Protein AF-0000000084937624 (afdb_homodimer)

InterPro domains:
  IPR000847 LysR, HTH, N-terminal domain [PF00126] (5-62)
  IPR000847 LysR, HTH, N-terminal domain [PR00039] (19-30)
  IPR000847 LysR, HTH, N-terminal domain [PR00039] (30-40)
  IPR000847 LysR, HTH, N-terminal domain [PR00039] (40-51)
  IPR000847 LysR, HTH, N-terminal domain [PS50931] (1-59)
  IPR005119 LysR, substrate-binding [PF03466] (89-292)
  IPR036388 Winged helix-like DNA-binding domain superfamily [G3DSA:1.10.10.10] (3-87)
  IPR036390 Winged helix DNA-binding domain superfamily [SSF46785] (3-112)
  IPR058163 LysR-type transcriptional regulator, proteobacterial-type [PTHR30537] (1-296)

Sequence (606 aa):
MDQLGAMRVFVRVVQSGSFSAAARELLTSQASVSKKVATLEAELGVKLLRRTSRDHALTPEGADYYHHCVNWLAELDEVEGRIRAQGVQPKGNLRITAPYPFARQILAPVMTEFLERYPDIQLDFLVSDRRSDLQAEGIDIAIRAGHLEDSSLIVRHLFDNPMLLVASPDYLSRQGVPETPDALSQHQCIVYSPVRAVHSWRFQYQGNTIVVPVRGPFQSDSGDMNLEAAIAGMGITELPVWMVEQALSDGRLVQVLASYQADNVPFNALYPQSRHVPLKVRCFIDFLKEKLAQHPHISPNSGMDQLGAMRVFVRVVQSGSFSAAARELLTSQASVSKKVATLEAELGVKLLRRTSRDHALTPEGADYYHHCVNWLAELDEVEGRIRAQGVQPKGNLRITAPYPFARQILAPVMTEFLERYPDIQLDFLVSDRRSDLQAEGIDIAIRAGHLEDSSLIVRHLFDNPMLLVASPDYLSRQGVPETPDALSQHQCIVYSPVRAVHSWRFQYQGNTIVVPVRGPFQSDSGDMNLEAAIAGMGITELPVWMVEQALSDGRLVQVLASYQADNVPFNALYPQSRHVPLKVRCFIDFLKEKLAQHPHISPNSG

Organism: Ferrimonas balearica (strain DSM 9799 / CCM 4581 / KCTC 23876 / PAT) (NCBI:txid550540)

Foldseek 3Di:
DPLLVLLVLLLLCVVLFHLCSSCVVVVHDSVVSVVSQVVNCVVVVHHQFDPDPDGRDGDPVNVQSSLVSQVVNLQVCQVVQVVVDVDGQRAGEAEEEEADVCCVVQVVVCVVVVCVVRVRYDYHYDHDQDDDPCVSVSHFKYKHWADDDDPQKDKAFQFKWFKFKKAFPVLCVVQNADQDPQCQVSWAEEEADPDPDFDWWWWDAPNDIDIDTHHHDHYYNHPVVSQVCRLVNRTMYMGTCVSCVVCCVVRSMDTGNVNIGTDMTTMIMIGGDDPDRRPVSVSVSVSSSVSQCVDCRGNPPPD/DPLLVLLVLLLLCVVLFHLCSSCVVVVHDSVVSVVSPVVNCVVVVHHQFDPDDDGRDGDPVNVQSSLVSQVVNLQVCQVVQVVVDVDGQRAGEAEEEEADVCCVVQVVVCVVVVCVVRVRYDYHYDYDQDDDPCSSVSHFKYKHWADDDDPQKDKAFQFKWFKFKKAFPVLCVVQNADQDPQCQVSWAEEEADPDPDFDWWWWDAPNDIDIDTHHHDHYYNHPVVSQVCRLVNRTMYMGTQVSCVVCCVVRSMDTGNVNIGTDMTTIIMIGGDDPDRRPVSVSVSVVSSVSQCVDCRGNPPPD

pLDDT: mean 83.48, std 12.9, range [27.64, 97.94]

Secondary structure (DSSP, 8-state):
--HHHHHHHHHHHHHHTSHHHHHHHTTS-HHHHHHHHHHHHHHHTS-SB--SSS--PBPHHHHHHHHHHHHHHHHHHHHHHHHH-TT----EEEEEEE-HHHIIIIIHHHHHHHHHH-TTEEEEEEE-SS---HHHHT-SEEEEES----TTEEEEEEE--BEEEEE-HHHHHHH----SGGGGGGS-EEEE-SSS--EEEEEEETTEEEEEEE--SEEES-HHHHHHHHHTT--EEEEEHHHHHHHHHTTS-EEE-TTSEE-B--EEEEEE--SS--HHHHHHHHHHHHHHHT-TTTS----/--HHHHHHHHHHHHHHTSHHHHHHHTTS-HHHHHHHHHHHHHHHTS-SB--SSS--PBPHHHHHHHHHHHHHHHHHHHHHHHHH-TT----EEEEEEE-HHHIIIIIHHHHHHHHHH-TTEEEEEEE-SSPP-HHHHT-SEEEEES----TTEEEEEEE--BEEEEE-HHHHHHH----SGGGGGGS-EEEE-SSS--EEEEEEETTEEEEEEE--SEEES-HHHHHHHHHTTS-EEEEEHHHHHHHHHTTS-EEE-TTSEE-B--EEEEEE--SS--HHHHHHHHHHHHHHHT-TTTS----

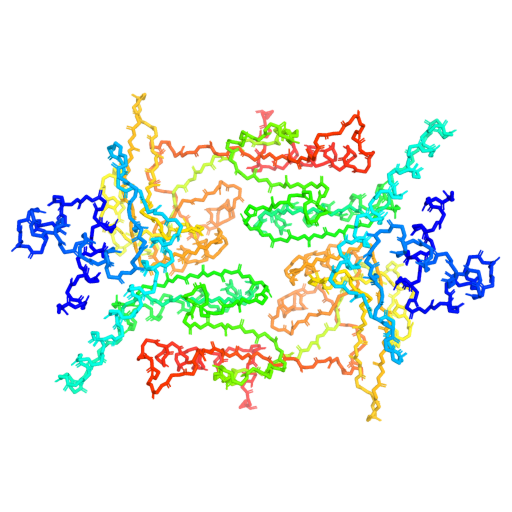Solvent-accessible surface area (backbone atoms only — not comparable to full-atom values): 32601 Å² total; per-residue (Å²): 128,65,57,66,58,26,47,55,49,43,47,38,24,59,74,56,57,28,56,58,54,26,10,61,74,65,71,50,48,44,67,55,46,52,48,34,41,49,50,48,25,60,75,69,70,43,64,38,55,46,81,58,87,91,58,71,42,65,28,76,62,17,50,53,49,45,50,48,44,56,51,50,53,45,46,49,49,45,51,52,39,42,71,66,38,97,76,61,74,48,53,40,80,46,28,37,32,23,32,54,64,50,40,47,71,57,44,31,74,48,44,53,60,50,38,69,76,32,70,54,36,27,42,36,39,44,67,40,72,65,89,69,59,40,77,85,65,60,41,54,34,37,43,43,71,46,92,80,87,52,89,68,38,42,76,40,84,67,44,71,34,49,37,38,38,32,26,9,57,67,31,33,72,74,72,50,76,56,80,48,76,74,47,43,71,80,42,42,24,39,42,81,39,90,58,101,57,93,44,66,51,51,31,42,45,97,93,36,82,45,75,36,70,50,50,50,53,38,32,21,51,38,71,56,44,45,50,43,31,17,56,66,36,59,24,36,28,75,42,42,50,63,77,43,45,65,40,43,73,71,56,46,26,42,78,45,45,77,83,42,39,45,52,66,45,31,33,27,42,33,29,70,63,50,100,66,73,53,58,48,58,53,52,47,52,54,51,50,47,56,52,44,58,66,30,69,65,66,29,62,71,84,116,128,64,58,66,58,25,48,54,50,44,47,37,22,60,73,57,57,28,56,59,54,27,9,61,74,66,72,51,48,45,68,56,47,51,47,34,41,49,50,48,23,59,74,69,71,46,65,38,55,47,81,59,82,95,59,70,41,64,29,76,62,17,50,53,50,44,51,48,44,55,50,50,53,44,45,49,49,45,53,52,38,43,70,69,37,96,77,62,72,46,54,41,80,47,28,35,32,23,32,54,63,50,39,46,72,57,45,31,74,48,44,54,60,49,38,68,75,33,70,56,36,28,43,36,39,44,66,40,73,65,90,68,59,39,78,84,64,60,41,55,34,35,43,42,71,47,90,78,86,52,90,67,39,42,77,41,83,66,46,71,34,50,35,39,38,34,25,9,58,68,31,34,71,73,71,50,79,56,81,48,74,75,46,43,72,79,41,42,25,39,42,82,39,89,59,100,59,93,46,64,52,53,31,41,46,96,93,37,82,46,77,37,71,50,50,48,54,39,33,22,51,37,71,56,44,46,50,44,30,16,55,66,36,59,24,36,30,74,42,42,49,65,77,43,44,64,40,43,74,73,55,46,27,43,77,46,46,78,83,43,38,47,52,66,45,31,32,26,42,34,28,70,64,51,100,66,73,53,58,49,57,54,52,48,52,54,50,49,48,57,54,45,59,67,29,66,65,65,30,61,74,85,118

Nearest PDB structures (foldseek):
  3hhg-assembly1_D  TM=6.523E-01  e=1.436E-30  Neisseria meningitidis serogroup B
  3t1b-assembly1_A  TM=6.343E-01  e=5.284E-31  Vibrio cholerae
  9bce-assembly1_A  TM=8.968E-01  e=1.369E-22  Shewanella oneidensis
  3hhf-assembly1_A  TM=8.750E-01  e=1.871E-22  Neisseria meningitidis serogroup B
  8sbf-assembly1_D  TM=5.969E-01  e=9.593E-21  Acinetobacter baylyi ADP1

Structure (mmCIF, N/CA/C/O backbone):
data_AF-0000000084937624-model_v1
#
loop_
_entity.id
_entity.type
_entity.pdbx_description
1 polymer 'Transcriptional regulator, LysR family'
#
loop_
_atom_site.group_PDB
_atom_site.id
_atom_site.type_symbol
_atom_site.label_atom_id
_atom_site.label_alt_id
_atom_site.label_comp_id
_atom_site.label_asym_id
_atom_site.label_entity_id
_atom_site.label_seq_id
_atom_site.pdbx_PDB_ins_code
_atom_site.Cartn_x
_atom_site.Cartn_y
_atom_site.Cartn_z
_atom_site.occupancy
_atom_site.B_iso_or_equiv
_atom_site.auth_seq_id
_atom_site.auth_comp_id
_atom_site.auth_asym_id
_atom_site.auth_atom_id
_atom_site.pdbx_PDB_model_num
ATOM 1 N N . MET A 1 1 ? 1.164 13.75 41.688 1 52.31 1 MET A N 1
ATOM 2 C CA . MET A 1 1 ? 2.094 14.133 40.625 1 52.31 1 MET A CA 1
ATOM 3 C C . MET A 1 1 ? 1.341 14.586 39.375 1 52.31 1 MET A C 1
ATOM 5 O O . MET A 1 1 ? 0.235 14.117 39.125 1 52.31 1 MET A O 1
ATOM 9 N N . ASP A 1 2 ? 1.742 15.695 38.844 1 71.81 2 ASP A N 1
ATOM 10 C CA . ASP A 1 2 ? 1.217 16.25 37.594 1 71.81 2 ASP A CA 1
ATOM 11 C C . ASP A 1 2 ? 1.585 15.367 36.406 1 71.81 2 ASP A C 1
ATOM 13 O O . ASP A 1 2 ? 2.615 15.586 35.75 1 71.81 2 ASP A O 1
ATOM 17 N N . GLN A 1 3 ? 0.772 14.32 36.375 1 73.44 3 GLN A N 1
ATOM 18 C CA . GLN A 1 3 ? 1.04 13.312 35.344 1 73.44 3 GLN A CA 1
ATOM 19 C C . GLN A 1 3 ? 0.995 13.93 33.938 1 73.44 3 GLN A C 1
ATOM 21 O O . GLN A 1 3 ? 1.818 13.602 33.094 1 73.44 3 GLN A O 1
ATOM 26 N N . LEU A 1 4 ? 0.15 14.82 33.875 1 75.75 4 LEU A N 1
ATOM 27 C CA . LEU A 1 4 ? 0.015 15.484 32.562 1 75.75 4 LEU A CA 1
ATOM 28 C C . LEU A 1 4 ? 1.273 16.281 32.219 1 75.75 4 LEU A C 1
ATOM 30 O O . LEU A 1 4 ? 1.734 16.266 31.094 1 75.75 4 LEU A O 1
ATOM 34 N N . GLY A 1 5 ? 1.757 16.922 33.219 1 81.69 5 GLY A N 1
ATOM 35 C CA . GLY A 1 5 ? 2.998 17.656 33.031 1 81.69 5 GLY A CA 1
ATOM 36 C C . GLY A 1 5 ? 4.176 16.766 32.688 1 81.69 5 GLY A C 1
ATOM 37 O O . GLY A 1 5 ? 4.977 17.109 31.812 1 81.69 5 GLY A O 1
ATOM 38 N N . ALA A 1 6 ? 4.191 15.672 33.312 1 85 6 ALA A N 1
ATOM 39 C CA . ALA A 1 6 ? 5.27 14.727 33.062 1 85 6 ALA A CA 1
ATOM 40 C C . ALA A 1 6 ? 5.168 14.148 31.656 1 85 6 ALA A C 1
ATOM 42 O O . ALA A 1 6 ? 6.18 13.961 30.969 1 85 6 ALA A O 1
ATOM 43 N N . MET A 1 7 ? 3.949 13.938 31.25 1 83.5 7 MET A N 1
ATOM 44 C CA . MET A 1 7 ? 3.707 13.43 29.891 1 83.5 7 MET A CA 1
ATOM 45 C C . MET A 1 7 ? 4.152 14.445 28.844 1 83.5 7 MET A C 1
ATOM 47 O O . MET A 1 7 ? 4.77 14.078 27.844 1 83.5 7 MET A O 1
ATOM 51 N N . ARG A 1 8 ? 3.852 15.656 29.094 1 85.62 8 ARG A N 1
ATOM 52 C CA . ARG A 1 8 ? 4.238 16.719 28.172 1 85.62 8 ARG A CA 1
ATOM 53 C C . ARG A 1 8 ? 5.754 16.844 28.078 1 85.62 8 ARG A C 1
ATOM 55 O O . ARG A 1 8 ? 6.301 17 26.984 1 85.62 8 ARG A O 1
ATOM 62 N N . VAL A 1 9 ? 6.426 16.703 29.188 1 87.94 9 VAL A N 1
ATOM 63 C CA . VAL A 1 9 ? 7.883 16.797 29.234 1 87.94 9 VAL A CA 1
ATOM 64 C C . VAL A 1 9 ? 8.492 15.617 28.469 1 87.94 9 VAL A C 1
ATOM 66 O O . VAL A 1 9 ? 9.406 15.797 27.672 1 87.94 9 VAL A O 1
ATOM 69 N N . PHE A 1 10 ? 7.961 14.461 28.656 1 91.19 10 PHE A N 1
ATOM 70 C CA . PHE A 1 10 ? 8.422 13.242 27.984 1 91.19 10 PHE A CA 1
ATOM 71 C C . PHE A 1 10 ? 8.32 13.391 26.469 1 91.19 10 PHE A C 1
ATOM 73 O O . PHE A 1 10 ? 9.289 13.133 25.766 1 91.19 10 PHE A O 1
ATOM 80 N N . VAL A 1 11 ? 7.18 13.836 26.094 1 86.44 11 VAL A N 1
ATOM 81 C CA . VAL A 1 11 ? 6.941 14.016 24.672 1 86.44 11 VAL A CA 1
ATOM 82 C C . VAL A 1 11 ? 7.941 15.016 24.094 1 86.44 11 VAL A C 1
ATOM 84 O O . VAL A 1 11 ? 8.508 14.797 23.031 1 86.44 11 VAL A O 1
ATOM 87 N N . ARG A 1 12 ? 8.188 16.047 24.75 1 87.25 12 ARG A N 1
ATOM 88 C CA . ARG A 1 12 ? 9.094 17.094 24.266 1 87.25 12 ARG A CA 1
ATOM 89 C C . ARG A 1 12 ? 10.531 16.578 24.219 1 87.25 12 ARG A C 1
ATOM 91 O O . ARG A 1 12 ? 11.297 16.938 23.312 1 87.25 12 ARG A O 1
ATOM 98 N N . VAL A 1 13 ? 10.883 15.789 25.156 1 87.19 13 VAL A N 1
ATOM 99 C CA . VAL A 1 13 ? 12.219 15.203 25.188 1 87.19 13 VAL A CA 1
ATOM 100 C C . VAL A 1 13 ? 12.43 14.336 23.953 1 87.19 13 VAL A C 1
ATOM 102 O O . VAL A 1 13 ? 13.477 14.414 23.297 1 87.19 13 VAL A O 1
ATOM 105 N N . VAL A 1 14 ? 11.43 13.602 23.703 1 84.75 14 VAL A N 1
ATOM 106 C CA . VAL A 1 14 ? 11.523 12.695 22.562 1 84.75 14 VAL A CA 1
ATOM 107 C C . VAL A 1 14 ? 11.586 13.5 21.266 1 84.75 14 VAL A C 1
ATOM 109 O O . VAL A 1 14 ? 12.414 13.227 20.391 1 84.75 14 VAL A O 1
ATOM 112 N N . GLN A 1 15 ? 10.758 14.492 21.219 1 80.19 15 GLN A N 1
ATOM 113 C CA . GLN A 1 15 ? 10.648 15.289 20 1 80.19 15 GLN A CA 1
ATOM 114 C C . GLN A 1 15 ? 11.898 16.141 19.781 1 80.19 15 GLN A C 1
ATOM 116 O O . GLN A 1 15 ? 12.32 16.359 18.656 1 80.19 15 GLN A O 1
ATOM 121 N N . SER A 1 16 ? 12.438 16.594 20.859 1 78.56 16 SER A N 1
ATOM 122 C CA . SER A 1 16 ? 13.602 17.453 20.766 1 78.56 16 SER A CA 1
ATOM 123 C C . SER A 1 16 ? 14.891 16.656 20.688 1 78.56 16 SER A C 1
ATOM 125 O O . SER A 1 16 ? 15.938 17.188 20.297 1 78.56 16 SER A O 1
ATOM 127 N N . GLY A 1 17 ? 14.75 15.398 21.031 1 79.31 17 GLY A N 1
ATOM 128 C CA . GLY A 1 17 ? 15.875 14.484 20.938 1 79.31 17 GLY A CA 1
ATOM 129 C C . GLY A 1 17 ? 16.875 14.641 22.078 1 79.31 17 GLY A C 1
ATOM 130 O O . GLY A 1 17 ? 17.922 14.008 22.078 1 79.31 17 GLY A O 1
ATOM 131 N N . SER A 1 18 ? 16.562 15.555 22.984 1 84.12 18 SER A N 1
ATOM 132 C CA . SER A 1 18 ? 17.484 15.742 24.094 1 84.12 18 SER A CA 1
ATOM 133 C C . SER A 1 18 ? 16.781 16.328 25.312 1 84.12 18 SER A C 1
ATOM 135 O O . SER A 1 18 ? 15.82 17.109 25.156 1 84.12 18 SER A O 1
ATOM 137 N N . PHE A 1 19 ? 17.344 16.047 26.469 1 87.75 19 PHE A N 1
ATOM 138 C CA . PHE A 1 19 ? 16.812 16.562 27.734 1 87.75 19 PHE A CA 1
ATOM 139 C C . PHE A 1 19 ? 17.109 18.047 27.875 1 87.75 19 PHE A C 1
ATOM 141 O O . PHE A 1 19 ? 16.25 18.812 28.328 1 87.75 19 PHE A O 1
ATOM 148 N N . SER A 1 20 ? 18.266 18.359 27.391 1 88.88 20 SER A N 1
ATOM 149 C CA . SER A 1 20 ? 18.656 19.766 27.5 1 88.88 20 SER A CA 1
ATOM 150 C C . SER A 1 20 ? 17.828 20.641 26.562 1 88.88 20 SER A C 1
ATOM 152 O O . SER A 1 20 ? 17.406 21.734 26.938 1 88.88 20 SER A O 1
ATOM 154 N N . ALA A 1 21 ? 17.625 20.125 25.453 1 86.56 21 ALA A N 1
ATOM 155 C CA . ALA A 1 21 ? 16.828 20.859 24.484 1 86.56 21 ALA A CA 1
ATOM 156 C C . ALA A 1 21 ? 15.383 21.016 24.953 1 86.56 21 ALA A C 1
ATOM 158 O O . ALA A 1 21 ? 14.805 22.094 24.844 1 86.56 21 ALA A O 1
ATOM 159 N N . ALA A 1 22 ? 14.914 19.969 25.453 1 89.5 22 ALA A N 1
ATOM 160 C CA . ALA A 1 22 ? 13.555 20 26 1 89.5 22 ALA A CA 1
ATOM 161 C C . ALA A 1 22 ? 13.453 21 27.156 1 89.5 22 ALA A C 1
ATOM 163 O O . ALA A 1 22 ? 12.477 21.734 27.266 1 89.5 22 ALA A O 1
ATOM 164 N N . ALA A 1 23 ? 14.414 21.031 27.938 1 90.44 23 ALA A N 1
ATOM 165 C CA . ALA A 1 23 ? 14.445 21.938 29.078 1 90.44 23 ALA A CA 1
ATOM 166 C C . ALA A 1 23 ? 14.43 23.391 28.609 1 90.44 23 ALA A C 1
ATOM 168 O O . ALA A 1 23 ? 13.68 24.203 29.156 1 90.44 23 ALA A O 1
ATOM 169 N N . ARG A 1 24 ? 15.188 23.656 27.672 1 86.69 24 ARG A N 1
ATOM 170 C CA . ARG A 1 24 ? 15.242 25 27.125 1 86.69 24 ARG A CA 1
ATOM 171 C C . ARG A 1 24 ? 13.891 25.422 26.547 1 86.69 24 ARG A C 1
ATOM 173 O O . ARG A 1 24 ? 13.422 26.531 26.797 1 86.69 24 ARG A O 1
ATOM 180 N N . GLU A 1 25 ? 13.281 24.531 25.938 1 83.56 25 GLU A N 1
ATOM 181 C CA . GLU A 1 25 ? 12 24.797 25.281 1 83.56 25 GLU A CA 1
ATOM 182 C C . GLU A 1 25 ? 10.891 25 26.312 1 83.56 25 GLU A C 1
ATOM 184 O O . GLU A 1 25 ? 9.992 25.828 26.109 1 83.56 25 GLU A O 1
ATOM 189 N N . LEU A 1 26 ? 11.008 24.297 27.312 1 84.62 26 LEU A N 1
ATOM 190 C CA . LEU A 1 26 ? 9.961 24.328 28.312 1 84.62 26 LEU A CA 1
ATOM 191 C C . LEU A 1 26 ? 10.281 25.328 29.422 1 84.62 26 LEU A C 1
ATOM 193 O O . LEU A 1 26 ? 9.547 25.438 30.406 1 84.62 26 LEU A O 1
ATOM 197 N N . LEU A 1 27 ? 11.367 26 29.188 1 88.44 27 LEU A N 1
ATOM 198 C CA . LEU A 1 27 ? 11.812 27.031 30.125 1 88.44 27 LEU A CA 1
ATOM 199 C C . LEU A 1 27 ? 11.93 26.484 31.531 1 88.44 27 LEU A C 1
ATOM 201 O O . LEU A 1 27 ? 11.398 27.062 32.469 1 88.44 27 LEU A O 1
ATOM 205 N N . THR A 1 28 ? 12.555 25.359 31.625 1 88.12 28 THR A N 1
ATOM 206 C CA . THR A 1 28 ? 12.82 24.688 32.875 1 88.12 28 THR A CA 1
ATOM 207 C C . THR A 1 28 ? 14.234 24.125 32.906 1 88.12 28 THR A C 1
ATOM 209 O O . THR A 1 28 ? 15.023 24.359 32 1 88.12 28 THR A O 1
ATOM 212 N N . SER A 1 29 ? 14.664 23.562 34 1 90.69 29 SER A N 1
ATOM 213 C CA . SER A 1 29 ? 16 23 34.125 1 90.69 29 SER A CA 1
ATOM 214 C C . SER A 1 29 ? 16.031 21.547 33.625 1 90.69 29 SER A C 1
ATOM 216 O O . SER A 1 29 ? 15.023 20.844 33.688 1 90.69 29 SER A O 1
ATOM 218 N N . GLN A 1 30 ? 17.172 21.25 33.156 1 91.94 30 GLN A N 1
ATOM 219 C CA . GLN A 1 30 ? 17.359 19.859 32.75 1 91.94 30 GLN A CA 1
ATOM 220 C C . GLN A 1 30 ? 17.109 18.891 33.906 1 91.94 30 GLN A C 1
ATOM 222 O O . GLN A 1 30 ? 16.578 17.797 33.688 1 91.94 30 GLN A O 1
ATOM 227 N N . ALA A 1 31 ? 17.5 19.328 35.031 1 91.81 31 ALA A N 1
ATOM 228 C CA . ALA A 1 31 ? 17.266 18.5 36.219 1 91.81 31 ALA A CA 1
ATOM 229 C C . ALA A 1 31 ? 15.781 18.266 36.438 1 91.81 31 ALA A C 1
ATOM 231 O O . ALA A 1 31 ? 15.367 17.156 36.75 1 91.81 31 ALA A O 1
ATOM 232 N N . SER A 1 32 ? 15.055 19.266 36.219 1 90.38 32 SER A N 1
ATOM 233 C CA . SER A 1 32 ? 13.602 19.172 36.375 1 90.38 32 SER A CA 1
ATOM 234 C C . SER A 1 32 ? 13 18.234 35.344 1 90.38 32 SER A C 1
ATOM 236 O O . SER A 1 32 ? 12.156 17.391 35.656 1 90.38 32 SER A O 1
ATOM 238 N N . VAL A 1 33 ? 13.469 18.359 34.094 1 91.94 33 VAL A N 1
ATOM 239 C CA . VAL A 1 33 ? 13.016 17.516 33 1 91.94 33 VAL A CA 1
ATOM 240 C C . VAL A 1 33 ? 13.359 16.062 33.281 1 91.94 33 VAL A C 1
ATOM 242 O O . VAL A 1 33 ? 12.516 15.18 33.125 1 91.94 33 VAL A O 1
ATOM 245 N N . SER A 1 34 ? 14.523 15.859 33.719 1 90.44 34 SER A N 1
ATOM 246 C CA . SER A 1 34 ? 14.984 14.508 34.031 1 90.44 34 SER A CA 1
ATOM 247 C C . SER A 1 34 ? 14.164 13.883 35.156 1 90.44 34 SER A C 1
ATOM 249 O O . SER A 1 34 ? 13.789 12.711 35.094 1 90.44 34 SER A O 1
ATOM 251 N N . LYS A 1 35 ? 13.898 14.664 36.125 1 91.06 35 LYS A N 1
ATOM 252 C CA . LYS A 1 35 ? 13.125 14.188 37.25 1 91.06 35 LYS A CA 1
ATOM 253 C C . LYS A 1 35 ? 11.703 13.82 36.844 1 91.06 35 LYS A C 1
ATOM 255 O O . LYS A 1 35 ? 11.172 12.789 37.281 1 91.06 35 LYS A O 1
ATOM 260 N N . LYS A 1 36 ? 11.148 14.617 36.094 1 90 36 LYS A N 1
ATOM 261 C CA . LYS A 1 36 ? 9.773 14.375 35.625 1 90 36 LYS A CA 1
ATOM 262 C C . LYS A 1 36 ? 9.68 13.086 34.812 1 90 36 LYS A C 1
ATOM 264 O O . LYS A 1 36 ? 8.758 12.297 35 1 90 36 LYS A O 1
ATOM 269 N N . VAL A 1 37 ? 10.633 12.898 33.969 1 90.25 37 VAL A N 1
ATOM 270 C CA . VAL A 1 37 ? 10.633 11.695 33.156 1 90.25 37 VAL A CA 1
ATOM 271 C C . VAL A 1 37 ? 10.875 10.469 34.031 1 90.25 37 VAL A C 1
ATOM 273 O O . VAL A 1 37 ? 10.219 9.438 33.875 1 90.25 37 VAL A O 1
ATOM 276 N N . ALA A 1 38 ? 11.742 10.648 34.969 1 88.81 38 ALA A N 1
ATOM 277 C CA . ALA A 1 38 ? 12.039 9.555 35.875 1 88.81 38 ALA A CA 1
ATOM 278 C C . ALA A 1 38 ? 10.812 9.195 36.719 1 88.81 38 ALA A C 1
ATOM 280 O O . ALA A 1 38 ? 10.531 8.016 36.969 1 88.81 38 ALA A O 1
ATOM 281 N N . THR A 1 39 ? 10.188 10.211 37.156 1 85.19 39 THR A N 1
ATOM 282 C CA . THR A 1 39 ? 8.977 10.008 37.938 1 85.19 39 THR A CA 1
ATOM 283 C C . THR A 1 39 ? 7.906 9.297 37.125 1 85.19 39 THR A C 1
ATOM 285 O O . THR A 1 39 ? 7.219 8.406 37.594 1 85.19 39 THR A O 1
ATOM 288 N N . LEU A 1 40 ? 7.762 9.711 35.875 1 86.5 40 LEU A N 1
ATOM 289 C CA . LEU A 1 40 ? 6.809 9.094 34.969 1 86.5 40 LEU A CA 1
ATOM 290 C C . LEU A 1 40 ? 7.129 7.613 34.75 1 86.5 40 LEU A C 1
ATOM 292 O O . LEU A 1 40 ? 6.23 6.77 34.844 1 86.5 40 LEU A O 1
ATOM 296 N N . GLU A 1 41 ? 8.375 7.316 34.594 1 89.06 41 GLU A N 1
ATOM 297 C CA . GLU A 1 41 ? 8.82 5.934 34.406 1 89.06 41 GLU A CA 1
ATOM 298 C C . GLU A 1 41 ? 8.562 5.113 35.688 1 89.06 41 GLU A C 1
ATOM 300 O O . GLU A 1 41 ? 8.148 3.957 35.594 1 89.06 41 GLU A O 1
ATOM 305 N N . ALA A 1 42 ? 8.75 5.727 36.812 1 84.44 42 ALA A N 1
ATOM 306 C CA . ALA A 1 42 ? 8.531 5.059 38.094 1 84.44 42 ALA A CA 1
ATOM 307 C C . ALA A 1 42 ? 7.051 4.734 38.281 1 84.44 42 ALA A C 1
ATOM 309 O O . ALA A 1 42 ? 6.707 3.643 38.75 1 84.44 42 ALA A O 1
ATOM 310 N N . GLU A 1 43 ? 6.285 5.645 37.906 1 79 43 GLU A N 1
ATOM 311 C CA . GLU A 1 43 ? 4.844 5.449 38.062 1 79 43 GLU A CA 1
ATOM 312 C C . GLU A 1 43 ? 4.348 4.352 37.125 1 79 43 GLU A C 1
ATOM 314 O O . GLU A 1 43 ? 3.459 3.576 37.5 1 79 43 GLU A O 1
ATOM 319 N N . LEU A 1 44 ? 4.941 4.379 35.906 1 80.19 44 LEU A N 1
ATOM 320 C CA . LEU A 1 44 ? 4.543 3.408 34.906 1 80.19 44 LEU A CA 1
ATOM 321 C C . LEU A 1 44 ? 5.191 2.053 35.156 1 80.19 44 LEU A C 1
ATOM 323 O O . LEU A 1 44 ? 4.738 1.031 34.656 1 80.19 44 LEU A O 1
ATOM 327 N N . GLY A 1 45 ? 6.246 2.023 35.906 1 83.25 45 GLY A N 1
ATOM 328 C CA . GLY A 1 45 ? 6.949 0.798 36.25 1 83.25 45 GLY A CA 1
ATOM 329 C C . GLY A 1 45 ? 7.824 0.276 35.125 1 83.25 45 GLY A C 1
ATOM 330 O O . GLY A 1 45 ? 8.227 -0.888 35.156 1 83.25 45 GLY A O 1
ATOM 331 N N . VAL A 1 46 ? 7.953 1.095 34.125 1 84.38 46 VAL A N 1
ATOM 332 C CA . VAL A 1 46 ? 8.789 0.722 32.969 1 84.38 46 VAL A CA 1
ATOM 333 C C . VAL A 1 46 ? 9.664 1.905 32.562 1 84.38 46 VAL A C 1
ATOM 335 O O . VAL A 1 46 ? 9.359 3.055 32.906 1 84.38 46 VAL A O 1
ATOM 338 N N . LYS A 1 47 ? 10.766 1.571 31.891 1 88.06 47 LYS A N 1
ATOM 339 C CA . LYS A 1 47 ? 11.594 2.609 31.281 1 88.06 47 LYS A CA 1
ATOM 340 C C . LYS A 1 47 ? 11.062 3.002 29.906 1 88.06 47 LYS A C 1
ATOM 342 O O . LYS A 1 47 ? 10.68 2.139 29.109 1 88.06 47 LYS A O 1
ATOM 347 N N . LEU A 1 48 ? 10.984 4.305 29.781 1 88.62 48 LEU A N 1
ATOM 348 C CA . LEU A 1 48 ? 10.508 4.824 28.5 1 88.62 48 LEU A CA 1
ATOM 349 C C . LEU A 1 48 ? 11.672 5.168 27.578 1 88.62 48 LEU A C 1
ATOM 351 O O . LEU A 1 48 ? 11.539 5.129 26.359 1 88.62 48 LEU A O 1
ATOM 355 N N . LEU A 1 49 ? 12.789 5.547 28.203 1 87.5 49 LEU A N 1
ATOM 356 C CA . LEU A 1 49 ? 13.992 5.93 27.469 1 87.5 49 LEU A CA 1
ATOM 357 C C . LEU A 1 49 ? 15.18 5.062 27.891 1 87.5 49 LEU A C 1
ATOM 359 O O . LEU A 1 49 ? 15.305 4.684 29.047 1 87.5 49 LEU A O 1
ATOM 363 N N . ARG A 1 50 ? 15.945 4.574 26.781 1 78.56 50 ARG A N 1
ATOM 364 C CA . ARG A 1 50 ? 17.141 3.779 27.078 1 78.56 50 ARG A CA 1
ATOM 365 C C . ARG A 1 50 ? 18.219 4.633 27.734 1 78.56 50 ARG A C 1
ATOM 367 O O . ARG A 1 50 ? 18.406 5.789 27.375 1 78.56 50 ARG A O 1
ATOM 374 N N . ARG A 1 51 ? 18.688 4.188 28.922 1 63.84 51 ARG A N 1
ATOM 375 C CA . ARG A 1 51 ? 19.641 4.91 29.766 1 63.84 51 ARG A CA 1
ATOM 376 C C . ARG A 1 51 ? 21.016 4.949 29.125 1 63.84 51 ARG A C 1
ATOM 378 O O . ARG A 1 51 ? 21.953 5.551 29.672 1 63.84 51 ARG A O 1
ATOM 385 N N . THR A 1 52 ? 21.203 4.109 28.125 1 54.41 52 THR A N 1
ATOM 386 C CA . THR A 1 52 ? 22.625 4.094 27.797 1 54.41 52 THR A CA 1
ATOM 387 C C . THR A 1 52 ? 23.078 5.457 27.266 1 54.41 52 THR A C 1
ATOM 389 O O . THR A 1 52 ? 22.25 6.297 26.922 1 54.41 52 THR A O 1
ATOM 392 N N . SER A 1 53 ? 24.359 5.602 26.812 1 48.56 53 SER A N 1
ATOM 393 C CA . SER A 1 53 ? 25.094 6.816 26.484 1 48.56 53 SER A CA 1
ATOM 394 C C . SER A 1 53 ? 24.25 7.762 25.641 1 48.56 53 SER A C 1
ATOM 396 O O . SER A 1 53 ? 23.766 8.789 26.125 1 48.56 53 SER A O 1
ATOM 398 N N . ARG A 1 54 ? 24.703 8.219 24.391 1 50.84 54 ARG A N 1
ATOM 399 C CA . ARG A 1 54 ? 24.641 9.375 23.516 1 50.84 54 ARG A CA 1
ATOM 400 C C . ARG A 1 54 ? 23.266 9.477 22.844 1 50.84 54 ARG A C 1
ATOM 402 O O . ARG A 1 54 ? 22.906 10.523 22.328 1 50.84 54 ARG A O 1
ATOM 409 N N . ASP A 1 55 ? 22.469 8.422 22.812 1 56.78 55 ASP A N 1
ATOM 410 C CA . ASP A 1 55 ? 21.312 8.57 21.938 1 56.78 55 ASP A CA 1
ATOM 411 C C . ASP A 1 55 ? 20.016 8.258 22.703 1 56.78 55 ASP A C 1
ATOM 413 O O . ASP A 1 55 ? 19.906 7.215 23.344 1 56.78 55 ASP A O 1
ATOM 417 N N . HIS A 1 56 ? 19.328 9.188 23.391 1 62.91 56 HIS A N 1
ATOM 418 C CA . HIS A 1 56 ? 18.031 9.172 24.047 1 62.91 56 HIS A CA 1
ATOM 419 C C . HIS A 1 56 ? 17 8.453 23.188 1 62.91 56 HIS A C 1
ATOM 421 O O . HIS A 1 56 ? 15.961 9.031 22.828 1 62.91 56 HIS A O 1
ATOM 427 N N . ALA A 1 57 ? 17.297 7.145 22.984 1 76.19 57 ALA A N 1
ATOM 428 C CA . ALA A 1 57 ? 16.422 6.348 22.125 1 76.19 57 ALA A CA 1
ATOM 429 C C . ALA A 1 57 ? 15.266 5.758 22.922 1 76.19 57 ALA A C 1
ATOM 431 O O . ALA A 1 57 ? 15.422 5.418 24.094 1 76.19 57 ALA A O 1
ATOM 432 N N . LEU A 1 58 ? 14.008 5.754 22.438 1 81.69 58 LEU A N 1
ATOM 433 C CA . LEU A 1 58 ? 12.797 5.191 23.031 1 81.69 58 LEU A CA 1
ATOM 434 C C . LEU A 1 58 ? 12.93 3.684 23.188 1 81.69 58 LEU A C 1
ATOM 436 O O . LEU A 1 58 ? 13.477 3.002 22.328 1 81.69 58 LEU A O 1
ATOM 440 N N . THR A 1 59 ? 12.5 3.168 24.391 1 80.31 59 THR A N 1
ATOM 441 C CA . THR A 1 59 ? 12.203 1.744 24.5 1 80.31 59 THR A CA 1
ATOM 442 C C . THR A 1 59 ? 10.938 1.389 23.734 1 80.31 59 THR A C 1
ATOM 444 O O . THR A 1 59 ? 10.188 2.275 23.312 1 80.31 59 THR A O 1
ATOM 447 N N . PRO A 1 60 ? 10.742 0.087 23.469 1 76.06 60 PRO A N 1
ATOM 448 C CA . PRO A 1 60 ? 9.477 -0.291 22.844 1 76.06 60 PRO A CA 1
ATOM 449 C C . PRO A 1 60 ? 8.258 0.218 23.609 1 76.06 60 PRO A C 1
ATOM 451 O O . PRO A 1 60 ? 7.305 0.709 23 1 76.06 60 PRO A O 1
ATOM 454 N N . GLU A 1 61 ? 8.344 0.122 24.859 1 77.38 61 GLU A N 1
ATOM 455 C CA . GLU A 1 61 ? 7.293 0.666 25.719 1 77.38 61 GLU A CA 1
ATOM 456 C C . GLU A 1 61 ? 7.211 2.184 25.594 1 77.38 61 GLU A C 1
ATOM 458 O O . GLU A 1 61 ? 6.121 2.754 25.594 1 77.38 61 GLU A O 1
ATOM 463 N N . GLY A 1 62 ? 8.359 2.77 25.5 1 81.69 62 GLY A N 1
ATOM 464 C CA . GLY A 1 62 ? 8.422 4.211 25.312 1 81.69 62 GLY A CA 1
ATOM 465 C C . GLY A 1 62 ? 7.816 4.68 24.016 1 81.69 62 GLY A C 1
ATOM 466 O O . GLY A 1 62 ? 7.113 5.691 23.969 1 81.69 62 GLY A O 1
ATOM 467 N N . ALA A 1 63 ? 8.117 3.943 23.016 1 78.62 63 ALA A N 1
ATOM 468 C CA . ALA A 1 63 ? 7.57 4.281 21.719 1 78.62 63 ALA A CA 1
ATOM 469 C C . ALA A 1 63 ? 6.047 4.195 21.719 1 78.62 63 ALA A C 1
ATOM 471 O O . ALA A 1 63 ? 5.367 5.086 21.203 1 78.62 63 ALA A O 1
ATOM 472 N N . ASP A 1 64 ? 5.57 3.186 22.375 1 72.81 64 ASP A N 1
ATOM 473 C CA . ASP A 1 64 ? 4.129 2.998 22.5 1 72.81 64 ASP A CA 1
ATOM 474 C C . ASP A 1 64 ? 3.5 4.113 23.328 1 72.81 64 ASP A C 1
ATOM 476 O O . ASP A 1 64 ? 2.496 4.703 22.922 1 72.81 64 ASP A O 1
ATOM 480 N N . TYR A 1 65 ? 4.137 4.359 24.469 1 79.19 65 TYR A N 1
ATOM 481 C CA . TYR A 1 65 ? 3.627 5.383 25.375 1 79.19 65 TYR A CA 1
ATOM 482 C C . TYR A 1 65 ? 3.674 6.762 24.719 1 79.19 65 TYR A C 1
ATOM 484 O O . TYR A 1 65 ? 2.754 7.566 24.875 1 79.19 65 TYR A O 1
ATOM 492 N N . TYR A 1 66 ? 4.773 7.008 24 1 81.62 66 TYR A N 1
ATOM 493 C CA . TYR A 1 66 ? 4.938 8.281 23.297 1 81.62 66 TYR A CA 1
ATOM 494 C C . TYR A 1 66 ? 3.791 8.516 22.312 1 81.62 66 TYR A C 1
ATOM 496 O O . TYR A 1 66 ? 3.18 9.586 22.312 1 81.62 66 TYR A O 1
ATOM 504 N N . HIS A 1 67 ? 3.469 7.539 21.656 1 69.12 67 HIS A N 1
ATOM 505 C CA . HIS A 1 67 ? 2.398 7.656 20.672 1 69.12 67 HIS A CA 1
ATOM 506 C C . HIS A 1 67 ? 1.072 8 21.344 1 69.12 67 HIS A C 1
ATOM 508 O O . HIS A 1 67 ? 0.341 8.875 20.875 1 69.12 67 HIS A O 1
ATOM 514 N N . HIS A 1 68 ? 0.851 7.402 22.344 1 68.19 68 HIS A N 1
ATOM 515 C CA . HIS A 1 68 ? -0.384 7.668 23.078 1 68.19 68 HIS A CA 1
ATOM 516 C C . HIS A 1 68 ? -0.366 9.055 23.703 1 68.19 68 HIS A C 1
ATOM 518 O O . HIS A 1 68 ? -1.366 9.773 23.656 1 68.19 68 HIS A O 1
ATOM 524 N N . CYS A 1 69 ? 0.771 9.422 24.266 1 76.62 69 CYS A N 1
ATOM 525 C CA . CYS A 1 69 ? 0.876 10.719 24.906 1 76.62 69 CYS A C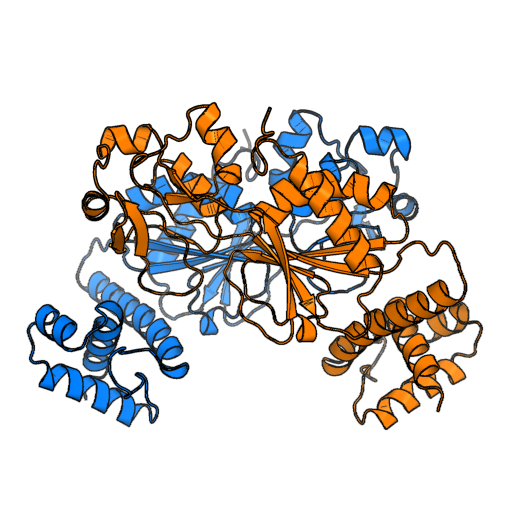A 1
ATOM 526 C C . CYS A 1 69 ? 0.61 11.844 23.922 1 76.62 69 CYS A C 1
ATOM 528 O O . CYS A 1 69 ? -0.113 12.797 24.234 1 76.62 69 CYS A O 1
ATOM 530 N N . VAL A 1 70 ? 1.183 11.656 22.828 1 73.19 70 VAL A N 1
ATOM 531 C CA . VAL A 1 70 ? 1.03 12.695 21.812 1 73.19 70 VAL A CA 1
ATOM 532 C C . VAL A 1 70 ? -0.449 12.883 21.484 1 73.19 70 VAL A C 1
ATOM 534 O O . VAL A 1 70 ? -0.949 14.008 21.453 1 73.19 70 VAL A O 1
ATOM 537 N N . ASN A 1 71 ? -1.1 11.875 21.406 1 63.41 71 ASN A N 1
ATOM 538 C CA . ASN A 1 71 ? -2.514 11.914 21.047 1 63.41 71 ASN A CA 1
ATOM 539 C C . ASN A 1 71 ? -3.363 12.469 22.188 1 63.41 71 ASN A C 1
ATOM 541 O O . ASN A 1 71 ? -4.242 13.305 21.969 1 63.41 71 ASN A O 1
ATOM 545 N N . TRP A 1 72 ? -3.062 11.945 23.281 1 64.44 72 TRP A N 1
ATOM 546 C CA . TRP A 1 72 ? -3.84 12.336 24.453 1 64.44 72 TRP A CA 1
ATOM 547 C C . TRP A 1 72 ? -3.65 13.82 24.766 1 64.44 72 TRP A C 1
ATOM 549 O O . TRP A 1 72 ? -4.617 14.531 25.047 1 64.44 72 TRP A O 1
ATOM 559 N N . LEU A 1 73 ? -2.523 14.289 24.703 1 71.56 73 LEU A N 1
ATOM 560 C CA . LEU A 1 73 ? -2.236 15.688 25.016 1 71.56 73 LEU A CA 1
ATOM 561 C C . LEU A 1 73 ? -2.857 16.609 23.969 1 71.56 73 LEU A C 1
ATOM 563 O O . LEU A 1 73 ? -3.357 17.688 24.312 1 71.56 73 LEU A O 1
ATOM 567 N N . ALA A 1 74 ? -2.838 16.141 22.797 1 65.56 74 ALA A N 1
ATOM 568 C CA . ALA A 1 74 ? -3.48 16.922 21.75 1 65.56 74 ALA A CA 1
ATOM 569 C C . ALA A 1 74 ? -4.984 17.016 21.969 1 65.56 74 ALA A C 1
ATOM 571 O O . ALA A 1 74 ? -5.578 18.078 21.781 1 65.56 74 ALA A O 1
ATOM 572 N N . GLU A 1 75 ? -5.504 15.969 22.438 1 59.72 75 GLU A N 1
ATOM 573 C CA . GLU A 1 75 ? -6.934 15.945 22.734 1 59.72 75 GLU A CA 1
ATOM 574 C C . GLU A 1 75 ? -7.266 16.875 23.891 1 59.72 75 GLU A C 1
ATOM 576 O O . GLU A 1 75 ? -8.266 17.609 23.844 1 59.72 75 GLU A O 1
ATOM 581 N N . LEU A 1 76 ? -6.48 16.734 24.859 1 62 76 LEU A N 1
ATOM 582 C CA . LEU A 1 76 ? -6.676 17.594 26.031 1 62 76 LEU A CA 1
ATOM 583 C C . LEU A 1 76 ? -6.602 19.062 25.641 1 62 76 LEU A C 1
ATOM 585 O O . LEU A 1 76 ? -7.445 19.859 26.062 1 62 76 LEU A O 1
ATOM 589 N N . ASP A 1 77 ? -5.617 19.344 24.922 1 63.41 77 ASP A N 1
ATOM 590 C CA . ASP A 1 77 ? -5.465 20.719 24.469 1 63.41 77 ASP A CA 1
ATOM 591 C C . ASP A 1 77 ? -6.676 21.172 23.656 1 63.41 77 ASP A C 1
ATOM 593 O O . ASP A 1 77 ? -7.133 22.312 23.797 1 63.41 77 ASP A O 1
ATOM 597 N N . GLU A 1 78 ? -7.133 20.297 22.938 1 59.03 78 GLU A N 1
ATOM 598 C CA . GLU A 1 78 ? -8.305 20.594 22.125 1 59.03 78 GLU A CA 1
ATOM 599 C C . GLU A 1 78 ? -9.531 20.859 22.984 1 59.03 78 GLU A C 1
ATOM 601 O O . GLU A 1 78 ? -10.281 21.797 22.75 1 59.03 78 GLU A O 1
ATOM 606 N N . VAL A 1 79 ? -9.719 20.031 23.906 1 55.06 79 VAL A N 1
ATOM 607 C CA . VAL A 1 79 ? -10.867 20.156 24.797 1 55.06 79 VAL A CA 1
ATOM 608 C C . VAL A 1 79 ? -10.766 21.469 25.578 1 55.06 79 VAL A C 1
ATOM 610 O O . VAL A 1 79 ? -11.75 22.219 25.688 1 55.06 79 VAL A O 1
ATOM 613 N N . GLU A 1 80 ? -9.609 21.625 26.047 1 56.81 80 GLU A N 1
ATOM 614 C CA . GLU A 1 80 ? -9.406 22.844 26.797 1 56.81 80 GLU A CA 1
ATOM 615 C C . GLU A 1 80 ? -9.578 24.078 25.906 1 56.81 80 GLU A C 1
ATOM 617 O O . GLU A 1 80 ? -10.148 25.094 26.328 1 56.81 80 GLU A O 1
ATOM 622 N N . GLY A 1 81 ? -8.984 23.828 24.781 1 55.16 81 GLY A N 1
ATOM 623 C CA . GLY A 1 81 ? -9.141 24.906 23.812 1 55.16 81 GLY A CA 1
ATOM 624 C C . GLY A 1 81 ? -10.594 25.188 23.469 1 55.16 81 GLY A C 1
ATOM 625 O O . GLY A 1 81 ? -11 26.359 23.375 1 55.16 81 GLY A O 1
ATOM 626 N N . ARG A 1 82 ? -11.328 24.203 23.266 1 51.19 82 ARG A N 1
ATOM 627 C CA . ARG A 1 82 ? -12.75 24.359 22.984 1 51.19 82 ARG A CA 1
ATOM 628 C C . ARG A 1 82 ? -13.461 25.094 24.109 1 51.19 82 ARG A C 1
ATOM 630 O O . ARG A 1 82 ? -14.344 25.906 23.859 1 51.19 82 ARG A O 1
ATOM 637 N N . ILE A 1 83 ? -13.148 24.641 25.188 1 48.78 83 ILE A N 1
ATOM 638 C CA . ILE A 1 83 ? -13.773 25.266 26.344 1 48.78 83 ILE A CA 1
ATOM 639 C C . ILE A 1 83 ? -13.453 26.766 26.359 1 48.78 83 ILE A C 1
ATOM 641 O O . ILE A 1 83 ? -14.32 27.594 26.656 1 48.78 83 ILE A O 1
ATOM 645 N N . ARG A 1 84 ? -12.266 26.891 26.156 1 47.66 84 ARG A N 1
ATOM 646 C CA . ARG A 1 84 ? -11.906 28.297 26.172 1 47.66 84 ARG A CA 1
ATOM 647 C C . ARG A 1 84 ? -12.484 29.031 24.969 1 47.66 84 ARG A C 1
ATOM 649 O O . ARG A 1 84 ? -12.891 30.188 25.078 1 47.66 84 ARG A O 1
ATOM 656 N N . ALA A 1 85 ? -12.18 28.641 23.641 1 46.47 85 ALA A N 1
ATOM 657 C CA . ALA A 1 85 ? -12.43 29.438 22.438 1 46.47 85 ALA A CA 1
ATOM 658 C C . ALA A 1 85 ? -13.82 29.156 21.875 1 46.47 85 ALA A C 1
ATOM 660 O O . ALA A 1 85 ? -14.203 27.984 21.719 1 46.47 85 ALA A O 1
ATOM 661 N N . GLN A 1 86 ? -14.805 29.812 21.953 1 47.5 86 GLN A N 1
ATOM 662 C CA . GLN A 1 86 ? -16 29.812 21.125 1 47.5 86 GLN A CA 1
ATOM 663 C C . GLN A 1 86 ? -15.711 29.281 19.719 1 47.5 86 GLN A C 1
ATOM 665 O O . GLN A 1 86 ? -16.609 28.812 19.016 1 47.5 86 GLN A O 1
ATOM 670 N N . GLY A 1 87 ? -14.406 29.562 18.984 1 53.66 87 GLY A N 1
ATOM 671 C CA . GLY A 1 87 ? -14.055 29.359 17.594 1 53.66 87 GLY A CA 1
ATOM 672 C C . GLY A 1 87 ? -12.922 28.359 17.406 1 53.66 87 GLY A C 1
ATOM 673 O O . GLY A 1 87 ? -11.859 28.719 16.875 1 53.66 87 GLY A O 1
ATOM 674 N N . VAL A 1 88 ? -12.805 27.344 18 1 61.22 88 VAL A N 1
ATOM 675 C CA . VAL A 1 88 ? -11.641 26.469 18.156 1 61.22 88 VAL A CA 1
ATOM 676 C C . VAL A 1 88 ? -11.328 25.812 16.812 1 61.22 88 VAL A C 1
ATOM 678 O O . VAL A 1 88 ? -12.211 25.234 16.172 1 61.22 88 VAL A O 1
ATOM 681 N N . GLN A 1 89 ? -10.219 26.25 16.219 1 79.94 89 GLN A N 1
ATOM 682 C CA . GLN A 1 89 ? -9.672 25.594 15.047 1 79.94 89 GLN A CA 1
ATOM 683 C C . GLN A 1 89 ? -9.023 24.25 15.406 1 79.94 89 GLN A C 1
ATOM 685 O O . GLN A 1 89 ? -8.359 24.141 16.438 1 79.94 89 GLN A O 1
ATOM 690 N N . PRO A 1 90 ? -9.438 23.188 14.648 1 86.75 90 PRO A N 1
ATOM 691 C CA . PRO A 1 90 ? -8.797 21.891 14.906 1 86.75 90 PRO A CA 1
ATOM 692 C C . PRO A 1 90 ? -7.277 21.953 14.727 1 86.75 90 PRO A C 1
ATOM 694 O O . PRO A 1 90 ? -6.777 22.719 13.898 1 86.75 90 PRO A O 1
ATOM 697 N N . LYS A 1 91 ? -6.621 21.25 15.57 1 87.31 91 LYS A N 1
ATOM 698 C CA . LYS A 1 91 ? -5.164 21.203 15.508 1 87.31 91 LYS A CA 1
ATOM 699 C C . LYS A 1 91 ? -4.633 19.828 15.891 1 87.31 91 LYS A C 1
ATOM 701 O O . LYS A 1 91 ? -5.375 19 16.406 1 87.31 91 LYS A O 1
ATOM 706 N N . GLY A 1 92 ? -3.293 19.562 15.586 1 87 92 GLY A N 1
ATOM 707 C CA . GLY A 1 92 ? -2.619 18.344 16 1 87 92 GLY A CA 1
ATOM 708 C C . GLY A 1 92 ? -2.422 17.344 14.875 1 87 92 GLY A C 1
ATOM 709 O O . GLY A 1 92 ? -2.674 17.672 13.711 1 87 92 GLY A O 1
ATOM 710 N N . ASN A 1 93 ? -1.922 16.234 15.281 1 88.31 93 ASN A N 1
ATOM 711 C CA . ASN A 1 93 ? -1.643 15.172 14.32 1 88.31 93 ASN A CA 1
ATOM 712 C C . ASN A 1 93 ? -2.877 14.312 14.055 1 88.31 93 ASN A C 1
ATOM 714 O O . ASN A 1 93 ? -3.543 13.867 14.992 1 88.31 93 ASN A O 1
ATOM 718 N N . LEU A 1 94 ? -3.236 14.266 12.867 1 91.69 94 LEU A N 1
ATOM 719 C CA . LEU A 1 94 ? -4.32 13.398 12.43 1 91.69 94 LEU A CA 1
ATOM 720 C C . LEU A 1 94 ? -3.773 12.203 11.656 1 91.69 94 LEU A C 1
ATOM 722 O O . LEU A 1 94 ? -3.309 12.352 10.523 1 91.69 94 LEU A O 1
ATOM 726 N N . ARG A 1 95 ? -3.816 11.078 12.289 1 92.69 95 ARG A N 1
ATOM 727 C CA . ARG A 1 95 ? -3.305 9.859 11.68 1 92.69 95 ARG A CA 1
ATOM 728 C C . ARG A 1 95 ? -4.426 9.062 11.023 1 92.69 95 ARG A C 1
ATOM 730 O O . ARG A 1 95 ? -5.375 8.648 11.688 1 92.69 95 ARG A O 1
ATOM 737 N N . ILE A 1 96 ? -4.293 8.852 9.703 1 93.56 96 ILE A N 1
ATOM 738 C CA . ILE A 1 96 ? -5.336 8.219 8.898 1 93.56 96 ILE A CA 1
ATOM 739 C C . ILE A 1 96 ? -4.785 6.973 8.219 1 93.56 96 ILE A C 1
ATOM 741 O O . ILE A 1 96 ? -3.672 6.984 7.691 1 93.56 96 ILE A O 1
ATOM 745 N N . THR A 1 97 ? -5.523 5.875 8.328 1 92.12 97 THR A N 1
ATOM 746 C CA . THR A 1 97 ? -5.199 4.699 7.523 1 92.12 97 THR A CA 1
ATOM 747 C C . THR A 1 97 ? -6.289 4.438 6.484 1 92.12 97 THR A C 1
ATOM 749 O O . THR A 1 97 ? -7.477 4.637 6.758 1 92.12 97 THR A O 1
ATOM 752 N N . ALA A 1 98 ? -5.875 4.133 5.316 1 91.75 98 ALA A N 1
ATOM 753 C CA . ALA A 1 98 ? -6.785 3.877 4.203 1 91.75 98 ALA A CA 1
ATOM 754 C C . ALA A 1 98 ? -6.152 2.928 3.188 1 91.75 98 ALA A C 1
ATOM 756 O O . ALA A 1 98 ? -4.926 2.82 3.107 1 91.75 98 ALA A O 1
ATOM 757 N N . PRO A 1 99 ? -7.047 2.238 2.438 1 89 99 PRO A N 1
ATOM 758 C CA . PRO A 1 99 ? -6.488 1.458 1.329 1 89 99 PRO A CA 1
ATOM 759 C C . PRO A 1 99 ? -5.715 2.316 0.332 1 89 99 PRO A C 1
ATOM 761 O O . PRO A 1 99 ? -6.074 3.475 0.101 1 89 99 PRO A O 1
ATOM 764 N N . TYR A 1 100 ? -4.785 1.69 -0.285 1 85.69 100 TYR A N 1
ATOM 765 C CA . TYR A 1 100 ? -3.828 2.4 -1.126 1 85.69 100 TYR A CA 1
ATOM 766 C C . TYR A 1 100 ? -4.535 3.143 -2.254 1 85.69 100 TYR A C 1
ATOM 768 O O . TYR A 1 100 ? -4.32 4.34 -2.447 1 85.69 100 TYR A O 1
ATOM 776 N N . PRO A 1 101 ? -5.363 2.471 -3.037 1 85.81 101 PRO A N 1
ATOM 777 C CA . PRO A 1 101 ? -5.965 3.205 -4.156 1 85.81 101 PRO A CA 1
ATOM 778 C C . PRO A 1 101 ? -6.824 4.379 -3.695 1 85.81 101 PRO A C 1
ATOM 780 O O . PRO A 1 101 ? -6.867 5.418 -4.363 1 85.81 101 PRO A O 1
ATOM 783 N N . PHE A 1 102 ? -7.445 4.234 -2.574 1 89.88 102 PHE A N 1
ATOM 784 C CA . PHE A 1 102 ? -8.273 5.312 -2.051 1 89.88 102 PHE A CA 1
ATOM 785 C C . PHE A 1 102 ? -7.422 6.488 -1.602 1 89.88 102 PHE A C 1
ATOM 787 O O . PHE A 1 102 ? -7.723 7.641 -1.923 1 89.88 102 PHE A O 1
ATOM 794 N N . ALA A 1 103 ? -6.414 6.172 -0.852 1 90.62 103 ALA A N 1
ATOM 795 C CA . ALA A 1 103 ? -5.516 7.215 -0.362 1 90.62 103 ALA A CA 1
ATOM 796 C C . ALA A 1 103 ? -4.914 8.008 -1.519 1 90.62 103 ALA A C 1
ATOM 798 O O . ALA A 1 103 ? -4.918 9.242 -1.5 1 90.62 103 ALA A O 1
ATOM 799 N N . ARG A 1 104 ? -4.516 7.352 -2.477 1 85.88 104 ARG A N 1
ATOM 800 C CA . ARG A 1 104 ? -3.799 7.98 -3.582 1 85.88 104 ARG A CA 1
ATOM 801 C C . ARG A 1 104 ? -4.754 8.734 -4.496 1 85.88 104 ARG A C 1
ATOM 803 O O . ARG A 1 104 ? -4.492 9.883 -4.871 1 85.88 104 ARG A O 1
ATOM 810 N N . GLN A 1 105 ? -5.848 8.156 -4.84 1 84.88 105 GLN A N 1
ATOM 811 C CA . GLN A 1 105 ? -6.703 8.688 -5.895 1 84.88 105 GLN A CA 1
ATOM 812 C C . GLN A 1 105 ? -7.742 9.648 -5.328 1 84.88 105 GLN A C 1
ATOM 814 O O . GLN A 1 105 ? -8.188 10.562 -6.023 1 84.88 105 GLN A O 1
ATOM 819 N N . ILE A 1 106 ? -8.102 9.414 -4.086 1 88.62 106 ILE A N 1
ATOM 820 C CA . ILE A 1 106 ? -9.227 10.172 -3.551 1 88.62 106 ILE A CA 1
ATOM 821 C C . ILE A 1 106 ? -8.727 11.148 -2.484 1 88.62 106 ILE A C 1
ATOM 823 O O . ILE A 1 106 ? -9.031 12.344 -2.541 1 88.62 106 ILE A O 1
ATOM 827 N N . LEU A 1 107 ? -7.887 10.727 -1.589 1 92.12 107 LEU A N 1
ATOM 828 C CA . LEU A 1 107 ? -7.5 11.555 -0.456 1 92.12 107 LEU A CA 1
ATOM 829 C C . LEU A 1 107 ? -6.418 12.555 -0.858 1 92.12 107 LEU A C 1
ATOM 831 O O . LEU A 1 107 ? -6.555 13.758 -0.619 1 92.12 107 LEU A O 1
ATOM 835 N N . ALA A 1 108 ? -5.398 12.109 -1.472 1 88.06 108 ALA A N 1
ATOM 836 C CA . ALA A 1 108 ? -4.227 12.93 -1.754 1 88.06 108 ALA A CA 1
ATOM 837 C C . ALA A 1 108 ? -4.613 14.195 -2.514 1 88.06 108 ALA A C 1
ATOM 839 O O . ALA A 1 108 ? -4.211 15.297 -2.139 1 88.06 108 ALA A O 1
ATOM 840 N N . PRO A 1 109 ? -5.484 14.109 -3.471 1 85.31 109 PRO A N 1
ATOM 841 C CA . PRO A 1 109 ? -5.793 15.297 -4.277 1 85.31 109 PRO A CA 1
ATOM 842 C C . PRO A 1 109 ? -6.508 16.375 -3.482 1 85.31 109 PRO A C 1
ATOM 844 O O . PRO A 1 109 ? -6.508 17.547 -3.885 1 85.31 109 PRO A O 1
ATOM 847 N N . VAL A 1 110 ? -7.094 16 -2.398 1 90.44 110 VAL A N 1
ATOM 848 C CA . VAL A 1 110 ? -7.914 16.984 -1.708 1 90.44 110 VAL A CA 1
ATOM 849 C C . VAL A 1 110 ? -7.223 17.422 -0.414 1 90.44 110 VAL A C 1
ATOM 851 O O . VAL A 1 110 ? -7.734 18.266 0.316 1 90.44 110 VAL A O 1
ATOM 854 N N . MET A 1 111 ? -6.043 16.906 -0.17 1 91.69 111 MET A N 1
ATOM 855 C CA . MET A 1 111 ? -5.402 17.172 1.114 1 91.69 111 MET A CA 1
ATOM 856 C C . MET A 1 111 ? -4.852 18.594 1.162 1 91.69 111 MET A C 1
ATOM 858 O O . MET A 1 111 ? -4.785 19.203 2.23 1 91.69 111 MET A O 1
ATOM 862 N N . THR A 1 112 ? -4.438 19.125 0.035 1 87.12 112 THR A N 1
ATOM 863 C CA . THR A 1 112 ? -3.971 20.5 0.004 1 87.12 112 THR A CA 1
ATOM 864 C C . THR A 1 112 ? -5.066 21.453 0.476 1 87.12 112 THR A C 1
ATOM 866 O O . THR A 1 112 ? -4.82 22.328 1.31 1 87.12 112 THR A O 1
ATOM 869 N N . GLU A 1 113 ? -6.25 21.266 -0.051 1 90.62 113 GLU A N 1
ATOM 870 C CA . GLU A 1 113 ? -7.387 22.094 0.345 1 90.62 113 GLU A CA 1
ATOM 871 C C . GLU A 1 113 ? -7.699 21.922 1.83 1 90.62 113 GLU A C 1
ATOM 873 O O . GLU A 1 113 ? -8.008 22.906 2.518 1 90.62 113 GLU A O 1
ATOM 878 N N . PHE A 1 114 ? -7.652 20.734 2.275 1 94.88 114 PHE A N 1
ATOM 879 C CA . PHE A 1 114 ? -7.922 20.469 3.684 1 94.88 114 PHE A CA 1
ATOM 880 C C . PHE A 1 114 ? -6.945 21.234 4.574 1 94.88 114 PHE A C 1
ATOM 882 O O . PHE A 1 114 ? -7.348 21.844 5.559 1 94.88 114 PHE A O 1
ATOM 889 N N . LEU A 1 115 ? -5.695 21.172 4.234 1 92 115 LEU A N 1
ATOM 890 C CA . LEU A 1 115 ? -4.66 21.797 5.055 1 92 115 LEU A CA 1
ATOM 891 C C . LEU A 1 115 ? -4.719 23.312 4.945 1 92 115 LEU A C 1
ATOM 893 O O . LEU A 1 115 ? -4.266 24.031 5.844 1 92 115 LEU A O 1
ATOM 897 N N . GLU A 1 116 ? -5.188 23.812 3.848 1 88.81 116 GLU A N 1
ATOM 898 C CA . GLU A 1 116 ? -5.441 25.25 3.734 1 88.81 116 GLU A CA 1
ATOM 899 C C . GLU A 1 116 ? -6.559 25.688 4.68 1 88.81 116 GLU A C 1
ATOM 901 O O . GLU A 1 116 ? -6.48 26.766 5.285 1 88.81 116 GLU A O 1
ATOM 906 N N . ARG A 1 117 ? -7.566 24.844 4.777 1 91.25 117 ARG A N 1
ATOM 907 C CA . ARG A 1 117 ? -8.703 25.125 5.645 1 91.25 117 ARG A CA 1
ATOM 908 C C . ARG A 1 117 ? -8.328 24.969 7.113 1 91.25 117 ARG A C 1
ATOM 910 O O . ARG A 1 117 ? -8.82 25.703 7.969 1 91.25 117 ARG A O 1
ATOM 917 N N . TYR A 1 118 ? -7.48 24.016 7.355 1 93.06 118 TYR A N 1
ATOM 918 C CA . TYR A 1 118 ? -7.066 23.719 8.727 1 93.06 118 TYR A CA 1
ATOM 919 C C . TYR A 1 118 ? -5.547 23.688 8.836 1 93.06 118 TYR A C 1
ATOM 921 O O . TYR A 1 118 ? -4.961 22.609 9.016 1 93.06 118 TYR A O 1
ATOM 929 N N . PRO A 1 119 ? -4.898 24.766 8.914 1 89.56 119 PRO A N 1
ATOM 930 C CA . PRO A 1 119 ? -3.441 24.859 8.789 1 89.56 119 PRO A CA 1
ATOM 931 C C . PRO A 1 119 ? -2.715 24.312 10.016 1 89.56 119 PRO A C 1
ATOM 933 O O . PRO A 1 119 ? -1.511 24.047 9.953 1 89.56 119 PRO A O 1
ATOM 936 N N . ASP A 1 120 ? -3.434 24.109 11.086 1 90.19 120 ASP A N 1
ATOM 937 C CA . ASP A 1 120 ? -2.775 23.672 12.312 1 90.19 120 ASP A CA 1
ATOM 938 C C . ASP A 1 120 ? -2.836 22.141 12.461 1 90.19 120 ASP A C 1
ATOM 940 O O . ASP A 1 120 ? -2.373 21.594 13.461 1 90.19 120 ASP A O 1
ATOM 944 N N . ILE A 1 121 ? -3.359 21.516 11.469 1 90.31 121 ILE A N 1
ATOM 945 C CA . ILE A 1 121 ? -3.398 20.047 11.445 1 90.31 121 ILE A CA 1
ATOM 946 C C . ILE A 1 121 ? -2.184 19.516 10.688 1 90.31 121 ILE A C 1
ATOM 948 O O . ILE A 1 121 ? -1.795 20.062 9.656 1 90.31 121 ILE A O 1
ATOM 952 N N . GLN A 1 122 ? -1.581 18.484 11.273 1 89.75 122 GLN A N 1
ATOM 953 C CA . GLN A 1 122 ? -0.588 17.672 10.57 1 89.75 122 GLN A CA 1
ATOM 954 C C . GLN A 1 122 ? -1.162 16.312 10.172 1 89.75 122 GLN A C 1
ATOM 956 O O . GLN A 1 122 ? -1.809 15.648 10.977 1 89.75 122 GLN A O 1
ATOM 961 N N . LEU A 1 123 ? -0.939 16 8.914 1 92.5 123 LEU A N 1
ATOM 962 C CA . LEU A 1 123 ? -1.493 14.742 8.414 1 92.5 123 LEU A CA 1
ATOM 963 C C . LEU A 1 123 ? -0.435 13.641 8.414 1 92.5 123 LEU A C 1
ATOM 965 O O . LEU A 1 123 ? 0.707 13.875 8.016 1 92.5 123 LEU A O 1
ATOM 969 N N . ASP A 1 124 ? -0.844 12.492 8.93 1 91.06 124 ASP A N 1
ATOM 970 C CA . ASP A 1 124 ? -0.034 11.281 8.953 1 91.06 124 ASP A CA 1
ATOM 971 C C . ASP A 1 124 ? -0.79 10.102 8.344 1 91.06 124 ASP A C 1
ATOM 973 O O . ASP A 1 124 ? -1.687 9.539 8.977 1 91.06 124 ASP A O 1
ATOM 977 N N . PHE A 1 125 ? -0.361 9.719 7.168 1 90.44 125 PHE A N 1
ATOM 978 C CA . PHE A 1 125 ? -1.08 8.672 6.457 1 90.44 125 PHE A CA 1
ATOM 979 C C . PHE A 1 125 ? -0.345 7.34 6.566 1 90.44 125 PHE A C 1
ATOM 981 O O . PHE A 1 125 ? 0.848 7.258 6.27 1 90.44 125 PHE A O 1
ATOM 988 N N . LEU A 1 126 ? -1.074 6.359 6.988 1 88.12 126 LEU A N 1
ATOM 989 C CA . LEU A 1 126 ? -0.669 4.961 6.93 1 88.12 126 LEU A CA 1
ATOM 990 C C . LEU A 1 126 ? -1.499 4.195 5.902 1 88.12 126 LEU A C 1
ATOM 992 O O . LEU A 1 126 ? -2.652 3.848 6.168 1 88.12 126 LEU A O 1
ATOM 996 N N . VAL A 1 127 ? -0.869 3.928 4.836 1 85.81 127 VAL A N 1
ATOM 997 C CA . VAL A 1 127 ? -1.624 3.348 3.73 1 85.81 127 VAL A CA 1
ATOM 998 C C . VAL A 1 127 ? -1.514 1.826 3.771 1 85.81 127 VAL A C 1
ATOM 1000 O O . VAL A 1 127 ? -0.42 1.272 3.641 1 85.81 127 VAL A O 1
ATOM 1003 N N . SER A 1 128 ? -2.615 1.205 3.969 1 80.5 128 SER A N 1
ATOM 1004 C CA . SER A 1 128 ? -2.66 -0.249 4.082 1 80.5 128 SER A CA 1
ATOM 1005 C C . SER A 1 128 ? -4.086 -0.772 3.939 1 80.5 128 SER A C 1
ATOM 1007 O O . SER A 1 128 ? -5.035 -0.123 4.379 1 80.5 128 SER A O 1
ATOM 1009 N N . ASP A 1 129 ? -4.172 -1.985 3.41 1 75.56 129 ASP A N 1
ATOM 1010 C CA . ASP A 1 129 ? -5.477 -2.645 3.363 1 75.56 129 ASP A CA 1
ATOM 1011 C C . ASP A 1 129 ? -5.703 -3.5 4.609 1 75.56 129 ASP A C 1
ATOM 1013 O O . ASP A 1 129 ? -6.805 -4.012 4.824 1 75.56 129 ASP A O 1
ATOM 1017 N N . ARG A 1 130 ? -4.703 -3.562 5.359 1 70.94 130 ARG A N 1
ATOM 1018 C CA . ARG A 1 130 ? -4.781 -4.465 6.504 1 70.94 130 ARG A CA 1
ATOM 1019 C C . ARG A 1 130 ? -5.684 -3.891 7.594 1 70.94 130 ARG A C 1
ATOM 1021 O O . ARG A 1 130 ? -5.789 -2.672 7.742 1 70.94 130 ARG A O 1
ATOM 1028 N N . ARG A 1 131 ? -6.352 -4.898 8.266 1 70.19 131 ARG A N 1
ATOM 1029 C CA . ARG A 1 131 ? -7.098 -4.484 9.445 1 70.19 131 ARG A CA 1
ATOM 1030 C C . ARG A 1 131 ? -6.152 -4.031 10.555 1 70.19 131 ARG A C 1
ATOM 1032 O O . ARG A 1 131 ? -5.164 -4.707 10.852 1 70.19 131 ARG A O 1
ATOM 1039 N N . SER A 1 132 ? -6.352 -2.826 10.914 1 70.62 132 SER A N 1
ATOM 1040 C CA . SER A 1 132 ? -5.477 -2.242 11.93 1 70.62 132 SER A CA 1
ATOM 1041 C C . SER A 1 132 ? -6.172 -2.156 13.281 1 70.62 132 SER A C 1
ATOM 1043 O O . SER A 1 132 ? -7.402 -2.082 13.352 1 70.62 132 SER A O 1
ATOM 1045 N N . ASP A 1 133 ? -5.367 -2.494 14.242 1 73.56 133 ASP A N 1
ATOM 1046 C CA . ASP A 1 133 ? -5.82 -2.102 15.57 1 73.56 133 ASP A CA 1
ATOM 1047 C C . ASP A 1 133 ? -5.66 -0.599 15.781 1 73.56 133 ASP A C 1
ATOM 1049 O O . ASP A 1 133 ? -4.57 -0.129 16.125 1 73.56 133 ASP A O 1
ATOM 1053 N N . LEU A 1 134 ? -6.773 0.032 15.664 1 76.88 134 LEU A N 1
ATOM 1054 C CA . LEU A 1 134 ? -6.73 1.49 15.664 1 76.88 134 LEU A CA 1
ATOM 1055 C C . LEU A 1 134 ? -6.152 2.02 16.969 1 76.88 134 LEU A C 1
ATOM 1057 O O . LEU A 1 134 ? -5.301 2.912 16.953 1 76.88 134 LEU A O 1
ATOM 1061 N N . GLN A 1 135 ? -6.637 1.411 18 1 71.62 135 GLN A N 1
ATOM 1062 C CA . GLN A 1 135 ? -6.207 1.899 19.297 1 71.62 135 GLN A CA 1
ATOM 1063 C C . GLN A 1 135 ? -4.73 1.603 19.531 1 71.62 135 GLN A C 1
ATOM 1065 O O . GLN A 1 135 ? -3.965 2.494 19.906 1 71.62 135 GLN A O 1
ATOM 1070 N N . ALA A 1 136 ? -4.316 0.469 19.172 1 71.5 136 ALA A N 1
ATOM 1071 C CA . ALA A 1 136 ? -2.941 0.04 19.406 1 71.5 136 ALA A CA 1
ATOM 1072 C C . ALA A 1 136 ? -1.965 0.796 18.516 1 71.5 136 ALA A C 1
ATOM 1074 O O . ALA A 1 136 ? -0.827 1.062 18.906 1 71.5 136 ALA A O 1
ATOM 1075 N N . GLU A 1 137 ? -2.49 1.293 17.469 1 77.62 137 GLU A N 1
ATOM 1076 C CA . GLU A 1 137 ? -1.596 1.901 16.5 1 77.62 137 GLU A CA 1
ATOM 1077 C C . GLU A 1 137 ? -1.744 3.42 16.484 1 77.62 137 GLU A C 1
ATOM 1079 O O . GLU A 1 137 ? -1.101 4.105 15.68 1 77.62 137 GLU A O 1
ATOM 1084 N N . GLY A 1 138 ? -2.529 3.938 17.359 1 81.94 138 GLY A N 1
ATOM 1085 C CA . GLY A 1 138 ? -2.717 5.375 17.469 1 81.94 138 GLY A CA 1
ATOM 1086 C C . GLY A 1 138 ? -3.342 5.988 16.234 1 81.94 138 GLY A C 1
ATOM 1087 O O . GLY A 1 138 ? -2.955 7.078 15.812 1 81.94 138 GLY A O 1
ATOM 1088 N N . ILE A 1 139 ? -4.207 5.246 15.648 1 88.69 139 ILE A N 1
ATOM 1089 C CA . ILE A 1 139 ? -4.895 5.703 14.445 1 88.69 139 ILE A CA 1
ATOM 1090 C C . ILE A 1 139 ? -6.164 6.457 14.828 1 88.69 139 ILE A C 1
ATOM 1092 O O . ILE A 1 139 ? -6.953 5.984 15.648 1 88.69 139 ILE A O 1
ATOM 1096 N N . ASP A 1 140 ? -6.289 7.664 14.242 1 90.44 140 ASP A N 1
ATOM 1097 C CA . ASP A 1 140 ? -7.457 8.492 14.531 1 90.44 140 ASP A CA 1
ATOM 1098 C C . ASP A 1 140 ? -8.656 8.062 13.68 1 90.44 140 ASP A C 1
ATOM 1100 O O . ASP A 1 140 ? -9.789 8.07 14.156 1 90.44 140 ASP A O 1
ATOM 1104 N N . ILE A 1 141 ? -8.344 7.773 12.414 1 93.19 141 ILE A N 1
ATOM 1105 C CA . ILE A 1 141 ? -9.398 7.418 11.477 1 93.19 141 ILE A CA 1
ATOM 1106 C C . ILE A 1 141 ? -8.938 6.27 10.586 1 93.19 141 ILE A C 1
ATOM 1108 O O . ILE A 1 141 ? -7.82 6.297 10.062 1 93.19 141 ILE A O 1
ATOM 1112 N N . ALA A 1 142 ? -9.766 5.316 10.461 1 92.75 142 ALA A N 1
ATOM 1113 C CA . ALA A 1 142 ? -9.562 4.27 9.461 1 92.75 142 ALA A CA 1
ATOM 1114 C C . ALA A 1 142 ? -10.641 4.328 8.383 1 92.75 142 ALA A C 1
ATOM 1116 O O . ALA A 1 142 ? -11.836 4.375 8.688 1 92.75 142 ALA A O 1
ATOM 1117 N N . ILE A 1 143 ? -10.188 4.438 7.188 1 93.31 143 ILE A N 1
ATOM 1118 C CA . ILE A 1 143 ? -11.094 4.301 6.059 1 93.31 143 ILE A CA 1
ATOM 1119 C C . ILE A 1 143 ? -11.047 2.871 5.523 1 93.31 143 ILE A C 1
ATOM 1121 O O . ILE A 1 143 ? -9.969 2.369 5.18 1 93.31 143 ILE A O 1
ATOM 1125 N N . ARG A 1 144 ? -12.227 2.244 5.5 1 90.06 144 ARG A N 1
ATOM 1126 C CA . ARG A 1 144 ? -12.266 0.84 5.102 1 90.06 144 ARG A CA 1
ATOM 1127 C C . ARG A 1 144 ? -13.531 0.536 4.305 1 90.06 144 ARG A C 1
ATOM 1129 O O . ARG A 1 144 ? -14.594 1.103 4.57 1 90.06 144 ARG A O 1
ATOM 1136 N N . ALA A 1 145 ? -13.258 -0.405 3.42 1 86.19 145 ALA A N 1
ATOM 1137 C CA . ALA A 1 145 ? -14.43 -0.991 2.768 1 86.19 145 ALA A CA 1
ATOM 1138 C C . ALA A 1 145 ? -14.969 -2.17 3.57 1 86.19 145 ALA A C 1
ATOM 1140 O O . ALA A 1 145 ? -14.203 -2.951 4.133 1 86.19 145 ALA A O 1
ATOM 1141 N N . GLY A 1 146 ? -16.219 -2.318 3.641 1 81.25 146 GLY A N 1
ATOM 1142 C CA . GLY A 1 146 ? -16.797 -3.488 4.277 1 81.25 146 GLY A CA 1
ATOM 1143 C C . GLY A 1 146 ? -17.953 -3.156 5.191 1 81.25 146 GLY A C 1
ATOM 1144 O O . GLY A 1 146 ? -18.266 -1.982 5.414 1 81.25 146 GLY A O 1
ATOM 1145 N N . HIS A 1 147 ? -18.656 -4.238 5.516 1 72.06 147 HIS A N 1
ATOM 1146 C CA . HIS A 1 147 ? -19.688 -4.156 6.539 1 72.06 147 HIS A CA 1
ATOM 1147 C C . HIS A 1 147 ? -19.109 -4.41 7.93 1 72.06 147 HIS A C 1
ATOM 1149 O O . HIS A 1 147 ? -18.891 -5.559 8.312 1 72.06 147 HIS A O 1
ATOM 1155 N N . LEU A 1 148 ? -18.594 -3.365 8.5 1 66.5 148 LEU A N 1
ATOM 1156 C CA . LEU A 1 148 ? -17.797 -3.488 9.711 1 66.5 148 LEU A CA 1
ATOM 1157 C C . LEU A 1 148 ? -18.672 -3.443 10.953 1 66.5 148 LEU A C 1
ATOM 1159 O O . LEU A 1 148 ? -19.656 -2.709 10.992 1 66.5 148 LEU A O 1
ATOM 1163 N N . GLU A 1 149 ? -18.578 -4.672 11.789 1 59.94 149 GLU A N 1
ATOM 1164 C CA . GLU A 1 149 ? -19.344 -4.715 13.031 1 59.94 149 GLU A CA 1
ATOM 1165 C C . GLU A 1 149 ? -18.438 -4.625 14.25 1 59.94 149 GLU A C 1
ATOM 1167 O O . GLU A 1 149 ? -17.656 -5.539 14.523 1 59.94 149 GLU A O 1
ATOM 1172 N N . ASP A 1 150 ? -17.688 -3.562 14.375 1 59.97 150 ASP A N 1
ATOM 1173 C CA . ASP A 1 150 ? -16.984 -3.51 15.664 1 59.97 150 ASP A CA 1
ATOM 1174 C C . ASP A 1 150 ? -17.641 -2.484 16.594 1 59.97 150 ASP A C 1
ATOM 1176 O O . ASP A 1 150 ? -17.781 -1.315 16.234 1 59.97 150 ASP A O 1
ATOM 1180 N N . SER A 1 151 ? -18.031 -3.053 17.688 1 63.56 151 SER A N 1
ATOM 1181 C CA . SER A 1 151 ? -18.766 -2.314 18.703 1 63.56 151 SER A CA 1
ATOM 1182 C C . SER A 1 151 ? -17.922 -1.213 19.312 1 63.56 151 SER A C 1
ATOM 1184 O O . SER A 1 151 ? -18.438 -0.232 19.844 1 63.56 151 SER A O 1
ATOM 1186 N N . SER A 1 152 ? -16.609 -1.307 19.203 1 73.94 152 SER A N 1
ATOM 1187 C CA . SER A 1 152 ? -15.781 -0.321 19.906 1 73.94 152 SER A CA 1
ATOM 1188 C C . SER A 1 152 ? -15.43 0.849 18.984 1 73.94 152 SER A C 1
ATOM 1190 O O . SER A 1 152 ? -14.852 1.84 19.438 1 73.94 152 SER A O 1
ATOM 1192 N N . LEU A 1 153 ? -16.016 0.738 17.844 1 81.94 153 LEU A N 1
ATOM 1193 C CA . LEU A 1 153 ? -15.695 1.785 16.875 1 81.94 153 LEU A CA 1
ATOM 1194 C C . LEU A 1 153 ? -16.969 2.447 16.359 1 81.94 153 LEU A C 1
ATOM 1196 O O . LEU A 1 153 ? -18.031 1.811 16.297 1 81.94 153 LEU A O 1
ATOM 1200 N N . ILE A 1 154 ? -16.906 3.719 16.234 1 85.69 154 ILE A N 1
ATOM 1201 C CA . ILE A 1 154 ? -17.953 4.426 15.5 1 85.69 154 ILE A CA 1
ATOM 1202 C C . ILE A 1 154 ? -17.734 4.242 14 1 85.69 154 ILE A C 1
ATOM 1204 O O . ILE A 1 154 ? -16.609 4.375 13.508 1 85.69 154 ILE A O 1
ATOM 1208 N N . VAL A 1 155 ? -18.75 3.877 13.352 1 87.94 155 VAL A N 1
ATOM 1209 C CA . VAL A 1 155 ? -18.703 3.672 11.906 1 87.94 155 VAL A CA 1
ATOM 1210 C C . VAL A 1 155 ? -19.547 4.734 11.203 1 87.94 155 VAL A C 1
ATOM 1212 O O . VAL A 1 155 ? -20.734 4.891 11.508 1 87.94 155 VAL A O 1
ATOM 1215 N N . ARG A 1 156 ? -18.953 5.512 10.32 1 89.31 156 ARG A N 1
ATOM 1216 C CA . ARG A 1 156 ? -19.656 6.492 9.508 1 89.31 156 ARG A CA 1
ATOM 1217 C C . ARG A 1 156 ? -19.609 6.113 8.031 1 89.31 156 ARG A C 1
ATOM 1219 O O . ARG A 1 156 ? -18.516 5.98 7.457 1 89.31 156 ARG A O 1
ATOM 1226 N N . HIS A 1 157 ? -20.812 6.023 7.512 1 90.81 157 HIS A N 1
ATOM 1227 C CA . HIS A 1 157 ? -20.891 5.723 6.086 1 90.81 157 HIS A CA 1
ATOM 1228 C C . HIS A 1 157 ? -20.375 6.887 5.246 1 90.81 157 HIS A C 1
ATOM 1230 O O . HIS A 1 157 ? -20.766 8.031 5.465 1 90.81 157 HIS A O 1
ATOM 1236 N N . LEU A 1 158 ? -19.484 6.594 4.301 1 92.56 158 LEU A N 1
ATOM 1237 C CA . LEU A 1 158 ? -18.969 7.625 3.406 1 92.56 158 LEU A CA 1
ATOM 1238 C C . LEU A 1 158 ? -19.672 7.559 2.051 1 92.56 158 LEU A C 1
ATOM 1240 O O . LEU A 1 158 ? -20.234 8.555 1.591 1 92.56 158 LEU A O 1
ATOM 1244 N N . PHE A 1 159 ? -19.609 6.387 1.413 1 90.38 159 PHE A N 1
ATOM 1245 C CA . PHE A 1 159 ? -20.281 6.203 0.133 1 90.38 159 PHE A CA 1
ATOM 1246 C C . PHE A 1 159 ? -20.422 4.723 -0.203 1 90.38 159 PHE A C 1
ATOM 1248 O O . PHE A 1 159 ? -19.734 3.885 0.383 1 90.38 159 PHE A O 1
ATOM 1255 N N . ASP A 1 160 ? -21.375 4.477 -1.138 1 89.12 160 ASP A N 1
ATOM 1256 C CA . ASP A 1 160 ? -21.469 3.129 -1.69 1 89.12 160 ASP A CA 1
ATOM 1257 C C . ASP A 1 160 ? -20.375 2.867 -2.721 1 89.12 160 ASP A C 1
ATOM 1259 O O . ASP A 1 160 ? -19.859 3.805 -3.326 1 89.12 160 ASP A O 1
ATOM 1263 N N . ASN A 1 161 ? -20.062 1.65 -2.838 1 88.44 161 ASN A N 1
ATOM 1264 C CA . ASN A 1 161 ? -18.891 1.256 -3.625 1 88.44 161 ASN A CA 1
ATOM 1265 C C . ASN A 1 161 ? -19.203 0.068 -4.531 1 88.44 161 ASN A C 1
ATOM 1267 O O . ASN A 1 161 ? -18.719 -1.039 -4.301 1 88.44 161 ASN A O 1
ATOM 1271 N N . PRO A 1 162 ? -20.016 0.389 -5.602 1 90.06 162 PRO A N 1
ATOM 1272 C CA . PRO A 1 162 ? -20.328 -0.701 -6.531 1 90.06 162 PRO A CA 1
ATOM 1273 C C . PRO A 1 162 ? -19.094 -1.245 -7.234 1 90.06 162 PRO A C 1
ATOM 1275 O O . PRO A 1 162 ? -18.203 -0.477 -7.602 1 90.06 162 PRO A O 1
ATOM 1278 N N . MET A 1 163 ? -19.141 -2.555 -7.387 1 91.25 163 MET A N 1
ATOM 1279 C CA . MET A 1 163 ? -18.031 -3.244 -8.055 1 91.25 163 MET A CA 1
ATOM 1280 C C . MET A 1 163 ? -18.406 -3.574 -9.5 1 91.25 163 MET A C 1
ATOM 1282 O O . MET A 1 163 ? -19.578 -3.734 -9.82 1 91.25 163 MET A O 1
ATOM 1286 N N . LEU A 1 164 ? -17.375 -3.621 -10.328 1 93.75 164 LEU A N 1
ATOM 1287 C CA . LEU A 1 164 ? -17.5 -4.07 -11.711 1 93.75 164 LEU A CA 1
ATOM 1288 C C . LEU A 1 164 ? -16.5 -5.168 -12.031 1 93.75 164 LEU A C 1
ATOM 1290 O O . LEU A 1 164 ? -15.383 -5.168 -11.492 1 93.75 164 LEU A O 1
ATOM 1294 N N . LEU A 1 165 ? -16.922 -6.059 -12.812 1 96.06 165 LEU A N 1
ATOM 1295 C CA . LEU A 1 165 ? -15.953 -6.969 -13.422 1 96.06 165 LEU A CA 1
ATOM 1296 C C . LEU A 1 165 ? -15.43 -6.402 -14.734 1 96.06 165 LEU A C 1
ATOM 1298 O O . LEU A 1 165 ? -16.219 -5.977 -15.586 1 96.06 165 LEU A O 1
ATOM 1302 N N . VAL A 1 166 ? -14.094 -6.402 -14.867 1 97.44 166 VAL A N 1
ATOM 1303 C CA . VAL A 1 166 ? -13.492 -5.766 -16.031 1 97.44 166 VAL A CA 1
ATOM 1304 C C . VAL A 1 166 ? -12.352 -6.637 -16.562 1 97.44 166 VAL A C 1
ATOM 1306 O O . VAL A 1 166 ? -11.773 -7.434 -15.82 1 97.44 166 VAL A O 1
ATOM 1309 N N . ALA A 1 167 ? -12.086 -6.48 -17.781 1 97.25 167 ALA A N 1
ATOM 1310 C CA . ALA A 1 167 ? -10.961 -7.098 -18.484 1 97.25 167 ALA A CA 1
ATOM 1311 C C . ALA A 1 167 ? -10.5 -6.238 -19.656 1 97.25 167 ALA A C 1
ATOM 1313 O O . ALA A 1 167 ? -11.242 -5.367 -20.109 1 97.25 167 ALA A O 1
ATOM 1314 N N . SER A 1 168 ? -9.25 -6.465 -20.062 1 97.19 168 SER A N 1
ATOM 1315 C CA . SER A 1 168 ? -8.773 -5.762 -21.25 1 97.19 168 SER A CA 1
ATOM 1316 C C . SER A 1 168 ? -9.414 -6.328 -22.516 1 97.19 168 SER A C 1
ATOM 1318 O O . SER A 1 168 ? -9.719 -7.52 -22.594 1 97.19 168 SER A O 1
ATOM 1320 N N . PRO A 1 169 ? -9.594 -5.453 -23.5 1 97.56 169 PRO A N 1
ATOM 1321 C CA . PRO A 1 169 ? -10.062 -5.965 -24.781 1 97.56 169 PRO A CA 1
ATOM 1322 C C . PRO A 1 169 ? -9.148 -7.051 -25.359 1 97.56 169 PRO A C 1
ATOM 1324 O O . PRO A 1 169 ? -9.633 -8.016 -25.953 1 97.56 169 PRO A O 1
ATOM 1327 N N . ASP A 1 170 ? -7.93 -6.871 -25.172 1 94.81 170 ASP A N 1
ATOM 1328 C CA . ASP A 1 170 ? -6.961 -7.844 -25.672 1 94.81 170 ASP A CA 1
ATOM 1329 C C . ASP A 1 170 ? -7.195 -9.219 -25.047 1 94.81 170 ASP A C 1
ATOM 1331 O O . ASP A 1 170 ? -7.211 -10.227 -25.75 1 94.81 170 ASP A O 1
ATOM 1335 N N . TYR A 1 171 ? -7.387 -9.25 -23.812 1 94.81 171 TYR A N 1
ATOM 1336 C CA . TYR A 1 171 ? -7.656 -10.516 -23.125 1 94.81 171 TYR A CA 1
ATOM 1337 C C . TYR A 1 171 ? -8.906 -11.18 -23.688 1 94.81 171 TYR A C 1
ATOM 1339 O O . TYR A 1 171 ? -8.906 -12.375 -23.984 1 94.81 171 TYR A O 1
ATOM 1347 N N . LEU A 1 172 ? -9.922 -10.414 -23.812 1 96.62 172 LEU A N 1
ATOM 1348 C CA . LEU A 1 172 ? -11.203 -10.953 -24.25 1 96.62 172 LEU A CA 1
ATOM 1349 C C . LEU A 1 172 ? -11.133 -11.43 -25.688 1 96.62 172 LEU A C 1
ATOM 1351 O O . LEU A 1 172 ? -11.805 -12.391 -26.062 1 96.62 172 LEU A O 1
ATOM 1355 N N . SER A 1 173 ? -10.312 -10.758 -26.453 1 96.5 173 SER A N 1
ATOM 1356 C CA . SER A 1 173 ? -10.133 -11.188 -27.828 1 96.5 173 SER A CA 1
ATOM 1357 C C . SER A 1 173 ? -9.469 -12.555 -27.906 1 96.5 173 SER A C 1
ATOM 1359 O O . SER A 1 173 ? -9.75 -13.336 -28.828 1 96.5 173 SER A O 1
ATOM 1361 N N . ARG A 1 174 ? -8.703 -12.883 -26.984 1 94.25 174 ARG A N 1
ATOM 1362 C CA . ARG A 1 174 ? -7.961 -14.141 -26.969 1 94.25 174 ARG A CA 1
ATOM 1363 C C . ARG A 1 174 ? -8.75 -15.242 -26.281 1 94.25 174 ARG A C 1
ATOM 1365 O O . ARG A 1 174 ? -8.703 -16.406 -26.688 1 94.25 174 ARG A O 1
ATOM 1372 N N . GLN A 1 175 ? -9.492 -14.875 -25.266 1 95.06 175 GLN A N 1
ATOM 1373 C CA . GLN A 1 175 ? -10.055 -15.898 -24.391 1 95.06 175 GLN A CA 1
ATOM 1374 C C . GLN A 1 175 ? -11.578 -15.93 -24.484 1 95.06 175 GLN A C 1
ATOM 1376 O O . GLN A 1 175 ? -12.219 -16.828 -23.922 1 95.06 175 GLN A O 1
ATOM 1381 N N . GLY A 1 176 ? -12.188 -14.961 -25.203 1 95.94 176 GLY A N 1
ATOM 1382 C CA . GLY A 1 176 ? -13.633 -14.867 -25.281 1 95.94 176 GLY A CA 1
ATOM 1383 C C . GLY A 1 176 ? -14.234 -14.023 -24.172 1 95.94 176 GLY A C 1
ATOM 1384 O O . GLY A 1 176 ? -13.555 -13.688 -23.203 1 95.94 176 GLY A O 1
ATOM 1385 N N . VAL A 1 177 ? -15.508 -13.695 -24.328 1 96.56 177 VAL A N 1
ATOM 1386 C CA . VAL A 1 177 ? -16.25 -12.898 -23.359 1 96.56 177 VAL A CA 1
ATOM 1387 C C . VAL A 1 177 ? -17.156 -13.797 -22.531 1 96.56 177 VAL A C 1
ATOM 1389 O O . VAL A 1 177 ? -18 -14.523 -23.094 1 96.56 177 VAL A O 1
ATOM 1392 N N . PRO A 1 178 ? -16.969 -13.758 -21.234 1 95.56 178 PRO A N 1
ATOM 1393 C CA . PRO A 1 178 ? -17.891 -14.57 -20.438 1 95.56 178 PRO A CA 1
ATOM 1394 C C . PRO A 1 178 ? -19.328 -14.031 -20.484 1 95.56 178 PRO A C 1
ATOM 1396 O O . PRO A 1 178 ? -19.547 -12.836 -20.266 1 95.56 178 PRO A O 1
ATOM 1399 N N . GLU A 1 179 ? -20.281 -14.914 -20.594 1 93.19 179 GLU A N 1
ATOM 1400 C CA . GLU A 1 179 ? -21.672 -14.5 -20.719 1 93.19 179 GLU A CA 1
ATOM 1401 C C . GLU A 1 179 ? -22.422 -14.719 -19.406 1 93.19 179 GLU A C 1
ATOM 1403 O O . GLU A 1 179 ? -23.484 -14.133 -19.188 1 93.19 179 GLU A O 1
ATOM 1408 N N . THR A 1 180 ? -21.969 -15.625 -18.688 1 93 180 THR A N 1
ATOM 1409 C CA . THR A 1 180 ? -22.547 -15.914 -17.375 1 93 180 THR A CA 1
ATOM 1410 C C . THR A 1 180 ? -21.438 -16.047 -16.328 1 93 180 THR A C 1
ATOM 1412 O O . THR A 1 180 ? -20.281 -16.297 -16.656 1 93 180 THR A O 1
ATOM 1415 N N . PRO A 1 181 ? -21.797 -15.914 -15.094 1 93.12 181 PRO A N 1
ATOM 1416 C CA . PRO A 1 181 ? -20.797 -16.062 -14.031 1 93.12 181 PRO A CA 1
ATOM 1417 C C . PRO A 1 181 ? -20.125 -17.438 -14.039 1 93.12 181 PRO A C 1
ATOM 1419 O O . PRO A 1 181 ? -18.938 -17.547 -13.734 1 93.12 181 PRO A O 1
ATOM 1422 N N . ASP A 1 182 ? -20.781 -18.422 -14.406 1 92.12 182 ASP A N 1
ATOM 1423 C CA . ASP A 1 182 ? -20.234 -19.766 -14.438 1 92.12 182 ASP A CA 1
ATOM 1424 C C . ASP A 1 182 ? -19.078 -19.875 -15.438 1 92.12 182 ASP A C 1
ATOM 1426 O O . ASP A 1 182 ? -18.156 -20.672 -15.258 1 92.12 182 ASP A O 1
ATOM 1430 N N . ALA A 1 183 ? -19.172 -19.062 -16.453 1 94.31 183 ALA A N 1
ATOM 1431 C CA . ALA A 1 183 ? -18.141 -19.062 -17.484 1 94.31 183 ALA A CA 1
ATOM 1432 C C . ALA A 1 183 ? -16.797 -18.625 -16.938 1 94.31 183 ALA A C 1
ATOM 1434 O O . ALA A 1 183 ? -15.758 -18.828 -17.562 1 94.31 183 ALA A O 1
ATOM 1435 N N . LEU A 1 184 ? -16.766 -18 -15.734 1 93.62 184 LEU A N 1
ATOM 1436 C CA . LEU A 1 184 ? -15.531 -17.531 -15.125 1 93.62 184 LEU A CA 1
ATOM 1437 C C . LEU A 1 184 ? -14.594 -18.688 -14.812 1 93.62 184 LEU A C 1
ATOM 1439 O O . LEU A 1 184 ? -13.383 -18.484 -14.68 1 93.62 184 LEU A O 1
ATOM 1443 N N . SER A 1 185 ? -15.117 -19.859 -14.672 1 91.12 185 SER A N 1
ATOM 1444 C CA . SER A 1 185 ? -14.305 -21.047 -14.406 1 91.12 185 SER A CA 1
ATOM 1445 C C . SER A 1 185 ? -13.359 -21.328 -15.57 1 91.12 185 SER A C 1
ATOM 1447 O O . SER A 1 185 ? -12.359 -22.031 -15.398 1 91.12 185 SER A O 1
ATOM 1449 N N . GLN A 1 186 ? -13.688 -20.797 -16.734 1 92.56 186 GLN A N 1
ATOM 1450 C CA . GLN A 1 186 ? -12.875 -21 -17.938 1 92.56 186 GLN A CA 1
ATOM 1451 C C . GLN A 1 186 ? -11.969 -19.812 -18.203 1 92.56 186 GLN A C 1
ATOM 1453 O O . GLN A 1 186 ? -11.312 -19.734 -19.234 1 92.56 186 GLN A O 1
ATOM 1458 N N . HIS A 1 187 ? -11.961 -18.844 -17.297 1 94.31 187 HIS A N 1
ATOM 1459 C CA . HIS A 1 187 ? -11.172 -17.625 -17.453 1 94.31 187 HIS A CA 1
ATOM 1460 C C . HIS A 1 187 ? -10.141 -17.5 -16.344 1 94.31 187 HIS A C 1
ATOM 1462 O O . HIS A 1 187 ? -10.266 -18.109 -15.289 1 94.31 187 HIS A O 1
ATOM 1468 N N . GLN A 1 188 ? -9.109 -16.781 -16.688 1 92.38 188 GLN A N 1
ATOM 1469 C CA . GLN A 1 188 ? -8.164 -16.359 -15.664 1 92.38 188 GLN A CA 1
ATOM 1470 C C . GLN A 1 188 ? -8.703 -15.172 -14.875 1 92.38 188 GLN A C 1
ATOM 1472 O O . GLN A 1 188 ? -9.031 -14.133 -15.453 1 92.38 188 GLN A O 1
ATOM 1477 N N . CYS A 1 189 ? -8.805 -15.383 -13.586 1 93.56 189 CYS A N 1
ATOM 1478 C CA . CYS A 1 189 ? -9.281 -14.297 -12.734 1 93.56 189 CYS A CA 1
ATOM 1479 C C . CYS A 1 189 ? -8.148 -13.734 -11.883 1 93.56 189 CYS A C 1
ATOM 1481 O O . CYS A 1 189 ? -7.285 -14.477 -11.414 1 93.56 189 CYS A O 1
ATOM 1483 N N . ILE A 1 190 ? -8.078 -12.453 -11.805 1 92 190 ILE A N 1
ATOM 1484 C CA . ILE A 1 190 ? -7.148 -11.719 -10.945 1 92 190 ILE A CA 1
ATOM 1485 C C . ILE A 1 190 ? -7.805 -11.445 -9.594 1 92 190 ILE A C 1
ATOM 1487 O O . ILE A 1 190 ? -8.719 -10.625 -9.5 1 92 190 ILE A O 1
ATOM 1491 N N . VAL A 1 191 ? -7.285 -12.039 -8.586 1 89.19 191 VAL A N 1
ATOM 1492 C CA . VAL A 1 191 ? -8.023 -12.125 -7.328 1 89.19 191 VAL A CA 1
ATOM 1493 C C . VAL A 1 191 ? -7.387 -11.203 -6.293 1 89.19 191 VAL A C 1
ATOM 1495 O O . VAL A 1 191 ? -6.16 -11.117 -6.199 1 89.19 191 VAL A O 1
ATOM 1498 N N . TYR A 1 192 ? -8.266 -10.492 -5.645 1 83.75 192 TYR A N 1
ATOM 1499 C CA . TYR A 1 192 ? -7.844 -9.75 -4.461 1 83.75 192 TYR A CA 1
ATOM 1500 C C . TYR A 1 192 ? -7.773 -10.664 -3.242 1 83.75 192 TYR A C 1
ATOM 1502 O O . TYR A 1 192 ? -8.773 -11.289 -2.867 1 83.75 192 TYR A O 1
ATOM 1510 N N . SER A 1 193 ? -6.594 -10.805 -2.684 1 71.88 193 SER A N 1
ATOM 1511 C CA . SER A 1 193 ? -6.441 -11.758 -1.59 1 71.88 193 SER A CA 1
ATOM 1512 C C . SER A 1 193 ? -5.699 -11.141 -0.412 1 71.88 193 SER A C 1
ATOM 1514 O O . SER A 1 193 ? -4.477 -10.969 -0.461 1 71.88 193 SER A O 1
ATOM 1516 N N . PRO A 1 194 ? -6.449 -10.727 0.576 1 58.41 194 PRO A N 1
ATOM 1517 C CA . PRO A 1 194 ? -5.723 -10.391 1.802 1 58.41 194 PRO A CA 1
ATOM 1518 C C . PRO A 1 194 ? -5.176 -11.617 2.521 1 58.41 194 PRO A C 1
ATOM 1520 O O . PRO A 1 194 ? -4.203 -11.516 3.275 1 58.41 194 PRO A O 1
ATOM 1523 N N . VAL A 1 195 ? -5.887 -12.852 2.465 1 48.53 195 VAL A N 1
ATOM 1524 C CA . VAL A 1 195 ? -5.465 -14.109 3.082 1 48.53 195 VAL A CA 1
ATOM 1525 C C . VAL A 1 195 ? -5.629 -15.258 2.09 1 48.53 195 VAL A C 1
ATOM 1527 O O . VAL A 1 195 ? -6.418 -15.156 1.146 1 48.53 195 VAL A O 1
ATOM 1530 N N . ARG A 1 196 ? -4.762 -16.172 2.125 1 48.59 196 ARG A N 1
ATOM 1531 C CA . ARG A 1 196 ? -4.75 -17.359 1.274 1 48.59 196 ARG A CA 1
ATOM 1532 C C . ARG A 1 196 ? -6.074 -18.109 1.358 1 48.59 196 ARG A C 1
ATOM 1534 O O . ARG A 1 196 ? -6.277 -18.906 2.266 1 48.59 196 ARG A O 1
ATOM 1541 N N . ALA A 1 197 ? -7.141 -17.641 0.898 1 53.59 197 ALA A N 1
ATOM 1542 C CA . ALA A 1 197 ? -8.414 -18.359 0.943 1 53.59 197 ALA A CA 1
ATOM 1543 C C . ALA A 1 197 ? -9.016 -18.5 -0.453 1 53.59 197 ALA A C 1
ATOM 1545 O O . ALA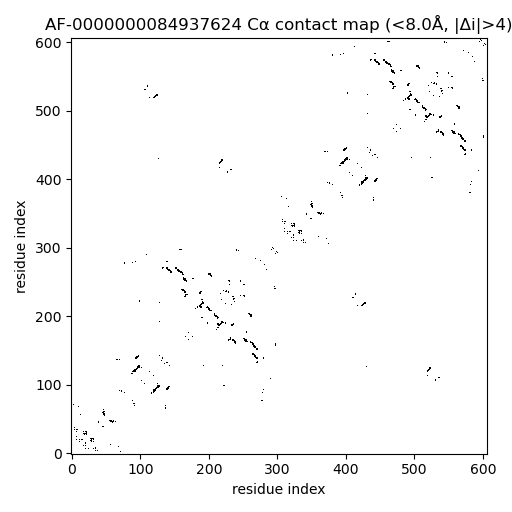 A 1 197 ? -8.539 -17.875 -1.402 1 53.59 197 ALA A O 1
ATOM 1546 N N . VAL A 1 198 ? -9.75 -19.547 -0.55 1 49.41 198 VAL A N 1
ATOM 1547 C CA . VAL A 1 198 ? -10.641 -19.641 -1.698 1 49.41 198 VAL A CA 1
ATOM 1548 C C . VAL A 1 198 ? -11.406 -18.328 -1.874 1 49.41 198 VAL A C 1
ATOM 1550 O O . VAL A 1 198 ? -11.984 -17.812 -0.919 1 49.41 198 VAL A O 1
ATOM 1553 N N . HIS A 1 199 ? -11.211 -17.844 -3.219 1 76.75 199 HIS A N 1
ATOM 1554 C CA . HIS A 1 199 ? -11.875 -16.578 -3.51 1 76.75 199 HIS A CA 1
ATOM 1555 C C . HIS A 1 199 ? -13.117 -16.797 -4.359 1 76.75 199 HIS A C 1
ATOM 1557 O O . HIS A 1 199 ? -13.148 -17.672 -5.219 1 76.75 199 HIS A O 1
ATOM 1563 N N . SER A 1 200 ? -14.133 -16.172 -3.965 1 84.25 200 SER A N 1
ATOM 1564 C CA . SER A 1 200 ? -15.375 -16.203 -4.73 1 84.25 200 SER A CA 1
ATOM 1565 C C . SER A 1 200 ? -15.875 -14.797 -5.027 1 84.25 200 SER A C 1
ATOM 1567 O O . SER A 1 200 ? -15.602 -13.859 -4.266 1 84.25 200 SER A O 1
ATOM 1569 N N . TRP A 1 201 ? -16.484 -14.703 -6.172 1 89.06 201 TRP A N 1
ATOM 1570 C CA . TRP A 1 201 ? -17.203 -13.484 -6.516 1 89.06 201 TRP A CA 1
ATOM 1571 C C . TRP A 1 201 ? -18.703 -13.703 -6.441 1 89.06 201 TRP A C 1
ATOM 1573 O O . TRP A 1 201 ? -19.203 -14.789 -6.75 1 89.06 201 TRP A O 1
ATOM 1583 N N . ARG A 1 202 ? -19.438 -12.734 -5.961 1 87.94 202 ARG A N 1
ATOM 1584 C CA . ARG A 1 202 ? -20.875 -12.789 -5.746 1 87.94 202 ARG A CA 1
ATOM 1585 C C . ARG A 1 202 ? -21.609 -11.852 -6.703 1 87.94 202 ARG A C 1
ATOM 1587 O O . ARG A 1 202 ? -21.172 -10.719 -6.922 1 87.94 202 ARG A O 1
ATOM 1594 N N . PHE A 1 203 ? -22.719 -12.43 -7.254 1 90.75 203 PHE A N 1
ATOM 1595 C CA . PHE A 1 203 ? -23.531 -11.68 -8.195 1 90.75 203 PHE A CA 1
ATOM 1596 C C . PHE A 1 203 ? -25.016 -11.734 -7.797 1 90.75 203 PHE A C 1
ATOM 1598 O O . PHE A 1 203 ? -25.469 -12.742 -7.242 1 90.75 203 PHE A O 1
ATOM 1605 N N . GLN A 1 204 ? -25.641 -10.594 -8.016 1 90.38 204 GLN A N 1
ATOM 1606 C CA . GLN A 1 204 ? -27.094 -10.562 -7.953 1 90.38 204 GLN A CA 1
ATOM 1607 C C . GLN A 1 204 ? -27.703 -10.562 -9.352 1 90.38 204 GLN A C 1
ATOM 1609 O O . GLN A 1 204 ? -27.266 -9.805 -10.219 1 90.38 204 GLN A O 1
ATOM 1614 N N . TYR A 1 205 ? -28.641 -11.508 -9.578 1 89.25 205 TYR A N 1
ATOM 1615 C CA . TYR A 1 205 ? -29.328 -11.617 -10.859 1 89.25 205 TYR A CA 1
ATOM 1616 C C . TYR A 1 205 ? -30.781 -12.062 -10.68 1 89.25 205 TYR A C 1
ATOM 1618 O O . TYR A 1 205 ? -31.031 -13.148 -10.148 1 89.25 205 TYR A O 1
ATOM 1626 N N . GLN A 1 206 ? -31.672 -11.141 -11.141 1 89.69 206 GLN A N 1
ATOM 1627 C CA . GLN A 1 206 ? -33.094 -11.43 -11.062 1 89.69 206 GLN A CA 1
ATOM 1628 C C . GLN A 1 206 ? -33.5 -11.891 -9.656 1 89.69 206 GLN A C 1
ATOM 1630 O O . GLN A 1 206 ? -34.156 -12.906 -9.5 1 89.69 206 GLN A O 1
ATOM 1635 N N . GLY A 1 207 ? -32.969 -11.273 -8.656 1 87.12 207 GLY A N 1
ATOM 1636 C CA . GLY A 1 207 ? -33.344 -11.5 -7.27 1 87.12 207 GLY A CA 1
ATOM 1637 C C . GLY A 1 207 ? -32.594 -12.664 -6.641 1 87.12 207 GLY A C 1
ATOM 1638 O O . GLY A 1 207 ? -32.75 -12.953 -5.457 1 87.12 207 GLY A O 1
ATOM 1639 N N . ASN A 1 208 ? -31.734 -13.266 -7.453 1 90.44 208 ASN A N 1
ATOM 1640 C CA . ASN A 1 208 ? -30.984 -14.406 -6.938 1 90.44 208 ASN A CA 1
ATOM 1641 C C . ASN A 1 208 ? -29.516 -14.055 -6.727 1 90.44 208 ASN A C 1
ATOM 1643 O O . ASN A 1 208 ? -28.969 -13.203 -7.434 1 90.44 208 ASN A O 1
ATOM 1647 N N . THR A 1 209 ? -28.984 -14.781 -5.707 1 91 209 THR A N 1
ATOM 1648 C CA . THR A 1 209 ? -27.562 -14.641 -5.457 1 91 209 THR A CA 1
ATOM 1649 C C . THR A 1 209 ? -26.781 -15.797 -6.086 1 91 209 THR A C 1
ATOM 1651 O O . THR A 1 209 ? -27.141 -16.969 -5.898 1 91 209 THR A O 1
ATOM 1654 N N . ILE A 1 210 ? -25.781 -15.406 -6.871 1 90.62 210 ILE A N 1
ATOM 1655 C CA . ILE A 1 210 ? -24.891 -16.375 -7.504 1 90.62 210 ILE A CA 1
ATOM 1656 C C . ILE A 1 210 ? -23.469 -16.219 -6.953 1 90.62 210 ILE A C 1
ATOM 1658 O O . ILE A 1 210 ? -22.938 -15.102 -6.914 1 90.62 210 ILE A O 1
ATOM 1662 N N . VAL A 1 211 ? -22.906 -17.266 -6.477 1 89.75 211 VAL A N 1
ATOM 1663 C CA . VAL A 1 211 ? -21.531 -17.25 -5.965 1 89.75 211 VAL A CA 1
ATOM 1664 C C . VAL A 1 211 ? -20.672 -18.203 -6.785 1 89.75 211 VAL A C 1
ATOM 1666 O O . VAL A 1 211 ? -21 -19.375 -6.934 1 89.75 211 VAL A O 1
ATOM 1669 N N . VAL A 1 212 ? -19.578 -17.688 -7.289 1 89.75 212 VAL A N 1
ATOM 1670 C CA . VAL A 1 212 ? -18.719 -18.5 -8.148 1 89.75 212 VAL A CA 1
ATOM 1671 C C . VAL A 1 212 ? -17.281 -18.484 -7.637 1 89.75 212 VAL A C 1
ATOM 1673 O O . VAL A 1 212 ? -16.734 -17.406 -7.363 1 89.75 212 VAL A O 1
ATOM 1676 N N . PRO A 1 213 ? -16.734 -19.656 -7.473 1 87.38 213 PRO A N 1
ATOM 1677 C CA . PRO A 1 213 ? -15.297 -19.656 -7.176 1 87.38 213 PRO A CA 1
ATOM 1678 C C . PRO A 1 213 ? -14.461 -19.125 -8.336 1 87.38 213 PRO A C 1
ATOM 1680 O O . PRO A 1 213 ? -14.766 -19.391 -9.5 1 87.38 213 PRO A O 1
ATOM 1683 N N . VAL A 1 214 ? -13.523 -18.312 -8.016 1 88.75 214 VAL A N 1
ATOM 1684 C CA . VAL A 1 214 ? -12.656 -17.75 -9.047 1 88.75 214 VAL A CA 1
ATOM 1685 C C . VAL A 1 214 ? -11.203 -18.078 -8.734 1 88.75 214 VAL A C 1
ATOM 1687 O O . VAL A 1 214 ? -10.82 -18.172 -7.566 1 88.75 214 VAL A O 1
ATOM 1690 N N . ARG A 1 215 ? -10.469 -18.297 -9.82 1 85.62 215 ARG A N 1
ATOM 1691 C CA . ARG A 1 215 ? -9.047 -18.625 -9.711 1 85.62 215 ARG A CA 1
ATOM 1692 C C . ARG A 1 215 ? -8.266 -18.047 -10.891 1 85.62 215 ARG A C 1
ATOM 1694 O O . ARG A 1 215 ? -8.844 -17.734 -11.93 1 85.62 215 ARG A O 1
ATOM 1701 N N . GLY A 1 216 ? -7.008 -17.984 -10.648 1 87.25 216 GLY A N 1
ATOM 1702 C CA . GLY A 1 216 ? -6.105 -17.531 -11.688 1 87.25 216 GLY A CA 1
ATOM 1703 C C . GLY A 1 216 ? -4.66 -17.453 -11.242 1 87.25 216 GLY A C 1
ATOM 1704 O O . GLY A 1 216 ? -4.348 -17.734 -10.086 1 87.25 216 GLY A O 1
ATOM 1705 N N . PRO A 1 217 ? -3.9 -17.062 -12.18 1 86.5 217 PRO A N 1
ATOM 1706 C CA . PRO A 1 217 ? -2.459 -17.125 -11.922 1 86.5 217 PRO A CA 1
ATOM 1707 C C . PRO A 1 217 ? -1.95 -15.945 -11.109 1 86.5 217 PRO A C 1
ATOM 1709 O O . PRO A 1 217 ? -0.787 -15.93 -10.703 1 86.5 217 PRO A O 1
ATOM 1712 N N . PHE A 1 218 ? -2.764 -15.016 -10.844 1 89.88 218 PHE A N 1
ATOM 1713 C CA . PHE A 1 218 ? -2.318 -13.773 -10.211 1 89.88 218 PHE A CA 1
ATOM 1714 C C . PHE A 1 218 ? -3.266 -13.375 -9.094 1 89.88 218 PHE A C 1
ATOM 1716 O O . PHE A 1 218 ? -4.484 -13.344 -9.273 1 89.88 218 PHE A O 1
ATOM 1723 N N . GLN A 1 219 ? -2.643 -13.094 -7.953 1 89.69 219 GLN A N 1
ATOM 1724 C CA . GLN A 1 219 ? -3.389 -12.516 -6.84 1 89.69 219 GLN A CA 1
ATOM 1725 C C . GLN A 1 219 ? -2.559 -11.469 -6.102 1 89.69 219 GLN A C 1
ATOM 1727 O O . GLN A 1 219 ? -1.327 -11.516 -6.125 1 89.69 219 GLN A O 1
ATOM 1732 N N . SER A 1 220 ? -3.227 -10.547 -5.543 1 89.25 220 SER A N 1
ATOM 1733 C CA . SER A 1 220 ? -2.561 -9.516 -4.754 1 89.25 220 SER A CA 1
ATOM 1734 C C . SER A 1 220 ? -3.48 -8.961 -3.668 1 89.25 220 SER A C 1
ATOM 1736 O O . SER A 1 220 ? -4.688 -9.211 -3.689 1 89.25 220 SER A O 1
ATOM 1738 N N . ASP A 1 221 ? -2.871 -8.234 -2.789 1 86.31 221 ASP A N 1
ATOM 1739 C CA . ASP A 1 221 ? -3.639 -7.559 -1.75 1 86.31 221 ASP A CA 1
ATOM 1740 C C . ASP A 1 221 ? -3.832 -6.082 -2.086 1 86.31 221 ASP A C 1
ATOM 1742 O O . ASP A 1 221 ? -4.027 -5.258 -1.191 1 86.31 221 ASP A O 1
ATOM 1746 N N . SER A 1 222 ? -3.738 -5.828 -3.334 1 85.56 222 SER A N 1
ATOM 1747 C CA . SER A 1 222 ? -3.852 -4.449 -3.789 1 85.56 222 SER A CA 1
ATOM 1748 C C . SER A 1 222 ? -4.742 -4.344 -5.023 1 85.56 222 SER A C 1
ATOM 1750 O O . SER A 1 222 ? -4.457 -4.953 -6.055 1 85.56 222 SER A O 1
ATOM 1752 N N . GLY A 1 223 ? -5.719 -3.469 -4.871 1 88.12 223 GLY A N 1
ATOM 1753 C CA . GLY A 1 223 ? -6.578 -3.217 -6.02 1 88.12 223 GLY A CA 1
ATOM 1754 C C . GLY A 1 223 ? -5.836 -2.604 -7.195 1 88.12 223 GLY A C 1
ATOM 1755 O O . GLY A 1 223 ? -6.125 -2.916 -8.352 1 88.12 223 GLY A O 1
ATOM 1756 N N . ASP A 1 224 ? -4.844 -1.845 -6.949 1 87.19 224 ASP A N 1
ATOM 1757 C CA . ASP A 1 224 ? -4.066 -1.201 -8 1 87.19 224 ASP A CA 1
ATOM 1758 C C . ASP A 1 224 ? -3.264 -2.229 -8.797 1 87.19 224 ASP A C 1
ATOM 1760 O O . ASP A 1 224 ? -3.131 -2.111 -10.016 1 87.19 224 ASP A O 1
ATOM 1764 N N . MET A 1 225 ? -2.723 -3.102 -8.016 1 87.06 225 MET A N 1
ATOM 1765 C CA . MET A 1 225 ? -1.993 -4.168 -8.695 1 87.06 225 MET A CA 1
ATOM 1766 C C . MET A 1 225 ? -2.916 -4.953 -9.617 1 87.06 225 MET A C 1
ATOM 1768 O O . MET A 1 225 ? -2.543 -5.277 -10.75 1 87.06 225 MET A O 1
ATOM 1772 N N . ASN A 1 226 ? -4.082 -5.203 -9.109 1 91.44 226 ASN A N 1
ATOM 1773 C CA . ASN A 1 226 ? -5.047 -5.945 -9.914 1 91.44 226 ASN A CA 1
ATOM 1774 C C . ASN A 1 226 ? -5.465 -5.156 -11.148 1 91.44 226 ASN A C 1
ATOM 1776 O O . ASN A 1 226 ? -5.633 -5.727 -12.227 1 91.44 226 ASN A O 1
ATOM 1780 N N . LEU A 1 227 ? -5.633 -3.896 -10.953 1 93 227 LEU A N 1
ATOM 1781 C CA . LEU A 1 227 ? -5.988 -3.027 -12.07 1 93 227 LEU A CA 1
ATOM 1782 C C . LEU A 1 227 ? -4.93 -3.086 -13.164 1 93 227 LEU A C 1
ATOM 1784 O O . LEU A 1 227 ? -5.25 -3.299 -14.336 1 93 227 LEU A O 1
ATOM 1788 N N . GLU A 1 228 ? -3.699 -2.947 -12.773 1 89.81 228 GLU A N 1
ATOM 1789 C CA . GLU A 1 228 ? -2.605 -2.969 -13.742 1 89.81 228 GLU A CA 1
ATOM 1790 C C . GLU A 1 228 ? -2.512 -4.32 -14.438 1 89.81 228 GLU A C 1
ATOM 1792 O O . GLU A 1 228 ? -2.262 -4.391 -15.641 1 89.81 228 GLU A O 1
ATOM 1797 N N . ALA A 1 229 ? -2.707 -5.367 -13.664 1 90.69 229 ALA A N 1
ATOM 1798 C CA . ALA A 1 229 ? -2.678 -6.715 -14.227 1 90.69 229 ALA A CA 1
ATOM 1799 C C . ALA A 1 229 ? -3.789 -6.898 -15.258 1 90.69 229 ALA A C 1
ATOM 1801 O O . ALA A 1 229 ? -3.568 -7.488 -16.312 1 90.69 229 ALA A O 1
ATOM 1802 N N . ALA A 1 230 ? -4.957 -6.387 -14.961 1 94.81 230 ALA A N 1
ATOM 1803 C CA . ALA A 1 230 ? -6.086 -6.492 -15.883 1 94.81 230 ALA A CA 1
ATOM 1804 C C . ALA A 1 230 ? -5.816 -5.715 -17.172 1 94.81 230 ALA A C 1
ATOM 1806 O O . ALA A 1 230 ? -6.062 -6.219 -18.266 1 94.81 230 ALA A O 1
ATOM 1807 N N . ILE A 1 231 ? -5.293 -4.527 -17 1 94.44 231 ILE A N 1
ATOM 1808 C CA . ILE A 1 231 ? -4.973 -3.684 -18.156 1 94.44 231 ILE A CA 1
ATOM 1809 C C . ILE A 1 231 ? -3.936 -4.379 -19.031 1 94.44 231 ILE A C 1
ATOM 1811 O O . ILE A 1 231 ? -4.012 -4.316 -20.25 1 94.44 231 ILE A O 1
ATOM 1815 N N . ALA A 1 232 ? -3.049 -5.074 -18.406 1 89.75 232 ALA A N 1
ATOM 1816 C CA . ALA A 1 232 ? -1.979 -5.773 -19.109 1 89.75 232 ALA A CA 1
ATOM 1817 C C . ALA A 1 232 ? -2.504 -7.039 -19.781 1 89.75 232 ALA A C 1
ATOM 1819 O O . ALA A 1 232 ? -1.759 -7.73 -20.484 1 89.75 232 ALA A O 1
ATOM 1820 N N . GLY A 1 233 ? -3.709 -7.375 -19.5 1 92.25 233 GLY A N 1
ATOM 1821 C CA . GLY A 1 233 ? -4.324 -8.484 -20.219 1 92.25 233 GLY A CA 1
ATOM 1822 C C . GLY A 1 233 ? -4.152 -9.812 -19.5 1 92.25 233 GLY A C 1
ATOM 1823 O O . GLY A 1 233 ? -4.141 -10.867 -20.141 1 92.25 233 GLY A O 1
ATOM 1824 N N . MET A 1 234 ? -4.098 -9.781 -18.188 1 91.94 234 MET A N 1
ATOM 1825 C CA . MET A 1 234 ? -3.824 -11.008 -17.453 1 91.94 234 MET A CA 1
ATOM 1826 C C . MET A 1 234 ? -5.109 -11.781 -17.188 1 91.94 234 MET A C 1
ATOM 1828 O O . MET A 1 234 ? -5.07 -12.977 -16.875 1 91.94 234 MET A O 1
ATOM 1832 N N . GLY A 1 235 ? -6.156 -11.055 -17.188 1 94.94 235 GLY A N 1
ATOM 1833 C CA . GLY A 1 235 ? -7.406 -11.727 -16.891 1 94.94 235 GLY A CA 1
ATOM 1834 C C . GLY A 1 235 ? -8.523 -10.773 -16.516 1 94.94 235 GLY A C 1
ATOM 1835 O O . GLY A 1 235 ? -8.492 -9.602 -16.891 1 94.94 235 GLY A O 1
ATOM 1836 N N . ILE A 1 236 ? -9.539 -11.383 -15.844 1 95.94 236 ILE A N 1
ATOM 1837 C CA . ILE A 1 236 ? -10.719 -10.664 -15.383 1 95.94 236 ILE A CA 1
ATOM 1838 C C . ILE A 1 236 ? -10.578 -10.336 -13.898 1 95.94 236 ILE A C 1
ATOM 1840 O O . ILE A 1 236 ? -10.133 -11.18 -13.109 1 95.94 236 ILE A O 1
ATOM 1844 N N . THR A 1 237 ? -10.852 -9.125 -13.516 1 95.5 237 THR A N 1
ATOM 1845 C CA . THR A 1 237 ? -10.82 -8.758 -12.109 1 95.5 237 THR A CA 1
ATOM 1846 C C . THR A 1 237 ? -12.078 -7.988 -11.719 1 95.5 237 THR A C 1
ATOM 1848 O O . THR A 1 237 ? -12.836 -7.543 -12.586 1 95.5 237 THR A O 1
ATOM 1851 N N . GLU A 1 238 ? -12.391 -7.961 -10.414 1 93.94 238 GLU A N 1
ATOM 1852 C CA . GLU A 1 238 ? -13.484 -7.191 -9.828 1 93.94 238 GLU A CA 1
ATOM 1853 C C . GLU A 1 238 ? -12.953 -5.992 -9.047 1 93.94 238 GLU A C 1
ATOM 1855 O O . GLU A 1 238 ? -12.203 -6.152 -8.086 1 93.94 238 GLU A O 1
ATOM 1860 N N . LEU A 1 239 ? -13.328 -4.82 -9.531 1 93.75 239 LEU A N 1
ATOM 1861 C CA . LEU A 1 239 ? -12.852 -3.596 -8.898 1 93.75 239 LEU A CA 1
ATOM 1862 C C . LEU A 1 239 ? -13.977 -2.568 -8.789 1 93.75 239 LEU A C 1
ATOM 1864 O O . LEU A 1 239 ? -14.945 -2.621 -9.555 1 93.75 239 LEU A O 1
ATOM 1868 N N . PRO A 1 240 ? -13.812 -1.594 -7.852 1 92.44 240 PRO A N 1
ATOM 1869 C CA . PRO A 1 240 ? -14.797 -0.516 -7.758 1 92.44 240 PRO A CA 1
ATOM 1870 C C . PRO A 1 240 ? -14.852 0.349 -9.016 1 92.44 240 PRO A C 1
ATOM 1872 O O . PRO A 1 240 ? -13.82 0.594 -9.648 1 92.44 240 PRO A O 1
ATOM 1875 N N . VAL A 1 241 ? -16.016 0.945 -9.227 1 91.75 241 VAL A N 1
ATOM 1876 C CA . VAL A 1 241 ? -16.266 1.763 -10.414 1 91.75 241 VAL A CA 1
ATOM 1877 C C . VAL A 1 241 ? -15.273 2.926 -10.461 1 91.75 241 VAL A C 1
ATOM 1879 O O . VAL A 1 241 ? -14.68 3.201 -11.5 1 91.75 241 VAL A O 1
ATOM 1882 N N . TRP A 1 242 ? -15.07 3.58 -9.383 1 90 242 TRP A N 1
ATOM 1883 C CA . TRP A 1 242 ? -14.242 4.781 -9.352 1 90 242 TRP A CA 1
ATOM 1884 C C . TRP A 1 242 ? -12.797 4.457 -9.703 1 90 242 TRP A C 1
ATOM 1886 O O . TRP A 1 242 ? -12.047 5.324 -10.164 1 90 242 TRP A O 1
ATOM 1896 N N . MET A 1 243 ? -12.383 3.238 -9.492 1 91.44 243 MET A N 1
ATOM 1897 C CA . MET A 1 243 ? -11 2.857 -9.773 1 91.44 243 MET A CA 1
ATOM 1898 C C . MET A 1 243 ? -10.805 2.584 -11.266 1 91.44 243 MET A C 1
ATOM 1900 O O . MET A 1 243 ? -9.703 2.744 -11.789 1 91.44 243 MET A O 1
ATOM 1904 N N . VAL A 1 244 ? -11.859 2.152 -11.938 1 93.88 244 VAL A N 1
ATOM 1905 C CA . VAL A 1 244 ? -11.672 1.635 -13.289 1 93.88 244 VAL A CA 1
ATOM 1906 C C . VAL A 1 244 ? -12.25 2.617 -14.305 1 93.88 244 VAL A C 1
ATOM 1908 O O . VAL A 1 244 ? -12.148 2.4 -15.516 1 93.88 244 VAL A O 1
ATOM 1911 N N . GLU A 1 245 ? -12.781 3.697 -13.844 1 91.38 245 GLU A N 1
ATOM 1912 C CA . GLU A 1 245 ? -13.508 4.625 -14.703 1 91.38 245 GLU A CA 1
ATOM 1913 C C . GLU A 1 245 ? -12.617 5.137 -15.836 1 91.38 245 GLU A C 1
ATOM 1915 O O . GLU A 1 245 ? -13.039 5.172 -17 1 91.38 245 GLU A O 1
ATOM 1920 N N . GLN A 1 246 ? -11.461 5.555 -15.555 1 89.31 246 GLN A N 1
ATOM 1921 C CA . GLN A 1 246 ? -10.562 6.098 -16.562 1 89.31 246 GLN A CA 1
ATOM 1922 C C . GLN A 1 246 ? -10.203 5.039 -17.609 1 89.31 246 GLN A C 1
ATOM 1924 O O . GLN A 1 246 ? -10.188 5.316 -18.812 1 89.31 246 GLN A O 1
ATOM 1929 N N . ALA A 1 247 ? -9.891 3.887 -17.141 1 94.12 247 ALA A N 1
ATOM 1930 C CA . ALA A 1 247 ? -9.508 2.805 -18.047 1 94.12 247 ALA A CA 1
ATOM 1931 C C . ALA A 1 247 ? -10.68 2.373 -18.906 1 94.12 247 ALA A C 1
ATOM 1933 O O . ALA A 1 247 ? -10.492 1.95 -20.047 1 94.12 247 ALA A O 1
ATOM 1934 N N . LEU A 1 248 ? -11.883 2.486 -18.375 1 95.44 248 LEU A N 1
ATOM 1935 C CA . LEU A 1 248 ? -13.078 2.209 -19.156 1 95.44 248 LEU A CA 1
ATOM 1936 C C . LEU A 1 248 ? -13.289 3.283 -20.219 1 95.44 248 LEU A C 1
ATOM 1938 O O . LEU A 1 248 ? -13.57 2.971 -21.375 1 95.44 248 LEU A O 1
ATOM 1942 N N . SER A 1 249 ? -13.055 4.484 -19.828 1 94.25 249 SER A N 1
ATOM 1943 C CA . SER A 1 249 ? -13.289 5.625 -20.703 1 94.25 249 SER A CA 1
ATOM 1944 C C . SER A 1 249 ? -12.312 5.637 -21.875 1 94.25 249 SER A C 1
ATOM 1946 O O . SER A 1 249 ? -12.672 6.008 -22.984 1 94.25 249 SER A O 1
ATOM 1948 N N . ASP A 1 250 ? -11.141 5.203 -21.594 1 94.19 250 ASP A N 1
ATOM 1949 C CA . ASP A 1 250 ? -10.141 5.273 -22.656 1 94.19 250 ASP A CA 1
ATOM 1950 C C . ASP A 1 250 ? -10.008 3.926 -23.359 1 94.19 250 ASP A C 1
ATOM 1952 O O . ASP A 1 250 ? -9.125 3.752 -24.219 1 94.19 250 ASP A O 1
ATOM 1956 N N . GLY A 1 251 ? -10.758 2.99 -22.984 1 95.88 251 GLY A N 1
ATOM 1957 C CA . GLY A 1 251 ? -10.883 1.747 -23.719 1 95.88 251 GLY A CA 1
ATOM 1958 C C . GLY A 1 251 ? -9.844 0.714 -23.328 1 95.88 251 GLY A C 1
ATOM 1959 O O . GLY A 1 251 ? -9.742 -0.339 -23.969 1 95.88 251 GLY A O 1
ATOM 1960 N N . ARG A 1 252 ? -9.133 0.948 -22.344 1 96.31 252 ARG A N 1
ATOM 1961 C CA . ARG A 1 252 ? -8.133 -0.021 -21.891 1 96.31 252 ARG A CA 1
ATOM 1962 C C . ARG A 1 252 ? -8.805 -1.208 -21.203 1 96.31 252 ARG A C 1
ATOM 1964 O O . ARG A 1 252 ? -8.234 -2.301 -21.156 1 96.31 252 ARG A O 1
ATOM 1971 N N . LEU A 1 253 ? -9.969 -0.924 -20.656 1 97.81 253 LEU A N 1
ATOM 1972 C CA . LEU A 1 253 ? -10.766 -1.971 -20.031 1 97.81 253 LEU A CA 1
ATOM 1973 C C . LEU A 1 253 ? -12.203 -1.94 -20.547 1 97.81 253 LEU A C 1
ATOM 1975 O O . LEU A 1 253 ? -12.672 -0.909 -21.031 1 97.81 253 LEU A O 1
ATOM 1979 N N . VAL A 1 254 ? -12.812 -3.047 -20.484 1 97.94 254 VAL A N 1
ATOM 1980 C CA . VAL A 1 254 ? -14.234 -3.17 -20.766 1 97.94 254 VAL A CA 1
ATOM 1981 C C . VAL A 1 254 ? -14.922 -3.963 -19.672 1 97.94 254 VAL A C 1
ATOM 1983 O O . VAL A 1 254 ? -14.328 -4.871 -19.078 1 97.94 254 VAL A O 1
ATOM 1986 N N . GLN A 1 255 ? -16.172 -3.605 -19.406 1 97.19 255 GLN A N 1
ATOM 1987 C CA . GLN A 1 255 ? -16.953 -4.324 -18.406 1 97.19 255 GLN A CA 1
ATOM 1988 C C . GLN A 1 255 ? -17.453 -5.656 -18.953 1 97.19 255 GLN A C 1
ATOM 1990 O O . GLN A 1 255 ? -17.875 -5.742 -20.109 1 97.19 255 GLN A O 1
ATOM 1995 N N . VAL A 1 256 ? -17.375 -6.648 -18.141 1 96.69 256 VAL A N 1
ATOM 1996 C CA . VAL A 1 256 ? -17.938 -7.945 -18.5 1 96.69 256 VAL A CA 1
ATOM 1997 C C . VAL A 1 256 ? -19.031 -8.32 -17.516 1 96.69 256 VAL A C 1
ATOM 1999 O O . VAL A 1 256 ? -19.078 -7.797 -16.391 1 96.69 256 VAL A O 1
ATOM 2002 N N . LEU A 1 257 ? -20.016 -9.141 -17.984 1 95.25 257 LEU A N 1
ATOM 2003 C CA . LEU A 1 257 ? -21.125 -9.617 -17.156 1 95.25 257 LEU A CA 1
ATOM 2004 C C . LEU A 1 257 ? -21.938 -8.453 -16.609 1 95.25 257 LEU A C 1
ATOM 2006 O O . LEU A 1 257 ? -22.281 -8.438 -15.43 1 95.25 257 LEU A O 1
ATOM 2010 N N . ALA A 1 258 ? -22.172 -7.543 -17.422 1 92.94 258 ALA A N 1
ATOM 2011 C CA . ALA A 1 258 ? -22.828 -6.297 -17.031 1 92.94 258 ALA A CA 1
ATOM 2012 C C . ALA A 1 258 ? -24.25 -6.559 -16.547 1 92.94 258 ALA A C 1
ATOM 2014 O O . ALA A 1 258 ? -24.797 -5.777 -15.766 1 92.94 258 ALA A O 1
ATOM 2015 N N . SER A 1 259 ? -24.844 -7.605 -16.969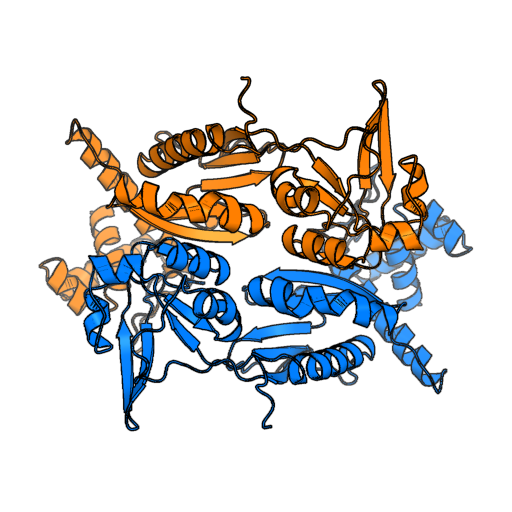 1 91.94 259 SER A N 1
ATOM 2016 C CA . SER A 1 259 ? -26.203 -7.918 -16.578 1 91.94 259 SER A CA 1
ATOM 2017 C C . SER A 1 259 ? -26.25 -8.516 -15.172 1 91.94 259 SER A C 1
ATOM 2019 O O . SER A 1 259 ? -27.328 -8.633 -14.578 1 91.94 259 SER A O 1
ATOM 2021 N N . TYR A 1 260 ? -25.141 -8.875 -14.703 1 91.19 260 TYR A N 1
ATOM 2022 C CA . TYR A 1 260 ? -25.016 -9.445 -13.367 1 91.19 260 TYR A CA 1
ATOM 2023 C C . TYR A 1 260 ? -24.453 -8.422 -12.391 1 91.19 260 TYR A C 1
ATOM 2025 O O . TYR A 1 260 ? -23.328 -7.949 -12.562 1 91.19 260 TYR A O 1
ATOM 2033 N N . GLN A 1 261 ? -25.234 -8.133 -11.422 1 87.69 261 GLN A N 1
ATOM 2034 C CA . GLN A 1 261 ? -24.812 -7.098 -10.484 1 87.69 261 GLN A CA 1
ATOM 2035 C C . GLN A 1 261 ? -23.797 -7.641 -9.484 1 87.69 261 GLN A C 1
ATOM 2037 O O . GLN A 1 261 ? -24.094 -8.562 -8.727 1 87.69 261 GLN A O 1
ATOM 2042 N N . ALA A 1 262 ? -22.625 -7.039 -9.547 1 88.25 262 ALA A N 1
ATOM 2043 C CA . ALA A 1 262 ? -21.594 -7.422 -8.586 1 88.25 262 ALA A CA 1
ATOM 2044 C C . ALA A 1 262 ? -21.875 -6.809 -7.215 1 88.25 262 ALA A C 1
ATOM 2046 O O . ALA A 1 262 ? -22.859 -6.09 -7.031 1 88.25 262 ALA A O 1
ATOM 2047 N N . ASP A 1 263 ? -20.953 -7.141 -6.297 1 82.88 263 ASP A N 1
ATOM 2048 C CA . ASP A 1 263 ? -21.125 -6.738 -4.902 1 82.88 263 ASP A CA 1
ATOM 2049 C C . ASP A 1 263 ? -21 -5.223 -4.75 1 82.88 263 ASP A C 1
ATOM 2051 O O . ASP A 1 263 ? -20.469 -4.547 -5.633 1 82.88 263 ASP A O 1
ATOM 2055 N N . ASN A 1 264 ? -21.672 -4.711 -3.746 1 84.81 264 ASN A N 1
ATOM 2056 C CA . ASN A 1 264 ? -21.516 -3.344 -3.262 1 84.81 264 ASN A CA 1
ATOM 2057 C C . ASN A 1 264 ? -20.984 -3.312 -1.832 1 84.81 264 ASN A C 1
ATOM 2059 O O . ASN A 1 264 ? -21.688 -3.715 -0.896 1 84.81 264 ASN A O 1
ATOM 2063 N N . VAL A 1 265 ? -19.766 -2.922 -1.749 1 84.44 265 VAL A N 1
ATOM 2064 C CA . VAL A 1 265 ? -19.109 -2.908 -0.445 1 84.44 265 VAL A CA 1
ATOM 2065 C C . VAL A 1 265 ? -18.875 -1.467 -0.001 1 84.44 265 VAL A C 1
ATOM 2067 O O . VAL A 1 265 ? -17.875 -0.851 -0.381 1 84.44 265 VAL A O 1
ATOM 2070 N N . PRO A 1 266 ? -19.719 -0.968 0.84 1 88.31 266 PRO A N 1
ATOM 2071 C CA . PRO A 1 266 ? -19.609 0.454 1.175 1 88.31 266 PRO A CA 1
ATOM 2072 C C . PRO A 1 266 ? -18.297 0.812 1.845 1 88.31 266 PRO A C 1
ATOM 2074 O O . PRO A 1 266 ? -17.719 -0.01 2.562 1 88.31 266 PRO A O 1
ATOM 2077 N N . PHE A 1 267 ? -17.844 2 1.58 1 91.56 267 PHE A N 1
ATOM 2078 C CA . PHE A 1 267 ? -16.719 2.578 2.299 1 91.56 267 PHE A CA 1
ATOM 2079 C C . PHE A 1 267 ? -17.188 3.346 3.527 1 91.56 267 PHE A C 1
ATOM 2081 O O . PHE A 1 267 ? -18.188 4.066 3.467 1 91.56 267 PHE A O 1
ATOM 2088 N N . ASN A 1 268 ? -16.406 3.119 4.602 1 91.75 268 ASN A N 1
ATOM 2089 C CA . ASN A 1 268 ? -16.734 3.752 5.871 1 91.75 268 ASN A CA 1
ATOM 2090 C C . ASN A 1 268 ? -15.508 4.371 6.531 1 91.75 268 ASN A C 1
ATOM 2092 O O . ASN A 1 268 ? -14.383 3.945 6.27 1 91.75 268 ASN A O 1
ATOM 2096 N N . ALA A 1 269 ? -15.789 5.398 7.266 1 93.19 269 ALA A N 1
ATOM 2097 C CA . ALA A 1 269 ? -14.805 5.906 8.219 1 93.19 269 ALA A CA 1
ATOM 2098 C C . ALA A 1 269 ? -15.039 5.336 9.609 1 93.19 269 ALA A C 1
ATOM 2100 O O . ALA A 1 269 ? -16.172 5.336 10.109 1 93.19 269 ALA A O 1
ATOM 2101 N N . LEU A 1 270 ? -14.008 4.773 10.164 1 91 270 LEU A N 1
ATOM 2102 C CA . LEU A 1 270 ? -14.047 4.23 11.516 1 91 270 LEU A CA 1
ATOM 2103 C C . LEU A 1 270 ? -13.148 5.035 12.453 1 91 270 LEU A C 1
ATOM 2105 O O . LEU A 1 270 ? -12.039 5.41 12.078 1 91 270 LEU A O 1
ATOM 2109 N N . TYR A 1 271 ? -13.648 5.289 13.562 1 89.25 271 TYR A N 1
ATOM 2110 C CA . TYR A 1 271 ? -12.828 5.938 14.586 1 89.25 271 TYR A CA 1
ATOM 2111 C C . TYR A 1 271 ? -13.281 5.535 15.984 1 89.25 271 TYR A C 1
ATOM 2113 O O . TYR A 1 271 ? -14.414 5.086 16.172 1 89.25 271 TYR A O 1
ATOM 2121 N N . PRO A 1 272 ? -12.328 5.527 16.891 1 82.06 272 PRO A N 1
ATOM 2122 C CA . PRO A 1 272 ? -12.656 5.062 18.234 1 82.06 272 PRO A CA 1
ATOM 2123 C C . PRO A 1 272 ? -13.828 5.824 18.844 1 82.06 272 PRO A C 1
ATOM 2125 O O . PRO A 1 272 ? -13.953 7.035 18.656 1 82.06 272 PRO A O 1
ATOM 2128 N N . GLN A 1 273 ? -14.617 4.965 19.5 1 75.19 273 GLN A N 1
ATOM 2129 C CA . GLN A 1 273 ? -15.719 5.547 20.25 1 75.19 273 GLN A CA 1
ATOM 2130 C C . GLN A 1 273 ? -15.211 6.219 21.531 1 75.19 273 GLN A C 1
ATOM 2132 O O . GLN A 1 273 ? -14.398 5.645 22.266 1 75.19 273 GLN A O 1
ATOM 2137 N N . SER A 1 274 ? -15.336 7.43 21.531 1 67.31 274 SER A N 1
ATOM 2138 C CA . SER A 1 274 ? -15 8.164 22.75 1 67.31 274 SER A CA 1
ATOM 2139 C C . SER A 1 274 ? -16.109 9.133 23.141 1 67.31 274 SER A C 1
ATOM 2141 O O . SER A 1 274 ? -17.031 9.383 22.344 1 67.31 274 SER A O 1
ATOM 2143 N N . ARG A 1 275 ? -16.203 9.422 24.453 1 56.44 275 ARG A N 1
ATOM 2144 C CA . ARG A 1 275 ? -17.188 10.391 24.906 1 56.44 275 ARG A CA 1
ATOM 2145 C C . ARG A 1 275 ? -17.188 11.641 24.031 1 56.44 275 ARG A C 1
ATOM 2147 O O . ARG A 1 275 ? -18.25 12.203 23.734 1 56.44 275 ARG A O 1
ATOM 2154 N N . HIS A 1 276 ? -15.984 12.008 23.672 1 67.94 276 HIS A N 1
ATOM 2155 C CA . HIS A 1 276 ? -15.883 13.148 22.781 1 67.94 276 HIS A CA 1
ATOM 2156 C C . HIS A 1 276 ? -15.008 12.836 21.578 1 67.94 276 HIS A C 1
ATOM 2158 O O . HIS A 1 276 ? -13.875 12.375 21.734 1 67.94 276 HIS A O 1
ATOM 2164 N N . VAL A 1 277 ? -15.562 13.016 20.422 1 77.94 277 VAL A N 1
ATOM 2165 C CA . VAL A 1 277 ? -14.781 12.875 19.203 1 77.94 277 VAL A CA 1
ATOM 2166 C C . VAL A 1 277 ? -13.906 14.117 19 1 77.94 277 VAL A C 1
ATOM 2168 O O . VAL A 1 277 ? -14.414 15.242 18.984 1 77.94 277 VAL A O 1
ATOM 2171 N N . PRO A 1 278 ? -12.609 13.93 18.906 1 82.06 278 PRO A N 1
ATOM 2172 C CA . PRO A 1 278 ? -11.742 15.094 18.703 1 82.06 278 PRO A CA 1
ATOM 2173 C C . PRO A 1 278 ? -12.164 15.93 17.484 1 82.06 278 PRO A C 1
ATOM 2175 O O . PRO A 1 278 ? -12.586 15.375 16.469 1 82.06 278 PRO A O 1
ATOM 2178 N N . LEU A 1 279 ? -12.047 17.172 17.594 1 82.94 279 LEU A N 1
ATOM 2179 C CA . LEU A 1 279 ? -12.492 18.109 16.578 1 82.94 279 LEU A CA 1
ATOM 2180 C C . LEU A 1 279 ? -11.789 17.844 15.25 1 82.94 279 LEU A C 1
ATOM 2182 O O . LEU A 1 279 ? -12.406 17.953 14.188 1 82.94 279 LEU A O 1
ATOM 2186 N N . LYS A 1 280 ? -10.492 17.516 15.258 1 89.94 280 LYS A N 1
ATOM 2187 C CA . LYS A 1 280 ? -9.742 17.25 14.039 1 89.94 280 LYS A CA 1
ATOM 2188 C C . LYS A 1 280 ? -10.344 16.078 13.273 1 89.94 280 LYS A C 1
ATOM 2190 O O . LYS A 1 280 ? -10.375 16.078 12.039 1 89.94 280 LYS A O 1
ATOM 2195 N N . VAL A 1 281 ? -10.867 15.133 13.977 1 92.06 281 VAL A N 1
ATOM 2196 C CA . VAL A 1 281 ? -11.484 13.953 13.375 1 92.06 281 VAL A CA 1
ATOM 2197 C C . VAL A 1 281 ? -12.812 14.344 12.727 1 92.06 281 VAL A C 1
ATOM 2199 O O . VAL A 1 281 ? -13.07 14 11.57 1 92.06 281 VAL A O 1
ATOM 2202 N N . ARG A 1 282 ? -13.594 15.117 13.453 1 87.88 282 ARG A N 1
ATOM 2203 C CA . ARG A 1 282 ? -14.883 15.562 12.938 1 87.88 282 ARG A CA 1
ATOM 2204 C C . ARG A 1 282 ? -14.711 16.438 11.703 1 87.88 282 ARG A C 1
ATOM 2206 O O . ARG A 1 282 ? -15.422 16.25 10.711 1 87.88 282 ARG A O 1
ATOM 2213 N N . CYS A 1 283 ? -13.766 17.312 11.805 1 92.06 283 CYS A N 1
ATOM 2214 C CA . CYS A 1 283 ? -13.531 18.219 10.688 1 92.06 283 CYS A CA 1
ATOM 2215 C C . CYS A 1 283 ? -13.07 17.453 9.445 1 92.06 283 CYS A C 1
ATOM 2217 O O . CYS A 1 283 ? -13.484 17.766 8.328 1 92.06 283 CYS A O 1
ATOM 2219 N N . PHE A 1 284 ? -12.266 16.453 9.656 1 95.75 284 PHE A N 1
ATOM 2220 C CA . PHE A 1 284 ? -11.781 15.672 8.531 1 95.75 284 PHE A CA 1
ATOM 2221 C C . PHE A 1 284 ? -12.922 14.898 7.883 1 95.75 284 PHE A C 1
ATOM 2223 O O . PHE A 1 284 ? -13.062 14.898 6.656 1 95.75 284 PHE A O 1
ATOM 2230 N N . ILE A 1 285 ? -13.719 14.305 8.688 1 93.75 285 ILE A N 1
ATOM 2231 C CA . ILE A 1 285 ? -14.812 13.484 8.18 1 93.75 285 ILE A CA 1
ATOM 2232 C C . ILE A 1 285 ? -15.805 14.352 7.422 1 93.75 285 ILE A C 1
ATOM 2234 O O . ILE A 1 285 ? -16.266 13.984 6.336 1 93.75 285 ILE A O 1
ATOM 2238 N N . ASP A 1 286 ? -16.109 15.484 7.988 1 91.38 286 ASP A N 1
ATOM 2239 C CA . ASP A 1 286 ? -17.031 16.406 7.328 1 91.38 286 ASP A CA 1
ATOM 2240 C C . ASP A 1 286 ? -16.469 16.891 5.996 1 91.38 286 ASP A C 1
ATOM 2242 O O . ASP A 1 286 ? -17.188 16.938 4.992 1 91.38 286 ASP A O 1
ATOM 2246 N N . PHE A 1 287 ? -15.25 17.219 6.02 1 94.75 287 PHE A N 1
ATOM 2247 C CA . PHE A 1 287 ? -14.57 17.672 4.809 1 94.75 287 PHE A CA 1
ATOM 2248 C C . PHE A 1 287 ? -14.578 16.578 3.75 1 94.75 287 PHE A C 1
ATOM 2250 O O . PHE A 1 287 ? -14.891 16.844 2.584 1 94.75 287 PHE A O 1
ATOM 2257 N N . LEU A 1 288 ? -14.219 15.391 4.137 1 95.19 288 LEU A N 1
ATOM 2258 C CA . LEU A 1 288 ? -14.156 14.266 3.217 1 95.19 288 LEU A CA 1
ATOM 2259 C C . LEU A 1 288 ? -15.516 13.992 2.594 1 95.19 288 LEU A C 1
ATOM 2261 O O . LEU A 1 288 ? -15.625 13.766 1.386 1 95.19 288 LEU A O 1
ATOM 2265 N N . LYS A 1 289 ? -16.5 14.031 3.361 1 92.19 289 LYS A N 1
ATOM 2266 C CA . LYS A 1 289 ? -17.859 13.812 2.859 1 92.19 289 LYS A CA 1
ATOM 2267 C C . LYS A 1 289 ? -18.234 14.867 1.82 1 92.19 289 LYS A C 1
ATOM 2269 O O . LYS A 1 289 ? -18.859 14.547 0.808 1 92.19 289 LYS A O 1
ATOM 2274 N N . GLU A 1 290 ? -17.875 16.062 2.115 1 91.75 290 GLU A N 1
ATOM 2275 C CA . GLU A 1 290 ? -18.109 17.156 1.18 1 91.75 290 GLU A CA 1
ATOM 2276 C C . GLU A 1 290 ? -17.438 16.906 -0.161 1 91.75 290 GLU A C 1
ATOM 2278 O O . GLU A 1 290 ? -18.047 17.062 -1.217 1 91.75 290 GLU A O 1
ATOM 2283 N N . LYS A 1 291 ? -16.188 16.469 -0.161 1 93.38 291 LYS A N 1
ATOM 2284 C CA . LYS A 1 291 ? -15.406 16.25 -1.378 1 93.38 291 LYS A CA 1
ATOM 2285 C C . LYS A 1 291 ? -15.922 15.039 -2.146 1 93.38 291 LYS A C 1
ATOM 2287 O O . LYS A 1 291 ? -15.969 15.055 -3.379 1 93.38 291 LYS A O 1
ATOM 2292 N N . LEU A 1 292 ? -16.281 14.031 -1.386 1 92.12 292 LEU A N 1
ATOM 2293 C CA . LEU A 1 292 ? -16.781 12.812 -2.008 1 92.12 292 LEU A CA 1
ATOM 2294 C C . LEU A 1 292 ? -18.125 13.062 -2.695 1 92.12 292 LEU A C 1
ATOM 2296 O O . LEU A 1 292 ? -18.406 12.477 -3.742 1 92.12 292 LEU A O 1
ATOM 2300 N N . ALA A 1 293 ? -18.922 13.914 -2.15 1 88.12 293 ALA A N 1
ATOM 2301 C CA . ALA A 1 293 ? -20.219 14.258 -2.729 1 88.12 293 ALA A CA 1
ATOM 2302 C C . ALA A 1 293 ? -20.047 14.961 -4.074 1 88.12 293 ALA A C 1
ATOM 2304 O O . ALA A 1 293 ? -20.938 14.891 -4.93 1 88.12 293 ALA A O 1
ATOM 2305 N N . GLN A 1 294 ? -18.891 15.531 -4.289 1 86 294 GLN A N 1
ATOM 2306 C CA . GLN A 1 294 ? -18.625 16.281 -5.512 1 86 294 GLN A CA 1
ATOM 2307 C C . GLN A 1 294 ? -17.859 15.43 -6.523 1 86 294 GLN A C 1
ATOM 2309 O O . GLN A 1 294 ? -17.656 15.852 -7.664 1 86 294 GLN A O 1
ATOM 2314 N N . HIS A 1 295 ? -17.5 14.289 -6.121 1 85.06 295 HIS A N 1
ATOM 2315 C CA . HIS A 1 295 ? -16.688 13.453 -6.996 1 85.06 295 HIS A CA 1
ATOM 2316 C C . HIS A 1 295 ? -17.531 12.781 -8.07 1 85.06 295 HIS A C 1
ATOM 2318 O O . HIS A 1 295 ? -18.484 12.07 -7.754 1 85.06 295 HIS A O 1
ATOM 2324 N N . PRO A 1 296 ? -17.25 12.922 -9.25 1 76.75 296 PRO A N 1
ATOM 2325 C CA . PRO A 1 296 ? -18.125 12.492 -10.352 1 76.75 296 PRO A CA 1
ATOM 2326 C C . PRO A 1 296 ? -18.328 10.977 -10.375 1 76.75 296 PRO A C 1
ATOM 2328 O O . PRO A 1 296 ? -19.359 10.5 -10.844 1 76.75 296 PRO A O 1
ATOM 2331 N N . HIS A 1 297 ? -17.438 10.211 -9.922 1 76.44 297 HIS A N 1
ATOM 2332 C CA . HIS A 1 297 ? -17.562 8.766 -10.094 1 76.44 297 HIS A CA 1
ATOM 2333 C C . HIS A 1 297 ? -17.891 8.086 -8.773 1 76.44 297 HIS A C 1
ATOM 2335 O O . HIS A 1 297 ? -17.969 6.855 -8.711 1 76.44 297 HIS A O 1
ATOM 2341 N N . ILE A 1 298 ? -17.953 8.789 -7.797 1 80.81 298 ILE A N 1
ATOM 2342 C CA . ILE A 1 298 ? -18.344 8.25 -6.496 1 80.81 298 ILE A CA 1
ATOM 2343 C C . ILE A 1 298 ? -19.797 8.617 -6.199 1 80.81 298 ILE A C 1
ATOM 2345 O O . ILE A 1 298 ? -20.578 7.781 -5.73 1 80.81 298 ILE A O 1
ATOM 2349 N N . SER A 1 299 ? -20.125 9.875 -6.379 1 70.69 299 SER A N 1
ATOM 2350 C CA . SER A 1 299 ? -21.5 10.328 -6.23 1 70.69 299 SER A CA 1
ATOM 2351 C C . SER A 1 299 ? -22.031 10.93 -7.531 1 70.69 299 SER A C 1
ATOM 2353 O O . SER A 1 299 ? -21.875 12.125 -7.781 1 70.69 299 SER A O 1
ATOM 2355 N N . PRO A 1 300 ? -22.375 10.102 -8.484 1 57.38 300 PRO A N 1
ATOM 2356 C CA . PRO A 1 300 ? -22.891 10.68 -9.727 1 57.38 300 PRO A CA 1
ATOM 2357 C C . PRO A 1 300 ? -24.047 11.641 -9.492 1 57.38 300 PRO A C 1
ATOM 2359 O O . PRO A 1 300 ? -24.875 11.414 -8.602 1 57.38 300 PRO A O 1
ATOM 2362 N N . ASN A 1 301 ? -23.781 12.984 -9.555 1 44.72 301 ASN A N 1
ATOM 2363 C CA . ASN A 1 301 ? -24.812 14.008 -9.453 1 44.72 301 ASN A CA 1
ATOM 2364 C C . ASN A 1 301 ? -26.141 13.547 -10.07 1 44.72 301 ASN A C 1
ATOM 2366 O O . ASN A 1 301 ? -26.141 12.953 -11.156 1 44.72 301 ASN A O 1
ATOM 2370 N N . SER A 1 302 ? -27.141 13.18 -9.25 1 37.47 302 SER A N 1
ATOM 2371 C CA . SER A 1 302 ? -28.5 13.289 -9.766 1 37.47 302 SER A CA 1
ATOM 2372 C C . SER A 1 302 ? -28.703 14.602 -10.508 1 37.47 302 SER A C 1
ATOM 2374 O O . SER A 1 302 ? -28.766 15.664 -9.891 1 37.47 302 SER A O 1
ATOM 2376 N N . GLY A 1 303 ? -27.938 15.07 -11.43 1 27.7 303 GLY A N 1
ATOM 2377 C CA . GLY A 1 303 ? -28.703 15.961 -12.289 1 27.7 303 GLY A CA 1
ATOM 2378 C C . GLY A 1 303 ? -29.844 15.266 -13.008 1 27.7 303 GLY A C 1
ATOM 2379 O O . GLY A 1 303 ? -29.828 14.047 -13.18 1 27.7 303 GLY A O 1
ATOM 2380 N N . MET B 1 1 ? 6.184 -42.656 10.07 1 52.34 1 MET B N 1
ATOM 2381 C CA . MET B 1 1 ? 5.012 -42.094 9.383 1 52.34 1 MET B CA 1
ATOM 2382 C C . MET B 1 1 ? 5.43 -41.219 8.211 1 52.34 1 MET B C 1
ATOM 2384 O O . MET B 1 1 ? 6.488 -40.594 8.242 1 52.34 1 MET B O 1
ATOM 2388 N N . ASP B 1 2 ? 4.789 -41.406 7.102 1 71.38 2 ASP B N 1
ATOM 2389 C CA . ASP B 1 2 ? 4.988 -40.594 5.891 1 71.38 2 ASP B CA 1
ATOM 2390 C C . ASP B 1 2 ? 4.484 -39.188 6.086 1 71.38 2 ASP B C 1
ATOM 2392 O O . ASP B 1 2 ? 3.328 -38.875 5.785 1 71.38 2 ASP B O 1
ATOM 2396 N N . GLN B 1 3 ? 5.367 -38.5 6.789 1 73.56 3 GLN B N 1
ATOM 2397 C CA . GLN B 1 3 ? 5.012 -37.125 7.145 1 73.56 3 GLN B CA 1
ATOM 2398 C C . GLN B 1 3 ? 4.711 -36.281 5.902 1 73.56 3 GLN B C 1
ATOM 2400 O O . GLN B 1 3 ? 3.775 -35.5 5.898 1 73.56 3 GLN B O 1
ATOM 2405 N N . LEU B 1 4 ? 5.422 -36.594 4.949 1 75.31 4 LEU B N 1
ATOM 2406 C CA . LEU B 1 4 ? 5.223 -35.875 3.701 1 75.31 4 LEU B CA 1
ATOM 2407 C C . LEU B 1 4 ? 3.846 -36.156 3.113 1 75.31 4 LEU B C 1
ATOM 2409 O O . LEU B 1 4 ? 3.17 -35.25 2.627 1 75.31 4 LEU B O 1
ATOM 2413 N N . GLY B 1 5 ? 3.508 -37.375 3.182 1 81.44 5 GLY B N 1
ATOM 2414 C CA . GLY B 1 5 ? 2.186 -37.781 2.719 1 81.44 5 GLY B CA 1
ATOM 2415 C C . GLY B 1 5 ? 1.062 -37.125 3.512 1 81.44 5 GLY B C 1
ATOM 2416 O O . GLY B 1 5 ? 0.076 -36.656 2.936 1 81.44 5 GLY B O 1
ATOM 2417 N N . ALA B 1 6 ? 1.274 -37.062 4.758 1 84.94 6 ALA B N 1
ATOM 2418 C CA . ALA B 1 6 ? 0.272 -36.438 5.625 1 84.94 6 ALA B CA 1
ATOM 2419 C C . ALA B 1 6 ? 0.156 -34.938 5.359 1 84.94 6 ALA B C 1
ATOM 2421 O O . ALA B 1 6 ? -0.947 -34.406 5.355 1 84.94 6 ALA B O 1
ATOM 2422 N N . MET B 1 7 ? 1.291 -34.375 5.09 1 83.06 7 MET B N 1
ATOM 2423 C CA . MET B 1 7 ? 1.312 -32.938 4.762 1 83.06 7 MET B CA 1
ATOM 2424 C C . MET B 1 7 ? 0.563 -32.656 3.459 1 83.06 7 MET B C 1
ATOM 2426 O O . MET B 1 7 ? -0.199 -31.703 3.365 1 83.06 7 MET B O 1
ATOM 2430 N N . ARG B 1 8 ? 0.788 -33.5 2.52 1 85.12 8 ARG B N 1
ATOM 2431 C CA . ARG B 1 8 ? 0.117 -33.344 1.231 1 85.12 8 ARG B CA 1
ATOM 2432 C C . ARG B 1 8 ? -1.394 -33.5 1.381 1 85.12 8 ARG B C 1
ATOM 2434 O O . ARG B 1 8 ? -2.158 -32.719 0.788 1 85.12 8 ARG B O 1
ATOM 2441 N N . VAL B 1 9 ? -1.825 -34.406 2.188 1 87.81 9 VAL B N 1
ATOM 2442 C CA . VAL B 1 9 ? -3.244 -34.656 2.426 1 87.81 9 VAL B CA 1
ATOM 2443 C C . VAL B 1 9 ? -3.867 -33.469 3.139 1 87.81 9 VAL B C 1
ATOM 2445 O O . VAL B 1 9 ? -4.938 -33 2.752 1 87.81 9 VAL B O 1
ATOM 2448 N N . PHE B 1 10 ? -3.199 -32.938 4.105 1 91.19 10 PHE B N 1
ATOM 2449 C CA . PHE B 1 10 ? -3.648 -31.781 4.863 1 91.19 10 PHE B CA 1
ATOM 2450 C C . PHE B 1 10 ? -3.869 -30.594 3.943 1 91.19 10 PHE B C 1
ATOM 2452 O O . PHE B 1 10 ? -4.93 -29.969 3.98 1 91.19 10 PHE B O 1
ATOM 2459 N N . VAL B 1 11 ? -2.873 -30.391 3.143 1 86.31 11 VAL B N 1
ATOM 2460 C CA . VAL B 1 11 ? -2.941 -29.266 2.209 1 86.31 11 VAL B CA 1
ATOM 2461 C C . VAL B 1 11 ? -4.137 -29.453 1.274 1 86.31 11 VAL B C 1
ATOM 2463 O O . VAL B 1 11 ? -4.875 -28.5 1.012 1 86.31 11 VAL B O 1
ATOM 2466 N N . ARG B 1 12 ? -4.359 -30.562 0.787 1 87.06 12 ARG B N 1
ATOM 2467 C CA . ARG B 1 12 ? -5.449 -30.828 -0.149 1 87.06 12 ARG B CA 1
ATOM 2468 C C . ARG B 1 12 ? -6.805 -30.688 0.532 1 87.06 12 ARG B C 1
ATOM 2470 O O . ARG B 1 12 ? -7.758 -30.188 -0.074 1 87.06 12 ARG B O 1
ATOM 2477 N N . VAL B 1 13 ? -6.887 -31.078 1.761 1 87.25 13 VAL B N 1
ATOM 2478 C CA . VAL B 1 13 ? -8.117 -30.922 2.525 1 87.25 13 VAL B CA 1
ATOM 2479 C C . VAL B 1 13 ? -8.477 -29.453 2.65 1 87.25 13 VAL B C 1
ATOM 2481 O O . VAL B 1 13 ? -9.633 -29.062 2.457 1 87.25 13 VAL B O 1
ATOM 2484 N N . VAL B 1 14 ? -7.469 -28.734 2.941 1 84.88 14 VAL B N 1
ATOM 2485 C CA . VAL B 1 14 ? -7.695 -27.297 3.121 1 84.88 14 VAL B CA 1
ATOM 2486 C C . VAL B 1 14 ? -8.094 -26.672 1.791 1 84.88 14 VAL B C 1
ATOM 2488 O O . VAL B 1 14 ? -9.047 -25.891 1.729 1 84.88 14 VAL B O 1
ATOM 2491 N N . GLN B 1 15 ? -7.383 -27.078 0.776 1 79.94 15 GLN B N 1
ATOM 2492 C CA . GLN B 1 15 ? -7.602 -26.484 -0.538 1 79.94 15 GLN B CA 1
ATOM 2493 C C . GLN B 1 15 ? -8.945 -26.906 -1.116 1 79.94 15 GLN B C 1
ATOM 2495 O O . GLN B 1 15 ? -9.609 -26.125 -1.804 1 79.94 15 GLN B O 1
ATOM 2500 N N . SER B 1 16 ? -9.32 -28.094 -0.845 1 78.19 16 SER B N 1
ATOM 2501 C CA . SER B 1 16 ? -10.562 -28.609 -1.392 1 78.19 16 SER B CA 1
ATOM 2502 C C . SER B 1 16 ? -11.75 -28.234 -0.51 1 78.19 16 SER B C 1
ATOM 2504 O O . SER B 1 16 ? -12.906 -28.328 -0.943 1 78.19 16 SER B O 1
ATOM 2506 N N . GLY B 1 17 ? -11.422 -27.859 0.708 1 79.44 17 GLY B N 1
ATOM 2507 C CA . GLY B 1 17 ? -12.438 -27.406 1.646 1 79.44 17 GLY B CA 1
ATOM 2508 C C . GLY B 1 17 ? -13.195 -28.547 2.293 1 79.44 17 GLY B C 1
ATOM 2509 O O . GLY B 1 17 ? -14.164 -28.328 3.02 1 79.44 17 GLY B O 1
ATOM 2510 N N . SER B 1 18 ? -12.812 -29.766 1.937 1 84.25 18 SER B N 1
ATOM 2511 C CA . SER B 1 18 ? -13.516 -30.906 2.525 1 84.25 18 SER B CA 1
ATOM 2512 C C . SER B 1 18 ? -12.641 -32.156 2.527 1 84.25 18 SER B C 1
ATOM 2514 O O . SER B 1 18 ? -11.82 -32.344 1.626 1 84.25 18 SER B O 1
ATOM 2516 N N . PHE B 1 19 ? -12.938 -33.031 3.482 1 87.81 19 PHE B N 1
ATOM 2517 C CA . PHE B 1 19 ? -12.219 -34.281 3.602 1 87.81 19 PHE B CA 1
ATOM 2518 C C . PHE B 1 19 ? -12.633 -35.25 2.498 1 87.81 19 PHE B C 1
ATOM 2520 O O . PHE B 1 19 ? -11.797 -35.969 1.928 1 87.81 19 PHE B O 1
ATOM 2527 N N . SER B 1 20 ? -13.898 -35.156 2.201 1 88.88 20 SER B N 1
ATOM 2528 C CA . SER B 1 20 ? -14.398 -36.031 1.167 1 88.88 20 SER B CA 1
ATOM 2529 C C . SER B 1 20 ? -13.883 -35.656 -0.21 1 88.88 20 SER B C 1
ATOM 2531 O O . SER B 1 20 ? -13.516 -36.5 -1.013 1 88.88 20 SER B O 1
ATOM 2533 N N . ALA B 1 21 ? -13.844 -34.406 -0.396 1 86.62 21 ALA B N 1
ATOM 2534 C CA . ALA B 1 21 ? -13.336 -33.906 -1.674 1 86.62 21 ALA B CA 1
ATOM 2535 C C . ALA B 1 21 ? -11.852 -34.25 -1.84 1 86.62 21 ALA B C 1
ATOM 2537 O O . ALA B 1 21 ? -11.422 -34.688 -2.91 1 86.62 21 ALA B O 1
ATOM 2538 N N . ALA B 1 22 ? -11.172 -34.062 -0.792 1 89.44 22 ALA B N 1
ATOM 2539 C CA . ALA B 1 22 ? -9.742 -34.375 -0.812 1 89.44 22 ALA B CA 1
ATOM 2540 C C . ALA B 1 22 ? -9.523 -35.875 -1.053 1 89.44 22 ALA B C 1
ATOM 2542 O O . ALA B 1 22 ? -8.633 -36.25 -1.812 1 89.44 22 ALA B O 1
ATOM 2543 N N . ALA B 1 23 ? -10.32 -36.625 -0.49 1 90.38 23 ALA B N 1
ATOM 2544 C CA . ALA B 1 23 ? -10.219 -38.094 -0.649 1 90.38 23 ALA B CA 1
ATOM 2545 C C . ALA B 1 23 ? -10.453 -38.5 -2.102 1 90.38 23 ALA B C 1
ATOM 2547 O O . ALA B 1 23 ? -9.703 -39.312 -2.648 1 90.38 23 ALA B O 1
ATOM 2548 N N . ARG B 1 24 ? -11.391 -37.938 -2.662 1 86.44 24 ARG B N 1
ATOM 2549 C CA . ARG B 1 24 ? -11.695 -38.219 -4.062 1 86.44 24 ARG B CA 1
ATOM 2550 C C . ARG B 1 24 ? -10.539 -37.812 -4.965 1 86.44 24 ARG B C 1
ATOM 2552 O O . ARG B 1 24 ? -10.156 -38.562 -5.859 1 86.44 24 ARG B O 1
ATOM 2559 N N . GLU B 1 25 ? -9.969 -36.75 -4.664 1 83.5 25 GLU B N 1
ATOM 2560 C CA . GLU B 1 25 ? -8.875 -36.219 -5.477 1 83.5 25 GLU B CA 1
ATOM 2561 C C . GLU B 1 25 ? -7.617 -37.062 -5.336 1 83.5 25 GLU B C 1
ATOM 2563 O O . GLU B 1 25 ? -6.871 -37.25 -6.301 1 83.5 25 GLU B O 1
ATOM 2568 N N . LEU B 1 26 ? -7.465 -37.531 -4.211 1 84.25 26 LEU B N 1
ATOM 2569 C CA . LEU B 1 26 ? -6.242 -38.25 -3.91 1 84.25 26 LEU B CA 1
ATOM 2570 C C . LEU B 1 26 ? -6.445 -39.75 -4.113 1 84.25 26 LEU B C 1
ATOM 2572 O O . LEU B 1 26 ? -5.543 -40.562 -3.838 1 84.25 26 LEU B O 1
ATOM 2576 N N . LEU B 1 27 ? -7.621 -40.062 -4.586 1 88.19 27 LEU B N 1
ATOM 2577 C CA . LEU B 1 27 ? -7.984 -41.438 -4.875 1 88.19 27 LEU B CA 1
ATOM 2578 C C . LEU B 1 27 ? -7.762 -42.344 -3.656 1 88.19 27 LEU B C 1
ATOM 2580 O O . LEU B 1 27 ? -7.125 -43.375 -3.76 1 88.19 27 LEU B O 1
ATOM 2584 N N . THR B 1 28 ? -8.234 -41.844 -2.559 1 87.81 28 THR B N 1
ATOM 2585 C CA . THR B 1 28 ? -8.172 -42.562 -1.294 1 87.81 28 THR B CA 1
ATOM 2586 C C . THR B 1 28 ? -9.484 -42.438 -0.526 1 87.81 28 THR B C 1
ATOM 2588 O O . THR B 1 28 ? -10.453 -41.875 -1.042 1 87.81 28 THR B O 1
ATOM 2591 N N . SER B 1 29 ? -9.617 -43.094 0.583 1 90.56 29 SER B N 1
ATOM 2592 C CA . SER B 1 29 ? -10.844 -43.031 1.381 1 90.56 29 SER B CA 1
ATOM 2593 C C . SER B 1 29 ? -10.82 -41.844 2.34 1 90.56 29 SER B C 1
ATOM 2595 O O . SER B 1 29 ? -9.75 -41.375 2.748 1 90.56 29 SER B O 1
ATOM 2597 N N . GLN B 1 30 ? -11.984 -41.406 2.586 1 91.88 30 GLN B N 1
ATOM 2598 C CA . GLN B 1 30 ? -12.102 -40.312 3.561 1 91.88 30 GLN B CA 1
ATOM 2599 C C . GLN B 1 30 ? -11.523 -40.719 4.91 1 91.88 30 GLN B C 1
ATOM 2601 O O . GLN B 1 30 ? -10.938 -39.906 5.617 1 91.88 30 GLN B O 1
ATOM 2606 N N . ALA B 1 31 ? -11.719 -41.938 5.211 1 91.56 31 ALA B N 1
ATOM 2607 C CA . ALA B 1 31 ? -11.172 -42.469 6.461 1 91.56 31 ALA B CA 1
ATOM 2608 C C . ALA B 1 31 ? -9.648 -42.344 6.48 1 91.56 31 ALA B C 1
ATOM 2610 O O . ALA B 1 31 ? -9.062 -42 7.5 1 91.56 31 ALA B O 1
ATOM 2611 N N . SER B 1 32 ? -9.094 -42.656 5.391 1 90.5 32 SER B N 1
ATOM 2612 C CA . SER B 1 32 ? -7.641 -42.562 5.266 1 90.5 32 SER B CA 1
ATOM 2613 C C . SER B 1 32 ? -7.164 -41.125 5.383 1 90.5 32 SER B C 1
ATOM 2615 O O . SER B 1 32 ? -6.184 -40.844 6.082 1 90.5 32 SER B O 1
ATOM 2617 N N . VAL B 1 33 ? -7.891 -40.219 4.723 1 91.94 33 VAL B N 1
ATOM 2618 C CA . VAL B 1 33 ? -7.574 -38.781 4.766 1 91.94 33 VAL B CA 1
ATOM 2619 C C . VAL B 1 33 ? -7.695 -38.281 6.199 1 91.94 33 VAL B C 1
ATOM 2621 O O . VAL B 1 33 ? -6.809 -37.562 6.695 1 91.94 33 VAL B O 1
ATOM 2624 N N . SER B 1 34 ? -8.727 -38.656 6.832 1 90.44 34 SER B N 1
ATOM 2625 C CA . SER B 1 34 ? -8.977 -38.219 8.203 1 90.44 34 SER B CA 1
ATOM 2626 C C . SER B 1 34 ? -7.887 -38.75 9.148 1 90.44 34 SER B C 1
ATOM 2628 O O . SER B 1 34 ? -7.41 -38 10.016 1 90.44 34 SER B O 1
ATOM 2630 N N . LYS B 1 35 ? -7.508 -39.938 8.945 1 91 35 LYS B N 1
ATOM 2631 C CA . LYS B 1 35 ? -6.477 -40.531 9.781 1 91 35 LYS B CA 1
ATOM 2632 C C . LYS B 1 35 ? -5.133 -39.844 9.594 1 91 35 LYS B C 1
ATOM 2634 O O . LYS B 1 35 ? -4.422 -39.562 10.57 1 91 35 LYS B O 1
ATOM 2639 N N . LYS B 1 36 ? -4.832 -39.594 8.422 1 89.88 36 LYS B N 1
ATOM 2640 C CA . LYS B 1 36 ? -3.562 -38.938 8.125 1 89.88 36 LYS B CA 1
ATOM 2641 C C . LYS B 1 36 ? -3.496 -37.531 8.758 1 89.88 36 LYS B C 1
ATOM 2643 O O . LYS B 1 36 ? -2.475 -37.156 9.336 1 89.88 36 LYS B O 1
ATOM 2648 N N . VAL B 1 37 ? -4.586 -36.844 8.656 1 90.12 37 VAL B N 1
ATOM 2649 C CA . VAL B 1 37 ? -4.625 -35.5 9.242 1 90.12 37 VAL B CA 1
ATOM 2650 C C . VAL B 1 37 ? -4.551 -35.594 10.766 1 90.12 37 VAL B C 1
ATOM 2652 O O . VAL B 1 37 ? -3.838 -34.812 11.406 1 90.12 37 VAL B O 1
ATOM 2655 N N . ALA B 1 38 ? -5.223 -36.562 11.266 1 88.62 38 ALA B N 1
ATOM 2656 C CA . ALA B 1 38 ? -5.207 -36.75 12.719 1 88.62 38 ALA B CA 1
ATOM 2657 C C . ALA B 1 38 ? -3.809 -37.125 13.203 1 88.62 38 ALA B C 1
ATOM 2659 O O . ALA B 1 38 ? -3.367 -36.656 14.25 1 88.62 38 ALA B O 1
ATOM 2660 N N . THR B 1 39 ? -3.225 -37.969 12.461 1 84.94 39 THR B N 1
ATOM 2661 C CA . THR B 1 39 ? -1.862 -38.375 12.797 1 84.94 39 THR B CA 1
ATOM 2662 C C . THR B 1 39 ? -0.917 -37.188 12.75 1 84.94 39 THR B C 1
ATOM 2664 O O . THR B 1 39 ? -0.055 -37.031 13.617 1 84.94 39 THR B O 1
ATOM 2667 N N . LEU B 1 40 ? -1.066 -36.375 11.742 1 86.5 40 LEU B N 1
ATOM 2668 C CA . LEU B 1 40 ? -0.26 -35.156 11.602 1 86.5 40 LEU B CA 1
ATOM 2669 C C . LEU B 1 40 ? -0.454 -34.219 12.797 1 86.5 40 LEU B C 1
ATOM 2671 O O . LEU B 1 40 ? 0.52 -33.719 13.359 1 86.5 40 LEU B O 1
ATOM 2675 N N . GLU B 1 41 ? -1.678 -34.031 13.203 1 89 41 GLU B N 1
ATOM 2676 C CA . GLU B 1 41 ? -1.997 -33.219 14.352 1 89 41 GLU B CA 1
ATOM 2677 C C . GLU B 1 41 ? -1.411 -33.781 15.633 1 89 41 GLU B C 1
ATOM 2679 O O . GLU B 1 41 ? -0.898 -33.031 16.484 1 89 41 GLU B O 1
ATOM 2684 N N . ALA B 1 42 ? -1.43 -35.094 15.742 1 84.31 42 ALA B N 1
ATOM 2685 C CA . ALA B 1 42 ? -0.889 -35.75 16.922 1 84.31 42 ALA B CA 1
ATOM 2686 C C . ALA B 1 42 ? 0.625 -35.594 17 1 84.31 42 ALA B C 1
ATOM 2688 O O . ALA B 1 42 ? 1.167 -35.344 18.094 1 84.31 42 ALA B O 1
ATOM 2689 N N . GLU B 1 43 ? 1.206 -35.688 15.898 1 79.06 43 GLU B N 1
ATOM 2690 C CA . GLU B 1 43 ? 2.656 -35.531 15.852 1 79.06 43 GLU B CA 1
ATOM 2691 C C . GLU B 1 43 ? 3.072 -34.094 16.188 1 79.06 43 GLU B C 1
ATOM 2693 O O . GLU B 1 43 ? 4.09 -33.875 16.859 1 79.06 43 GLU B O 1
ATOM 2698 N N . LEU B 1 44 ? 2.252 -33.188 15.672 1 80.38 44 LEU B N 1
ATOM 2699 C CA . LEU B 1 44 ? 2.539 -31.781 15.883 1 80.38 44 LEU B CA 1
ATOM 2700 C C . LEU B 1 44 ? 2.102 -31.328 17.281 1 80.38 44 LEU B C 1
ATOM 2702 O O . LEU B 1 44 ? 2.549 -30.297 17.766 1 80.38 44 LEU B O 1
ATOM 2706 N N . GLY B 1 45 ? 1.212 -32.062 17.891 1 83.19 45 GLY B N 1
ATOM 2707 C CA . GLY B 1 45 ? 0.722 -31.766 19.219 1 83.19 45 GLY B CA 1
ATOM 2708 C C . GLY B 1 45 ? -0.3 -30.641 19.25 1 83.19 45 GLY B C 1
ATOM 2709 O O . GLY B 1 45 ? -0.578 -30.078 20.297 1 83.19 45 GLY B O 1
ATOM 2710 N N . VAL B 1 46 ? -0.708 -30.25 18.062 1 84.69 46 VAL B N 1
ATOM 2711 C CA . VAL B 1 46 ? -1.709 -29.188 17.953 1 84.69 46 VAL B CA 1
ATOM 2712 C C . VAL B 1 46 ? -2.768 -29.594 16.938 1 84.69 46 VAL B C 1
ATOM 2714 O O . VAL B 1 46 ? -2.525 -30.453 16.078 1 84.69 46 VAL B O 1
ATOM 2717 N N . LYS B 1 47 ? -3.936 -28.953 17.062 1 88.12 47 LYS B N 1
ATOM 2718 C CA . LYS B 1 47 ? -4.973 -29.094 16.047 1 88.12 47 LYS B CA 1
ATOM 2719 C C . LYS B 1 47 ? -4.77 -28.109 14.914 1 88.12 47 LYS B C 1
ATOM 2721 O O . LYS B 1 47 ? -4.473 -26.938 15.148 1 88.12 47 LYS B O 1
ATOM 2726 N N . LEU B 1 48 ? -4.852 -28.703 13.75 1 88.5 48 LEU B N 1
ATOM 2727 C CA . LEU B 1 48 ? -4.691 -27.875 12.562 1 88.5 48 LEU B CA 1
ATOM 2728 C C . LEU B 1 48 ? -6.047 -27.422 12.031 1 88.5 48 LEU B C 1
ATOM 2730 O O . LEU B 1 48 ? -6.152 -26.375 11.398 1 88.5 48 LEU B O 1
ATOM 2734 N N . LEU B 1 49 ? -7.059 -28.281 12.266 1 87.38 49 LEU B N 1
ATOM 2735 C CA . LEU B 1 49 ? -8.414 -28.016 11.805 1 87.38 49 LEU B CA 1
ATOM 2736 C C . LEU B 1 49 ? -9.398 -28.031 12.969 1 87.38 49 LEU B C 1
ATOM 2738 O O . LEU B 1 49 ? -9.242 -28.797 13.914 1 87.38 49 LEU B O 1
ATOM 2742 N N . ARG B 1 50 ? -10.32 -26.938 12.945 1 78.75 50 ARG B N 1
ATOM 2743 C CA . ARG B 1 50 ? -11.336 -26.891 13.992 1 78.75 50 ARG B CA 1
ATOM 2744 C C . ARG B 1 50 ? -12.352 -28.016 13.836 1 78.75 50 ARG B C 1
ATOM 2746 O O . ARG B 1 50 ? -12.742 -28.344 12.711 1 78.75 50 ARG B O 1
ATOM 2753 N N . ARG B 1 51 ? -12.523 -28.828 14.891 1 63.84 51 ARG B N 1
ATOM 2754 C CA . ARG B 1 51 ? -13.367 -30.016 14.906 1 63.84 51 ARG B CA 1
ATOM 2755 C C . ARG B 1 51 ? -14.844 -29.641 14.812 1 63.84 51 ARG B C 1
ATOM 2757 O O . ARG B 1 51 ? -15.711 -30.516 14.758 1 63.84 51 ARG B O 1
ATOM 2764 N N . THR B 1 52 ? -15.125 -28.391 15.164 1 54.03 52 THR B N 1
ATOM 2765 C CA . THR B 1 52 ? -16.562 -28.25 15.32 1 54.03 52 THR B CA 1
ATOM 2766 C C . THR B 1 52 ? -17.281 -28.531 14 1 54.03 52 THR B C 1
ATOM 2768 O O . THR B 1 52 ? -16.641 -28.625 12.953 1 54.03 52 THR B O 1
ATOM 2771 N N . SER B 1 53 ? -18.531 -28.016 13.789 1 47.31 53 SER B N 1
ATOM 2772 C CA . SER B 1 53 ? -19.547 -28.328 12.789 1 47.31 53 SER B CA 1
ATOM 2773 C C . SER B 1 53 ? -18.969 -28.25 11.375 1 47.31 53 SER B C 1
ATOM 2775 O O . SER B 1 53 ? -17.953 -28.859 11.078 1 47.31 53 SER B O 1
ATOM 2777 N N . ARG B 1 54 ? -19.672 -27.906 10.305 1 51.91 54 ARG B N 1
ATOM 2778 C CA . ARG B 1 54 ? -19.844 -27.938 8.859 1 51.91 54 ARG B CA 1
ATOM 2779 C C . ARG B 1 54 ? -18.672 -27.266 8.156 1 51.91 54 ARG B C 1
ATOM 2781 O O . ARG B 1 54 ? -18.5 -27.406 6.941 1 51.91 54 ARG B O 1
ATOM 2788 N N . ASP B 1 55 ? -17.828 -26.453 8.922 1 56.47 55 ASP B N 1
ATOM 2789 C CA . ASP B 1 55 ? -16.891 -25.656 8.141 1 56.47 55 ASP B CA 1
ATOM 2790 C C . ASP B 1 55 ? -15.453 -25.953 8.539 1 56.47 55 ASP B C 1
ATOM 2792 O O . ASP B 1 55 ? -15.109 -25.922 9.719 1 56.47 55 ASP B O 1
ATOM 2796 N N . HIS B 1 56 ? -14.727 -26.984 7.988 1 63.28 56 HIS B N 1
ATOM 2797 C CA . HIS B 1 56 ? -13.32 -27.359 8.07 1 63.28 56 HIS B CA 1
ATOM 2798 C C . HIS B 1 56 ? -12.422 -26.125 8.039 1 63.28 56 HIS B C 1
ATOM 2800 O O . HIS B 1 56 ? -11.547 -26.016 7.184 1 63.28 56 HIS B O 1
ATOM 2806 N N . ALA B 1 57 ? -12.648 -25.281 9.102 1 76.12 57 ALA B N 1
ATOM 2807 C CA . ALA B 1 57 ? -11.883 -24.047 9.164 1 76.12 57 ALA B CA 1
ATOM 2808 C C . ALA B 1 57 ? -10.531 -24.266 9.844 1 76.12 57 ALA B C 1
ATOM 2810 O O . ALA B 1 57 ? -10.414 -25.078 10.758 1 76.12 57 ALA B O 1
ATOM 2811 N N . LEU B 1 58 ? -9.414 -23.703 9.336 1 82 58 LEU B N 1
ATOM 2812 C CA . LEU B 1 58 ? -8.062 -23.766 9.875 1 82 58 LEU B CA 1
ATOM 2813 C C . LEU B 1 58 ? -7.988 -23.094 11.242 1 82 58 LEU B C 1
ATOM 2815 O O . LEU B 1 58 ? -8.625 -22.062 11.477 1 82 58 LEU B O 1
ATOM 2819 N N . THR B 1 59 ? -7.277 -23.766 12.211 1 80.56 59 THR B N 1
ATOM 2820 C CA . THR B 1 59 ? -6.816 -23.047 13.398 1 80.56 59 THR B CA 1
ATOM 2821 C C . THR B 1 59 ? -5.703 -22.078 13.047 1 80.56 59 THR B C 1
ATOM 2823 O O . THR B 1 59 ? -5.152 -22.125 11.945 1 80.56 59 THR B O 1
ATOM 2826 N N . PRO B 1 60 ? -5.426 -21.141 13.961 1 76.75 60 PRO B N 1
ATOM 2827 C CA . PRO B 1 60 ? -4.273 -20.266 13.703 1 76.75 60 PRO B CA 1
ATOM 2828 C C . PRO B 1 60 ? -2.992 -21.047 13.438 1 76.75 60 PRO B C 1
ATOM 2830 O O . PRO B 1 60 ? -2.232 -20.703 12.523 1 76.75 60 PRO B O 1
ATOM 2833 N N . GLU B 1 61 ? -2.805 -22.047 14.18 1 77.56 61 GLU B N 1
ATOM 2834 C CA . GLU B 1 61 ? -1.671 -22.938 13.961 1 77.56 61 GLU B CA 1
ATOM 2835 C C . GLU B 1 61 ? -1.776 -23.656 12.617 1 77.56 61 GLU B C 1
ATOM 2837 O O . GLU B 1 61 ? -0.771 -23.844 11.93 1 77.56 61 GLU B O 1
ATOM 2842 N N . GLY B 1 62 ? -2.979 -24 12.305 1 81.94 62 GLY B N 1
ATOM 2843 C CA . GLY B 1 62 ? -3.225 -24.641 11.023 1 81.94 62 GLY B CA 1
ATOM 2844 C C . GLY B 1 62 ? -2.949 -23.734 9.836 1 81.94 62 GLY B C 1
ATOM 2845 O O . GLY B 1 62 ? -2.375 -24.172 8.836 1 81.94 62 GLY B O 1
ATOM 2846 N N . ALA B 1 63 ? -3.367 -22.562 9.992 1 78.69 63 ALA B N 1
ATOM 2847 C CA . ALA B 1 63 ? -3.131 -21.578 8.93 1 78.69 63 ALA B CA 1
ATOM 2848 C C . ALA B 1 63 ? -1.636 -21.375 8.703 1 78.69 63 ALA B C 1
ATOM 2850 O O . ALA B 1 63 ? -1.17 -21.344 7.562 1 78.69 63 ALA B O 1
ATOM 2851 N N . ASP B 1 64 ? -0.937 -21.312 9.797 1 73.06 64 ASP B N 1
ATOM 2852 C CA . ASP B 1 64 ? 0.514 -21.172 9.742 1 73.06 64 ASP B CA 1
ATOM 2853 C C . ASP B 1 64 ? 1.172 -22.391 9.117 1 73.06 64 ASP B C 1
ATOM 2855 O O . ASP B 1 64 ? 2.008 -22.266 8.219 1 73.06 64 ASP B O 1
ATOM 2859 N N . TYR B 1 65 ? 0.758 -23.547 9.617 1 79.31 65 TYR B N 1
ATOM 2860 C CA . TYR B 1 65 ? 1.324 -24.797 9.125 1 79.31 65 TYR B CA 1
ATOM 2861 C C . TYR B 1 65 ? 1.003 -25 7.648 1 79.31 65 TYR B C 1
ATOM 2863 O O . TYR B 1 65 ? 1.848 -25.469 6.883 1 79.31 65 TYR B O 1
ATOM 2871 N N . TYR B 1 66 ? -0.243 -24.656 7.285 1 81.69 66 TYR B N 1
ATOM 2872 C CA . TYR B 1 66 ? -0.67 -24.781 5.895 1 81.69 66 TYR B CA 1
ATOM 2873 C C . TYR B 1 66 ? 0.229 -23.969 4.973 1 81.69 66 TYR B C 1
ATOM 2875 O O . TYR B 1 66 ? 0.708 -24.469 3.957 1 81.69 66 TYR B O 1
ATOM 2883 N N . HIS B 1 67 ? 0.513 -22.844 5.375 1 69.56 67 HIS B N 1
ATOM 2884 C CA . HIS B 1 67 ? 1.351 -21.969 4.559 1 69.56 67 HIS B CA 1
ATOM 2885 C C . HIS B 1 67 ? 2.74 -22.578 4.359 1 69.56 67 HIS B C 1
ATOM 2887 O O . HIS B 1 67 ? 3.268 -22.562 3.244 1 69.56 67 HIS B O 1
ATOM 2893 N N . HIS B 1 68 ? 3.211 -23.062 5.348 1 68.25 68 HIS B N 1
ATOM 2894 C CA . HIS B 1 68 ? 4.531 -23.672 5.262 1 68.25 68 HIS B CA 1
ATOM 2895 C C . HIS B 1 68 ? 4.492 -24.953 4.43 1 68.25 68 HIS B C 1
ATOM 2897 O O . HIS B 1 68 ? 5.383 -25.188 3.609 1 68.25 68 HIS B O 1
ATOM 2903 N N . CYS B 1 69 ? 3.471 -25.734 4.629 1 76.69 69 CYS B N 1
ATOM 2904 C CA . CYS B 1 69 ? 3.359 -27 3.898 1 76.69 69 CYS B CA 1
ATOM 2905 C C . CYS B 1 69 ? 3.303 -26.75 2.395 1 76.69 69 CYS B C 1
ATOM 2907 O O . CYS B 1 69 ? 3.965 -27.453 1.622 1 76.69 69 CYS B O 1
ATOM 2909 N N . VAL B 1 70 ? 2.553 -25.797 2.1 1 73 70 VAL B N 1
ATOM 2910 C CA . VAL B 1 70 ? 2.393 -25.5 0.681 1 73 70 VAL B CA 1
ATOM 2911 C C . VAL B 1 70 ? 3.748 -25.172 0.066 1 73 70 VAL B C 1
ATOM 2913 O O . VAL B 1 70 ? 4.109 -25.688 -0.99 1 73 70 VAL B O 1
ATOM 2916 N N . ASN B 1 71 ? 4.473 -24.5 0.74 1 63.5 71 ASN B N 1
ATOM 2917 C CA . ASN B 1 71 ? 5.777 -24.062 0.247 1 63.5 71 ASN B CA 1
ATOM 2918 C C . ASN B 1 71 ? 6.766 -25.234 0.213 1 63.5 71 ASN B C 1
ATOM 2920 O O . ASN B 1 71 ? 7.488 -25.406 -0.771 1 63.5 71 ASN B O 1
ATOM 2924 N N . TRP B 1 72 ? 6.75 -25.891 1.276 1 64.25 72 TRP B N 1
ATOM 2925 C CA . TRP B 1 72 ? 7.691 -27 1.404 1 64.25 72 TRP B CA 1
ATOM 2926 C C . TRP B 1 72 ? 7.41 -28.062 0.361 1 64.25 72 TRP B C 1
ATOM 2928 O O . TRP B 1 72 ? 8.336 -28.594 -0.269 1 64.25 72 TRP B O 1
ATOM 2938 N N . LEU B 1 73 ? 6.242 -28.375 0.149 1 71.31 73 LEU B N 1
ATOM 2939 C CA . LEU B 1 73 ? 5.875 -29.422 -0.801 1 71.31 73 LEU B CA 1
ATOM 2940 C C . LEU B 1 73 ? 6.184 -28.984 -2.23 1 71.31 73 LEU B C 1
ATOM 2942 O O . LEU B 1 73 ? 6.625 -29.797 -3.049 1 71.31 73 LEU B O 1
ATOM 2946 N N . ALA B 1 74 ? 5.992 -27.766 -2.438 1 65.31 74 ALA B N 1
ATOM 2947 C CA . ALA B 1 74 ? 6.332 -27.234 -3.756 1 65.31 74 ALA B CA 1
ATOM 2948 C C . ALA B 1 74 ? 7.836 -27.312 -4.012 1 65.31 74 ALA B C 1
ATOM 2950 O O . ALA B 1 74 ? 8.266 -27.672 -5.109 1 65.31 74 ALA B O 1
ATOM 2951 N N . GLU B 1 75 ? 8.539 -27.094 -2.996 1 59.78 75 GLU B N 1
ATOM 2952 C CA . GLU B 1 75 ? 9.992 -27.172 -3.096 1 59.78 75 GLU B CA 1
ATOM 2953 C C . GLU B 1 75 ? 10.438 -28.609 -3.344 1 59.78 75 GLU B C 1
ATOM 2955 O O . GLU B 1 75 ? 11.328 -28.859 -4.164 1 59.78 75 GLU B O 1
ATOM 2960 N N . LEU B 1 76 ? 9.875 -29.406 -2.574 1 61.97 76 LEU B N 1
ATOM 2961 C CA . LEU B 1 76 ? 10.195 -30.828 -2.719 1 61.97 76 LEU B CA 1
ATOM 2962 C C . LEU B 1 76 ? 9.898 -31.312 -4.133 1 61.97 76 LEU B C 1
ATOM 2964 O O . LEU B 1 76 ? 10.719 -32 -4.746 1 61.97 76 LEU B O 1
ATOM 2968 N N . ASP B 1 77 ? 8.758 -30.969 -4.543 1 63.41 77 ASP B N 1
ATOM 2969 C CA . ASP B 1 77 ? 8.383 -31.359 -5.895 1 63.41 77 ASP B CA 1
ATOM 2970 C C . ASP B 1 77 ? 9.359 -30.797 -6.926 1 63.41 77 ASP B C 1
ATOM 2972 O O . ASP B 1 77 ? 9.711 -31.469 -7.891 1 63.41 77 ASP B O 1
ATOM 2976 N N . GLU B 1 78 ? 9.758 -29.672 -6.645 1 58.75 78 GLU B N 1
ATOM 2977 C CA . GLU B 1 78 ? 10.711 -29.031 -7.539 1 58.75 78 GLU B CA 1
ATOM 2978 C C . GLU B 1 78 ? 12.047 -29.766 -7.543 1 58.75 78 GLU B C 1
ATOM 2980 O O . GLU B 1 78 ? 12.633 -30 -8.602 1 58.75 78 GLU B O 1
ATOM 2985 N N . VAL B 1 79 ? 12.5 -30.078 -6.422 1 54.88 79 VAL B N 1
ATOM 2986 C CA . VAL B 1 79 ? 13.773 -30.766 -6.289 1 54.88 79 VAL B CA 1
ATOM 2987 C C . VAL B 1 79 ? 13.688 -32.125 -6.969 1 54.88 79 VAL B C 1
ATOM 2989 O O . VAL B 1 79 ? 14.586 -32.531 -7.719 1 54.88 79 VAL B O 1
ATOM 2992 N N . GLU B 1 80 ? 12.625 -32.719 -6.613 1 56.75 80 GLU B N 1
ATOM 2993 C CA . GLU B 1 80 ? 12.453 -34.031 -7.215 1 56.75 80 GLU B CA 1
ATOM 2994 C C . GLU B 1 80 ? 12.32 -33.938 -8.734 1 56.75 80 GLU B C 1
ATOM 2996 O O . GLU B 1 80 ? 12.844 -34.781 -9.461 1 56.75 80 GLU B O 1
ATOM 3001 N N . GLY B 1 81 ? 11.523 -32.938 -9 1 55 81 GLY B N 1
ATOM 3002 C CA . GLY B 1 81 ? 11.391 -32.688 -10.422 1 55 81 GLY B CA 1
ATOM 3003 C C . GLY B 1 81 ? 12.711 -32.406 -11.109 1 55 81 GLY B C 1
ATOM 3004 O O . GLY B 1 81 ? 12.961 -32.875 -12.211 1 55 81 GLY B O 1
ATOM 3005 N N . ARG B 1 82 ? 13.484 -31.609 -10.523 1 50.94 82 ARG B N 1
ATOM 3006 C CA . ARG B 1 82 ? 14.805 -31.312 -11.062 1 50.94 82 ARG B CA 1
ATOM 3007 C C . ARG B 1 82 ? 15.641 -32.562 -11.227 1 50.94 82 ARG B C 1
ATOM 3009 O O . ARG B 1 82 ? 16.375 -32.719 -12.203 1 50.94 82 ARG B O 1
ATOM 3016 N N . ILE B 1 83 ? 15.578 -33.25 -10.242 1 48.59 83 ILE B N 1
ATOM 3017 C CA . ILE B 1 83 ? 16.344 -34.5 -10.289 1 48.59 83 ILE B CA 1
ATOM 3018 C C . ILE B 1 83 ? 15.867 -35.344 -11.469 1 48.59 83 ILE B C 1
ATOM 3020 O O . ILE B 1 83 ? 16.672 -35.969 -12.164 1 48.59 83 ILE B O 1
ATOM 3024 N N . ARG B 1 84 ? 14.648 -35.375 -11.43 1 47.5 84 ARG B N 1
ATOM 3025 C CA . ARG B 1 84 ? 14.156 -36.188 -12.531 1 47.5 84 ARG B CA 1
ATOM 3026 C C . ARG B 1 84 ? 14.406 -35.5 -13.875 1 47.5 84 ARG B C 1
ATOM 3028 O O . ARG B 1 84 ? 14.727 -36.188 -14.859 1 47.5 84 ARG B O 1
ATOM 3035 N N . ALA B 1 85 ? 13.875 -34.219 -14.164 1 45.75 85 ALA B N 1
ATOM 3036 C CA . ALA B 1 85 ? 13.797 -33.594 -15.492 1 45.75 85 ALA B CA 1
ATOM 3037 C C . ALA B 1 85 ? 15.055 -32.812 -15.812 1 45.75 85 ALA B C 1
ATOM 3039 O O . ALA B 1 85 ? 15.516 -32 -15 1 45.75 85 ALA B O 1
ATOM 3040 N N . GLN B 1 86 ? 16 -33.125 -16.516 1 47.31 86 GLN B N 1
ATOM 3041 C CA . GLN B 1 86 ? 16.984 -32.312 -17.188 1 47.31 86 GLN B CA 1
ATOM 3042 C C . GLN B 1 86 ? 16.453 -30.891 -17.438 1 47.31 86 GLN B C 1
ATOM 3044 O O . GLN B 1 86 ? 17.219 -29.953 -17.594 1 47.31 86 GLN B O 1
ATOM 3049 N N . GLY B 1 87 ? 15.016 -30.578 -17.797 1 53.38 87 GLY B N 1
ATOM 3050 C CA . GLY B 1 87 ? 14.398 -29.375 -18.297 1 53.38 87 GLY B CA 1
ATOM 3051 C C . GLY B 1 87 ? 13.352 -28.797 -17.359 1 53.38 87 GLY B C 1
ATOM 3052 O O . GLY B 1 87 ? 12.188 -28.625 -17.734 1 53.38 87 GLY B O 1
ATOM 3053 N N . VAL B 1 88 ? 13.445 -28.766 -16.172 1 61.03 88 VAL B N 1
ATOM 3054 C CA . VAL B 1 88 ? 12.422 -28.547 -15.156 1 61.03 88 VAL B CA 1
ATOM 3055 C C . VAL B 1 88 ? 11.945 -27.094 -15.211 1 61.03 88 VAL B C 1
ATOM 3057 O O . VAL B 1 88 ? 12.75 -26.172 -15.227 1 61.03 88 VAL B O 1
ATOM 3060 N N . GLN B 1 89 ? 10.703 -26.953 -15.648 1 79.69 89 GLN B N 1
ATOM 3061 C CA . GLN B 1 89 ? 10.016 -25.656 -15.602 1 79.69 89 GLN B CA 1
ATOM 3062 C C . GLN B 1 89 ? 9.602 -25.312 -14.18 1 79.69 89 GLN B C 1
ATOM 3064 O O . GLN B 1 89 ? 9.164 -26.172 -13.422 1 79.69 89 GLN B O 1
ATOM 3069 N N . PRO B 1 90 ? 9.984 -24.078 -13.75 1 86.62 90 PRO B N 1
ATOM 3070 C CA . PRO B 1 90 ? 9.547 -23.656 -12.422 1 86.62 90 PRO B CA 1
ATOM 3071 C C . PRO B 1 90 ? 8.031 -23.688 -12.258 1 86.62 90 PRO B C 1
ATOM 3073 O O . PRO B 1 90 ? 7.297 -23.469 -13.227 1 86.62 90 PRO B O 1
ATOM 3076 N N . LYS B 1 91 ? 7.633 -24.078 -11.102 1 87.12 91 LYS B N 1
ATOM 3077 C CA . LYS B 1 91 ? 6.203 -24.156 -10.82 1 87.12 91 LYS B CA 1
ATOM 3078 C C . LYS B 1 91 ? 5.906 -23.781 -9.367 1 87.12 91 LYS B C 1
ATOM 3080 O O . LYS B 1 91 ? 6.824 -23.672 -8.555 1 87.12 91 LYS B O 1
ATOM 3085 N N . GLY B 1 92 ? 4.566 -23.531 -9.047 1 87 92 GLY B N 1
ATOM 3086 C CA . GLY B 1 92 ? 4.125 -23.297 -7.684 1 87 92 GLY B CA 1
ATOM 3087 C C . GLY B 1 92 ? 3.818 -21.828 -7.406 1 87 92 GLY B C 1
ATOM 3088 O O . GLY B 1 92 ? 3.807 -21.016 -8.328 1 87 92 GLY B O 1
ATOM 3089 N N . ASN B 1 93 ? 3.527 -21.609 -6.152 1 88.56 93 ASN B N 1
ATOM 3090 C CA . ASN B 1 93 ? 3.178 -20.266 -5.715 1 88.56 93 ASN B CA 1
ATOM 3091 C C . ASN B 1 93 ? 4.422 -19.438 -5.383 1 88.56 93 ASN B C 1
ATOM 3093 O O . ASN B 1 93 ? 5.305 -19.906 -4.664 1 88.56 93 ASN B O 1
ATOM 3097 N N . LEU B 1 94 ? 4.523 -18.406 -6.016 1 92 94 LEU B N 1
ATOM 3098 C CA . LEU B 1 94 ? 5.59 -17.453 -5.738 1 92 94 LEU B CA 1
ATOM 3099 C C . LEU B 1 94 ? 5.039 -16.203 -5.047 1 92 94 LEU B C 1
ATOM 3101 O O . LEU B 1 94 ? 4.383 -15.375 -5.684 1 92 94 LEU B O 1
ATOM 3105 N N . ARG B 1 95 ? 5.352 -16.094 -3.754 1 92.06 95 ARG B N 1
ATOM 3106 C CA . ARG B 1 95 ? 4.863 -14.969 -2.957 1 92.06 95 ARG B CA 1
ATOM 3107 C C . ARG B 1 95 ? 5.922 -13.875 -2.85 1 92.06 95 ARG B C 1
ATOM 3109 O O . ARG B 1 95 ? 7.02 -14.117 -2.34 1 92.06 95 ARG B O 1
ATOM 3116 N N . ILE B 1 96 ? 5.516 -12.695 -3.361 1 93.62 96 ILE B N 1
ATOM 3117 C CA . ILE B 1 96 ? 6.449 -11.578 -3.457 1 93.62 96 ILE B CA 1
ATOM 3118 C C . ILE B 1 96 ? 5.914 -10.391 -2.664 1 93.62 96 ILE B C 1
ATOM 3120 O O . ILE B 1 96 ? 4.723 -10.078 -2.727 1 93.62 96 ILE B O 1
ATOM 3124 N N . THR B 1 97 ? 6.777 -9.805 -1.85 1 92.25 97 THR B N 1
ATOM 3125 C CA . THR B 1 97 ? 6.43 -8.531 -1.227 1 92.25 97 THR B CA 1
ATOM 3126 C C . THR B 1 97 ? 7.32 -7.41 -1.76 1 92.25 97 THR B C 1
ATOM 3128 O O . THR B 1 97 ? 8.508 -7.621 -2.02 1 92.25 97 THR B O 1
ATOM 3131 N N . ALA B 1 98 ? 6.723 -6.312 -2.041 1 91.81 98 ALA B N 1
ATOM 3132 C CA . ALA B 1 98 ? 7.422 -5.148 -2.584 1 91.81 98 ALA B CA 1
ATOM 3133 C C . ALA B 1 98 ? 6.707 -3.854 -2.197 1 91.81 98 ALA B C 1
ATOM 3135 O O . ALA B 1 98 ? 5.508 -3.859 -1.909 1 91.81 98 ALA B O 1
ATOM 3136 N N . PRO B 1 99 ? 7.508 -2.76 -2.18 1 89.06 99 PRO B N 1
ATOM 3137 C CA . PRO B 1 99 ? 6.832 -1.474 -1.999 1 89.06 99 PRO B CA 1
ATOM 3138 C C . PRO B 1 99 ? 5.789 -1.197 -3.082 1 89.06 99 PRO B C 1
ATOM 3140 O O . PRO B 1 99 ? 5.969 -1.599 -4.234 1 89.06 99 PRO B O 1
ATOM 3143 N N . TYR B 1 100 ? 4.824 -0.442 -2.707 1 85.88 100 TYR B N 1
ATOM 3144 C CA . TYR B 1 100 ? 3.654 -0.232 -3.553 1 85.88 100 TYR B CA 1
ATOM 3145 C C . TYR B 1 100 ? 4.051 0.376 -4.891 1 85.88 100 TYR B C 1
ATOM 3147 O O . TYR B 1 100 ? 3.682 -0.142 -5.949 1 85.88 100 TYR B O 1
ATOM 3155 N N . PRO B 1 101 ? 4.777 1.483 -4.898 1 86 101 PRO B N 1
ATOM 3156 C CA . PRO B 1 101 ? 5.07 2.074 -6.207 1 86 101 PRO B CA 1
ATOM 3157 C C . PRO B 1 101 ? 5.875 1.141 -7.109 1 86 101 PRO B C 1
ATOM 3159 O O . PRO B 1 101 ? 5.676 1.13 -8.328 1 86 101 PRO B O 1
ATOM 3162 N N . PHE B 1 102 ? 6.719 0.363 -6.523 1 90.12 102 PHE B N 1
ATOM 3163 C CA . PHE B 1 102 ? 7.52 -0.572 -7.301 1 90.12 102 PHE B CA 1
ATOM 3164 C C . PHE B 1 102 ? 6.648 -1.677 -7.887 1 90.12 102 PHE B C 1
ATOM 3166 O O . PHE B 1 102 ? 6.758 -2.002 -9.07 1 90.12 102 PHE B O 1
ATOM 3173 N N . ALA B 1 103 ? 5.836 -2.236 -7.031 1 90.81 103 ALA B N 1
ATOM 3174 C CA . ALA B 1 103 ? 4.945 -3.307 -7.473 1 90.81 103 ALA B CA 1
ATOM 3175 C C . ALA B 1 103 ? 4.055 -2.842 -8.617 1 90.81 103 ALA B C 1
ATOM 3177 O O . ALA B 1 103 ? 3.934 -3.529 -9.633 1 90.81 103 ALA B O 1
ATOM 3178 N N . ARG B 1 104 ? 3.545 -1.728 -8.492 1 86.12 104 ARG B N 1
ATOM 3179 C CA . ARG B 1 104 ? 2.564 -1.228 -9.453 1 86.12 104 ARG B CA 1
ATOM 3180 C C . ARG B 1 104 ? 3.242 -0.778 -10.742 1 86.12 104 ARG B C 1
ATOM 3182 O O . ARG B 1 104 ? 2.789 -1.116 -11.836 1 86.12 104 ARG B O 1
ATOM 3189 N N . GLN B 1 105 ? 4.305 -0.062 -10.648 1 85.06 105 GLN B N 1
ATOM 3190 C CA . GLN B 1 105 ? 4.879 0.62 -11.805 1 85.06 105 GLN B CA 1
ATOM 3191 C C . GLN B 1 105 ? 5.902 -0.263 -12.508 1 85.06 105 GLN B C 1
ATOM 3193 O O . GLN B 1 105 ? 6.109 -0.136 -13.719 1 85.06 105 GLN B O 1
ATOM 3198 N N . ILE B 1 106 ? 6.512 -1.132 -11.742 1 88.69 106 ILE B N 1
ATOM 3199 C CA . ILE B 1 106 ? 7.633 -1.869 -12.32 1 88.69 106 ILE B CA 1
ATOM 3200 C C . ILE B 1 106 ? 7.258 -3.34 -12.477 1 88.69 106 ILE B C 1
ATOM 3202 O O . ILE B 1 106 ? 7.414 -3.91 -13.562 1 88.69 106 ILE B O 1
ATOM 3206 N N . LEU B 1 107 ? 6.664 -3.943 -11.492 1 92.25 107 LEU B N 1
ATOM 3207 C CA . LEU B 1 107 ? 6.418 -5.379 -11.523 1 92.25 107 LEU B CA 1
ATOM 3208 C C . LEU B 1 107 ? 5.18 -5.703 -12.352 1 92.25 107 LEU B C 1
ATOM 3210 O O . LEU B 1 107 ? 5.234 -6.543 -13.258 1 92.25 107 LEU B O 1
ATOM 3214 N N . ALA B 1 108 ? 4.094 -5.062 -12.094 1 88.25 108 ALA B N 1
ATOM 3215 C CA . ALA B 1 108 ? 2.807 -5.398 -12.703 1 88.25 108 ALA B CA 1
ATOM 3216 C C . ALA B 1 108 ? 2.906 -5.406 -14.227 1 88.25 108 ALA B C 1
ATOM 3218 O O . ALA B 1 108 ? 2.467 -6.359 -14.875 1 88.25 108 ALA B O 1
ATOM 3219 N N . PRO B 1 109 ? 3.584 -4.48 -14.82 1 85.44 109 PRO B N 1
ATOM 3220 C CA . PRO B 1 109 ? 3.602 -4.41 -16.281 1 85.44 109 PRO B CA 1
ATOM 3221 C C . PRO B 1 109 ? 4.34 -5.586 -16.922 1 85.44 109 PRO B C 1
ATOM 3223 O O . PRO B 1 109 ? 4.141 -5.875 -18.109 1 85.44 109 PRO B O 1
ATOM 3226 N N . VAL B 1 110 ? 5.164 -6.211 -16.156 1 90.38 110 VAL B N 1
ATOM 3227 C CA . VAL B 1 110 ? 5.988 -7.238 -16.797 1 90.38 110 VAL B CA 1
ATOM 3228 C C . VAL B 1 110 ? 5.523 -8.625 -16.344 1 90.38 110 VAL B C 1
ATOM 3230 O O . VAL B 1 110 ? 6.074 -9.641 -16.766 1 90.38 110 VAL B O 1
ATOM 3233 N N . MET B 1 111 ? 4.469 -8.68 -15.555 1 91.75 111 MET B N 1
ATOM 3234 C CA . MET B 1 111 ? 4.066 -9.961 -14.984 1 91.75 111 MET B CA 1
ATOM 3235 C C . MET B 1 111 ? 3.389 -10.836 -16.031 1 91.75 111 MET B C 1
ATOM 3237 O O . MET B 1 111 ? 3.473 -12.062 -15.977 1 91.75 111 MET B O 1
ATOM 3241 N N . THR B 1 112 ? 2.713 -10.227 -16.984 1 87.06 112 THR B N 1
ATOM 3242 C CA . THR B 1 112 ? 2.105 -11 -18.062 1 87.06 112 THR B CA 1
ATOM 3243 C C . THR B 1 112 ? 3.166 -11.797 -18.812 1 87.06 112 THR B C 1
ATOM 3245 O O . THR B 1 112 ? 2.996 -12.992 -19.062 1 87.06 112 THR B O 1
ATOM 3248 N N . GLU B 1 113 ? 4.238 -11.125 -19.172 1 90.62 113 GLU B N 1
ATOM 3249 C CA . GLU B 1 113 ? 5.336 -11.781 -19.875 1 90.62 113 GLU B CA 1
ATOM 3250 C C . GLU B 1 113 ? 5.945 -12.891 -19.016 1 90.62 113 GLU B C 1
ATOM 3252 O O . GLU B 1 113 ? 6.277 -13.961 -19.531 1 90.62 113 GLU B O 1
ATOM 3257 N N . PHE B 1 114 ? 6.125 -12.633 -17.781 1 94.75 114 PHE B N 1
ATOM 3258 C CA . PHE B 1 114 ? 6.688 -13.633 -16.891 1 94.75 114 PHE B CA 1
ATOM 3259 C C . PHE B 1 114 ? 5.824 -14.891 -16.875 1 94.75 114 PHE B C 1
ATOM 3261 O O . PHE B 1 114 ? 6.344 -16 -16.953 1 94.75 114 PHE B O 1
ATOM 3268 N N . LEU B 1 115 ? 4.535 -14.695 -16.75 1 92 115 LEU B N 1
ATOM 3269 C CA . LEU B 1 115 ? 3.623 -15.828 -16.641 1 92 115 LEU B CA 1
ATOM 3270 C C . LEU B 1 115 ? 3.498 -16.562 -17.969 1 92 115 LEU B C 1
ATOM 3272 O O . LEU B 1 115 ? 3.158 -17.75 -18.016 1 92 115 LEU B O 1
ATOM 3276 N N . GLU B 1 116 ? 3.691 -15.875 -19.062 1 88.75 116 GLU B N 1
ATOM 3277 C CA . GLU B 1 116 ? 3.77 -16.531 -20.359 1 88.75 116 GLU B CA 1
ATOM 3278 C C . GLU B 1 116 ? 4.996 -17.438 -20.438 1 88.75 116 GLU B C 1
ATOM 3280 O O . GLU B 1 116 ? 4.926 -18.531 -21 1 88.75 116 GLU B O 1
ATOM 3285 N N . ARG B 1 117 ? 6.09 -16.938 -19.891 1 91.31 117 ARG B N 1
ATOM 3286 C CA . ARG B 1 117 ? 7.34 -17.703 -19.875 1 91.31 117 ARG B CA 1
ATOM 3287 C C . ARG B 1 117 ? 7.27 -18.875 -18.922 1 91.31 117 ARG B C 1
ATOM 3289 O O . ARG B 1 117 ? 7.84 -19.938 -19.188 1 91.31 117 ARG B O 1
ATOM 3296 N N . TYR B 1 118 ? 6.594 -18.656 -17.828 1 93.06 118 TYR B N 1
ATOM 3297 C CA . TYR B 1 118 ? 6.484 -19.688 -16.797 1 93.06 118 TYR B CA 1
ATOM 3298 C C . TYR B 1 118 ? 5.027 -19.906 -16.406 1 93.06 118 TYR B C 1
ATOM 3300 O O . TYR B 1 118 ? 4.605 -19.531 -15.312 1 93.06 118 TYR B O 1
ATOM 3308 N N . PRO B 1 119 ? 4.289 -20.625 -17.156 1 89.56 119 PRO B N 1
ATOM 3309 C CA . PRO B 1 119 ? 2.834 -20.734 -17.016 1 89.56 119 PRO B CA 1
ATOM 3310 C C . PRO B 1 119 ? 2.42 -21.531 -15.781 1 89.56 119 PRO B C 1
ATOM 3312 O O . PRO B 1 119 ? 1.263 -21.469 -15.352 1 89.56 119 PRO B O 1
ATOM 3315 N N . ASP B 1 120 ? 3.354 -22.234 -15.195 1 90.19 120 ASP B N 1
ATOM 3316 C CA . ASP B 1 120 ? 2.994 -23.078 -14.062 1 90.19 120 ASP B CA 1
ATOM 3317 C C . ASP B 1 120 ? 3.24 -22.375 -12.734 1 90.19 120 ASP B C 1
ATOM 3319 O O . ASP B 1 120 ? 3.033 -22.953 -11.664 1 90.19 120 ASP B O 1
ATOM 3323 N N . ILE B 1 121 ? 3.633 -21.156 -12.812 1 90.38 121 ILE B N 1
ATOM 3324 C CA . ILE B 1 121 ? 3.816 -20.344 -11.617 1 90.38 121 ILE B CA 1
ATOM 3325 C C . ILE B 1 121 ? 2.541 -19.547 -11.336 1 90.38 121 ILE B C 1
ATOM 3327 O O . ILE B 1 121 ? 1.903 -19.031 -12.258 1 90.38 121 ILE B O 1
ATOM 3331 N N . GLN B 1 122 ? 2.172 -19.531 -10.047 1 89.81 122 GLN B N 1
ATOM 3332 C CA . GLN B 1 122 ? 1.15 -18.609 -9.555 1 89.81 122 GLN B CA 1
ATOM 3333 C C . GLN B 1 122 ? 1.773 -17.484 -8.742 1 89.81 122 GLN B C 1
ATOM 3335 O O . GLN B 1 122 ? 2.621 -17.719 -7.875 1 89.81 122 GLN B O 1
ATOM 3340 N N . LEU B 1 123 ? 1.352 -16.281 -9.094 1 92.62 123 LEU B N 1
ATOM 3341 C CA . LEU B 1 123 ? 1.928 -15.125 -8.414 1 92.62 123 LEU B CA 1
ATOM 3342 C C . LEU B 1 123 ? 1.012 -14.641 -7.293 1 92.62 123 LEU B C 1
ATOM 3344 O O . LEU B 1 123 ? -0.205 -14.555 -7.473 1 92.62 123 LEU B O 1
ATOM 3348 N N . ASP B 1 124 ? 1.627 -14.391 -6.152 1 91.25 124 ASP B N 1
ATOM 3349 C CA . ASP B 1 124 ? 0.971 -13.836 -4.973 1 91.25 124 ASP B CA 1
ATOM 3350 C C . ASP B 1 124 ? 1.717 -12.609 -4.457 1 91.25 124 ASP B C 1
ATOM 3352 O O . ASP B 1 124 ? 2.777 -12.734 -3.842 1 91.25 124 ASP B O 1
ATOM 3356 N N . PHE B 1 125 ? 1.111 -11.461 -4.66 1 90.56 125 PHE B N 1
ATOM 3357 C CA . PHE B 1 125 ? 1.786 -10.219 -4.293 1 90.56 125 PHE B CA 1
ATOM 3358 C C . PHE B 1 125 ? 1.23 -9.672 -2.984 1 90.56 125 PHE B C 1
ATOM 3360 O O . PHE B 1 125 ? 0.019 -9.484 -2.846 1 90.56 125 PHE B O 1
ATOM 3367 N N . LEU B 1 126 ? 2.123 -9.422 -2.092 1 88.12 126 LEU B N 1
ATOM 3368 C CA . LEU B 1 126 ? 1.864 -8.664 -0.877 1 88.12 126 LEU B CA 1
ATOM 3369 C C . LEU B 1 126 ? 2.559 -7.305 -0.929 1 88.12 126 LEU B C 1
ATOM 3371 O O . LEU B 1 126 ? 3.771 -7.215 -0.723 1 88.12 126 LEU B O 1
ATOM 3375 N N . VAL B 1 127 ? 1.778 -6.34 -1.142 1 85.81 127 VAL B N 1
ATOM 3376 C CA . VAL B 1 127 ? 2.367 -5.023 -1.376 1 85.81 127 VAL B CA 1
ATOM 3377 C C . VAL B 1 127 ? 2.42 -4.242 -0.066 1 85.81 127 VAL B C 1
ATOM 3379 O O . VAL B 1 127 ? 1.383 -3.967 0.543 1 85.81 127 VAL B O 1
ATOM 3382 N N . SER B 1 128 ? 3.59 -3.939 0.342 1 80.5 128 SER B N 1
ATOM 3383 C CA . SER B 1 128 ? 3.801 -3.236 1.603 1 80.5 128 SER B CA 1
ATOM 3384 C C . SER B 1 128 ? 5.215 -2.674 1.692 1 80.5 128 SER B C 1
ATOM 3386 O O . SER B 1 128 ? 6.164 -3.279 1.189 1 80.5 128 SER B O 1
ATOM 3388 N N . ASP B 1 129 ? 5.324 -1.567 2.406 1 75.69 129 ASP B N 1
ATOM 3389 C CA . ASP B 1 129 ? 6.652 -1.026 2.68 1 75.69 129 ASP B CA 1
ATOM 3390 C C . ASP B 1 129 ? 7.207 -1.573 3.994 1 75.69 129 ASP B C 1
ATOM 3392 O O . ASP B 1 129 ? 8.375 -1.352 4.32 1 75.69 129 ASP B O 1
ATOM 3396 N N . ARG B 1 130 ? 6.391 -2.281 4.625 1 71.19 130 ARG B N 1
ATOM 3397 C CA . ARG B 1 130 ? 6.785 -2.736 5.957 1 71.19 130 ARG B CA 1
ATOM 3398 C C . ARG B 1 130 ? 7.8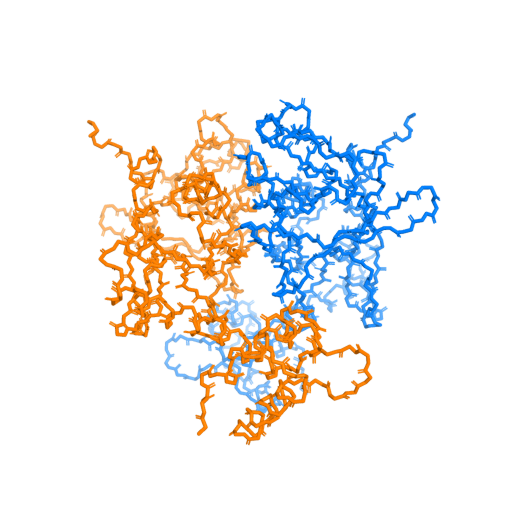16 -3.857 5.867 1 71.19 130 ARG B C 1
ATOM 3400 O O . ARG B 1 130 ? 7.816 -4.633 4.91 1 71.19 130 ARG B O 1
ATOM 3407 N N . ARG B 1 131 ? 8.703 -3.797 6.922 1 70.69 131 ARG B N 1
ATOM 3408 C CA . ARG B 1 131 ? 9.617 -4.926 7.047 1 70.69 131 ARG B CA 1
ATOM 3409 C C . ARG B 1 131 ? 8.867 -6.199 7.426 1 70.69 131 ARG B C 1
ATOM 3411 O O . ARG B 1 131 ? 8.016 -6.188 8.32 1 70.69 131 ARG B O 1
ATOM 3418 N N . SER B 1 132 ? 9.008 -7.125 6.57 1 70.81 132 SER B N 1
ATOM 3419 C CA . SER B 1 132 ? 8.289 -8.375 6.77 1 70.81 132 SER B CA 1
ATOM 3420 C C . SER B 1 132 ? 9.219 -9.477 7.273 1 70.81 132 SER B C 1
ATOM 3422 O O . SER B 1 132 ? 10.422 -9.445 7.016 1 70.81 132 SER B O 1
ATOM 3424 N N . ASP B 1 133 ? 8.664 -10.164 8.211 1 73.38 133 ASP B N 1
ATOM 3425 C CA . ASP B 1 133 ? 9.32 -11.438 8.492 1 73.38 133 ASP B CA 1
ATOM 3426 C C . ASP B 1 133 ? 9.039 -12.453 7.383 1 73.38 133 ASP B C 1
ATOM 3428 O O . ASP B 1 133 ? 7.992 -13.109 7.375 1 73.38 133 ASP B O 1
ATOM 3432 N N . LEU B 1 134 ? 10.023 -12.594 6.574 1 76.44 134 LEU B N 1
ATOM 3433 C CA . LEU B 1 134 ? 9.828 -13.398 5.367 1 76.44 134 LEU B CA 1
ATOM 3434 C C . LEU B 1 134 ? 9.461 -14.828 5.723 1 76.44 134 LEU B C 1
ATOM 3436 O O . LEU B 1 134 ? 8.531 -15.398 5.137 1 76.44 134 LEU B O 1
ATOM 3440 N N . GLN B 1 135 ? 10.203 -15.297 6.664 1 71.5 135 GLN B N 1
ATO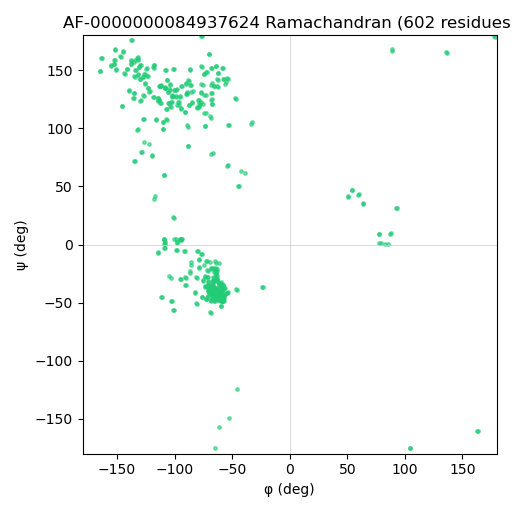M 3441 C CA . GLN B 1 135 ? 9.984 -16.703 7.023 1 71.5 135 GLN B CA 1
ATOM 3442 C C . GLN B 1 135 ? 8.625 -16.891 7.676 1 71.5 135 GLN B C 1
ATOM 3444 O O . GLN B 1 135 ? 7.855 -17.766 7.281 1 71.5 135 GLN B O 1
ATOM 3449 N N . ALA B 1 136 ? 8.266 -16.016 8.5 1 71.62 136 ALA B N 1
ATOM 3450 C CA . ALA B 1 136 ? 7.012 -16.125 9.25 1 71.62 136 ALA B CA 1
ATOM 3451 C C . ALA B 1 136 ? 5.809 -15.891 8.344 1 71.62 136 ALA B C 1
ATOM 3453 O O . ALA B 1 136 ? 4.746 -16.484 8.547 1 71.62 136 ALA B O 1
ATOM 3454 N N . GLU B 1 137 ? 6.059 -15.242 7.293 1 77.44 137 GLU B N 1
ATOM 3455 C CA . GLU B 1 137 ? 4.934 -14.852 6.449 1 77.44 137 GLU B CA 1
ATOM 3456 C C . GLU B 1 137 ? 4.914 -15.648 5.148 1 77.44 137 GLU B C 1
ATOM 3458 O O . GLU B 1 137 ? 4.059 -15.43 4.289 1 77.44 137 GLU B O 1
ATOM 3463 N N . GLY B 1 138 ? 5.793 -16.578 5.031 1 81.69 138 GLY B N 1
ATOM 3464 C CA . GLY B 1 138 ? 5.848 -17.438 3.855 1 81.69 138 GLY B CA 1
ATOM 3465 C C . GLY B 1 138 ? 6.156 -16.672 2.58 1 81.69 138 GLY B C 1
ATOM 3466 O O . GLY B 1 138 ? 5.57 -16.953 1.53 1 81.69 138 GLY B O 1
ATOM 3467 N N . ILE B 1 139 ? 6.977 -15.695 2.725 1 88.69 139 ILE B N 1
ATOM 3468 C CA . ILE B 1 139 ? 7.367 -14.875 1.586 1 88.69 139 ILE B CA 1
ATOM 3469 C C . ILE B 1 139 ? 8.602 -15.469 0.912 1 88.69 139 ILE B C 1
ATOM 3471 O O . ILE B 1 139 ? 9.578 -15.812 1.582 1 88.69 139 ILE B O 1
ATOM 3475 N N . ASP B 1 140 ? 8.477 -15.617 -0.413 1 90.25 140 ASP B N 1
ATOM 3476 C CA . ASP B 1 140 ? 9.586 -16.188 -1.175 1 90.25 140 ASP B CA 1
ATOM 3477 C C . ASP B 1 140 ? 10.633 -15.117 -1.492 1 90.25 140 ASP B C 1
ATOM 3479 O O . ASP B 1 140 ? 11.836 -15.391 -1.474 1 90.25 140 ASP B O 1
ATOM 3483 N N . ILE B 1 141 ? 10.125 -13.938 -1.85 1 93.19 141 ILE B N 1
ATOM 3484 C CA . ILE B 1 141 ? 11.016 -12.852 -2.246 1 93.19 141 ILE B CA 1
ATOM 3485 C C . ILE B 1 141 ? 10.516 -11.531 -1.667 1 93.19 141 ILE B C 1
ATOM 3487 O O . ILE B 1 141 ? 9.32 -11.227 -1.746 1 93.19 141 ILE B O 1
ATOM 3491 N N . ALA B 1 142 ? 11.391 -10.82 -1.104 1 92.88 142 ALA B N 1
ATOM 3492 C CA . ALA B 1 142 ? 11.109 -9.438 -0.71 1 92.88 142 ALA B CA 1
ATOM 3493 C C . ALA B 1 142 ? 11.945 -8.453 -1.523 1 92.88 142 ALA B C 1
ATOM 3495 O O . ALA B 1 142 ? 13.164 -8.609 -1.634 1 92.88 142 ALA B O 1
ATOM 3496 N N . ILE B 1 143 ? 11.266 -7.566 -2.145 1 93.31 143 ILE B N 1
ATOM 3497 C CA . ILE B 1 143 ? 11.953 -6.453 -2.795 1 93.31 143 ILE B CA 1
ATOM 3498 C C . ILE B 1 143 ? 11.945 -5.234 -1.873 1 93.31 143 ILE B C 1
ATOM 3500 O O . ILE B 1 143 ? 10.891 -4.781 -1.436 1 93.31 143 ILE B O 1
ATOM 3504 N N . ARG B 1 144 ? 13.148 -4.754 -1.578 1 90.12 144 ARG B N 1
ATOM 3505 C CA . ARG B 1 144 ? 13.258 -3.658 -0.623 1 90.12 144 ARG B CA 1
ATOM 3506 C C . ARG B 1 144 ? 14.367 -2.693 -1.022 1 90.12 144 ARG B C 1
ATOM 3508 O O . ARG B 1 144 ? 15.398 -3.111 -1.557 1 90.12 144 ARG B O 1
ATOM 3515 N N . ALA B 1 145 ? 14.031 -1.475 -0.661 1 86.44 145 ALA B N 1
ATOM 3516 C CA . ALA B 1 145 ? 15.109 -0.487 -0.735 1 86.44 145 ALA B CA 1
ATOM 3517 C C . ALA B 1 145 ? 15.914 -0.455 0.56 1 86.44 145 ALA B C 1
ATOM 3519 O O . ALA B 1 145 ? 15.352 -0.58 1.65 1 86.44 145 ALA B O 1
ATOM 3520 N N . GLY B 1 146 ? 17.156 -0.315 0.474 1 81.56 146 GLY B N 1
ATOM 3521 C CA . GLY B 1 146 ? 17.969 -0.148 1.67 1 81.56 146 GLY B CA 1
ATOM 3522 C C . GLY B 1 146 ? 19.25 -0.959 1.64 1 81.56 146 GLY B C 1
ATOM 3523 O O . GLY B 1 146 ? 19.469 -1.754 0.722 1 81.56 146 GLY B O 1
ATOM 3524 N N . HIS B 1 147 ? 20.109 -0.557 2.572 1 72.31 147 HIS B N 1
ATOM 3525 C CA . HIS B 1 147 ? 21.312 -1.337 2.834 1 72.31 147 HIS B CA 1
ATOM 3526 C C . HIS B 1 147 ? 21.047 -2.418 3.877 1 72.31 147 HIS B C 1
ATOM 3528 O O . HIS B 1 147 ? 21.047 -2.141 5.078 1 72.31 147 HIS B O 1
ATOM 3534 N N . LEU B 1 148 ? 20.547 -3.514 3.412 1 66.5 148 LEU B N 1
ATOM 3535 C CA . LEU B 1 148 ? 20 -4.543 4.301 1 66.5 148 LEU B CA 1
ATOM 3536 C C . LEU B 1 148 ? 21.109 -5.5 4.75 1 66.5 148 LEU B C 1
ATOM 3538 O O . LEU B 1 148 ? 22 -5.824 3.971 1 66.5 148 LEU B O 1
ATOM 3542 N N . GLU B 1 149 ? 21.281 -5.527 6.215 1 59.88 149 GLU B N 1
ATOM 3543 C CA . GLU B 1 149 ? 22.281 -6.449 6.758 1 59.88 149 GLU B CA 1
ATOM 3544 C C . GLU B 1 149 ? 21.625 -7.617 7.48 1 59.88 149 GLU B C 1
ATOM 3546 O O . GLU B 1 149 ? 20.984 -7.43 8.523 1 59.88 149 GLU B O 1
ATOM 3551 N N . ASP B 1 150 ? 20.812 -8.391 6.801 1 59.94 150 ASP B N 1
ATOM 3552 C CA . ASP B 1 150 ? 20.375 -9.562 7.555 1 59.94 150 ASP B CA 1
ATOM 3553 C C . ASP B 1 150 ? 21.078 -10.82 7.066 1 59.94 150 ASP B C 1
ATOM 3555 O O . ASP B 1 150 ? 21.031 -11.141 5.875 1 59.94 150 ASP B O 1
ATOM 3559 N N . SER B 1 151 ? 21.719 -11.391 8.031 1 63.41 151 SER B N 1
ATOM 3560 C CA . SER B 1 151 ? 22.562 -12.562 7.805 1 63.41 151 SER B CA 1
ATOM 3561 C C . SER B 1 151 ? 21.734 -13.766 7.371 1 63.41 151 SER B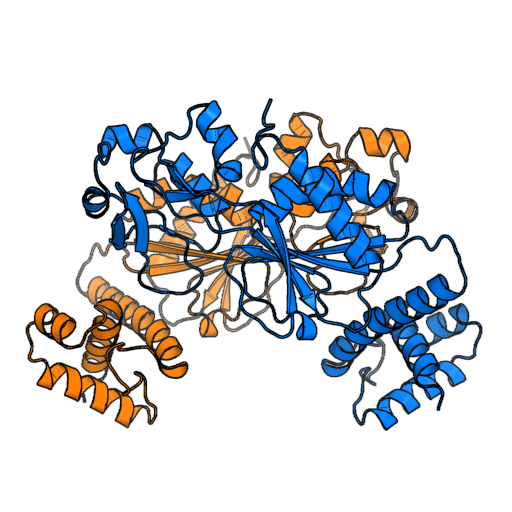 C 1
ATOM 3563 O O . SER B 1 151 ? 22.25 -14.68 6.73 1 63.41 151 SER B O 1
ATOM 3565 N N . SER B 1 152 ? 20.453 -13.766 7.633 1 73.88 152 SER B N 1
ATOM 3566 C CA . SER B 1 152 ? 19.688 -14.969 7.336 1 73.88 152 SER B CA 1
ATOM 3567 C C . SER B 1 152 ? 19.031 -14.883 5.953 1 73.88 152 SER B C 1
ATOM 3569 O O . SER B 1 152 ? 18.453 -15.859 5.473 1 73.88 152 SER B O 1
ATOM 3571 N N . LEU B 1 153 ? 19.391 -13.805 5.344 1 81.69 153 LEU B N 1
ATOM 3572 C CA . LEU B 1 153 ? 18.781 -13.602 4.031 1 81.69 153 LEU B CA 1
ATOM 3573 C C . LEU B 1 153 ? 19.859 -13.391 2.965 1 81.69 153 LEU B C 1
ATOM 3575 O O . LEU B 1 153 ? 20.953 -12.891 3.262 1 81.69 153 LEU B O 1
ATOM 3579 N N . ILE B 1 154 ? 19.641 -14 1.857 1 85.62 154 ILE B N 1
ATOM 3580 C CA . ILE B 1 154 ? 20.453 -13.656 0.686 1 85.62 154 ILE B CA 1
ATOM 3581 C C . ILE B 1 154 ? 19.953 -12.336 0.1 1 85.62 154 ILE B C 1
ATOM 3583 O O . ILE B 1 154 ? 18.75 -12.117 -0.054 1 85.62 154 ILE B O 1
ATOM 3587 N N . VAL B 1 155 ? 20.875 -11.492 -0.128 1 87.88 155 VAL B N 1
ATOM 3588 C CA . VAL B 1 155 ? 20.562 -10.188 -0.698 1 87.88 155 VAL B CA 1
ATOM 3589 C C . VAL B 1 155 ? 21.141 -10.086 -2.109 1 87.88 155 VAL B C 1
ATOM 3591 O O . VAL B 1 155 ? 22.344 -10.305 -2.312 1 87.88 155 VAL B O 1
ATOM 3594 N N . ARG B 1 156 ? 20.312 -9.836 -3.104 1 89.06 156 ARG B N 1
ATOM 3595 C CA . ARG B 1 156 ? 20.734 -9.609 -4.48 1 89.06 156 ARG B CA 1
ATOM 3596 C C . ARG B 1 156 ? 20.438 -8.188 -4.926 1 89.06 156 ARG B C 1
ATOM 3598 O O . ARG B 1 156 ? 19.281 -7.754 -4.902 1 89.06 156 ARG B O 1
ATOM 3605 N N . HIS B 1 157 ? 21.516 -7.578 -5.344 1 90.81 157 HIS B N 1
ATOM 3606 C CA . HIS B 1 157 ? 21.359 -6.219 -5.852 1 90.81 157 HIS B CA 1
ATOM 3607 C C . HIS B 1 157 ? 20.562 -6.211 -7.156 1 90.81 157 HIS B C 1
ATOM 3609 O O . HIS B 1 157 ? 20.875 -6.977 -8.07 1 90.81 157 HIS B O 1
ATOM 3615 N N . LEU B 1 158 ? 19.547 -5.352 -7.227 1 92.56 158 LEU B N 1
ATOM 3616 C CA . LEU B 1 158 ? 18.766 -5.227 -8.453 1 92.56 158 LEU B CA 1
ATOM 3617 C C . LEU B 1 158 ? 19.188 -3.988 -9.242 1 92.56 158 LEU B C 1
ATOM 3619 O O . LEU B 1 158 ? 19.547 -4.09 -10.414 1 92.56 158 LEU B O 1
ATOM 3623 N N . PHE B 1 159 ? 19.125 -2.83 -8.578 1 90.38 159 PHE B N 1
ATOM 3624 C CA . PHE B 1 159 ? 19.562 -1.593 -9.227 1 90.38 159 PHE B CA 1
ATOM 3625 C C . PHE B 1 159 ? 19.781 -0.494 -8.195 1 90.38 159 PHE B C 1
ATOM 3627 O O . PHE B 1 159 ? 19.297 -0.595 -7.059 1 90.38 159 PHE B O 1
ATOM 3634 N N . ASP B 1 160 ? 20.562 0.513 -8.656 1 89.25 160 ASP B N 1
ATOM 3635 C CA . ASP B 1 160 ? 20.703 1.718 -7.848 1 89.25 160 ASP B CA 1
ATOM 3636 C C . ASP B 1 160 ? 19.453 2.6 -7.953 1 89.25 160 ASP B C 1
ATOM 3638 O O . ASP B 1 160 ? 18.734 2.543 -8.953 1 89.25 160 ASP B O 1
ATOM 3642 N N . ASN B 1 161 ? 19.25 3.324 -6.93 1 88.5 161 ASN B N 1
ATOM 3643 C CA . ASN B 1 161 ? 18 4.07 -6.785 1 88.5 161 ASN B CA 1
ATOM 3644 C C . ASN B 1 161 ? 18.25 5.504 -6.332 1 88.5 161 ASN B C 1
ATOM 3646 O O . ASN B 1 161 ? 17.938 5.867 -5.199 1 88.5 161 ASN B O 1
ATOM 3650 N N . PRO B 1 162 ? 18.812 6.312 -7.305 1 90 162 PRO B N 1
ATOM 3651 C CA . PRO B 1 162 ? 19.047 7.711 -6.941 1 90 162 PRO B CA 1
ATOM 3652 C C . PRO B 1 162 ? 17.766 8.461 -6.613 1 90 162 PRO B C 1
ATOM 3654 O O . PRO B 1 162 ? 16.734 8.25 -7.27 1 90 162 PRO B O 1
ATOM 3657 N N . MET B 1 163 ? 17.906 9.297 -5.602 1 91.31 163 MET B N 1
ATOM 3658 C CA . MET B 1 163 ? 16.781 10.117 -5.164 1 91.31 163 MET B CA 1
ATOM 3659 C C . MET B 1 163 ? 16.906 11.539 -5.711 1 91.31 163 MET B C 1
ATOM 3661 O O . MET B 1 163 ? 18 12.016 -5.977 1 91.31 163 MET B O 1
ATOM 3665 N N . LEU B 1 164 ? 15.734 12.141 -5.906 1 93.69 164 LEU B N 1
ATOM 3666 C CA . LEU B 1 164 ? 15.648 13.555 -6.27 1 93.69 164 LEU B CA 1
ATOM 3667 C C . LEU B 1 164 ? 14.719 14.305 -5.328 1 93.69 164 LEU B C 1
ATOM 3669 O O . LEU B 1 164 ? 13.734 13.742 -4.836 1 93.69 164 LEU B O 1
ATOM 3673 N N . LEU B 1 165 ? 15.07 15.484 -5.074 1 96.06 165 LEU B N 1
ATOM 3674 C CA . LEU B 1 165 ? 14.102 16.375 -4.449 1 96.06 165 LEU B CA 1
ATOM 3675 C C . LEU B 1 165 ? 13.281 17.109 -5.504 1 96.06 165 LEU B C 1
ATOM 3677 O O . LEU B 1 165 ? 13.828 17.672 -6.453 1 96.06 165 LEU B O 1
ATOM 3681 N N . VAL B 1 166 ? 11.961 17.078 -5.309 1 97.38 166 VAL B N 1
ATOM 3682 C CA . VAL B 1 166 ? 11.078 17.641 -6.328 1 97.38 166 VAL B CA 1
ATOM 3683 C C . VAL B 1 166 ? 9.953 18.438 -5.664 1 97.38 166 VAL B C 1
ATOM 3685 O O . VAL B 1 166 ? 9.617 18.188 -4.504 1 97.38 166 VAL B O 1
ATOM 3688 N N . ALA B 1 167 ? 9.445 19.328 -6.375 1 97.25 167 ALA B N 1
ATOM 3689 C CA . ALA B 1 167 ? 8.273 20.125 -6 1 97.25 167 ALA B CA 1
ATOM 3690 C C . ALA B 1 167 ? 7.508 20.594 -7.234 1 97.25 167 ALA B C 1
ATOM 3692 O O . ALA B 1 167 ? 8.047 20.594 -8.344 1 97.25 167 ALA B O 1
ATOM 3693 N N . SER B 1 168 ? 6.223 20.922 -7.008 1 97.19 168 SER B N 1
ATOM 3694 C CA . SER B 1 168 ? 5.453 21.484 -8.117 1 97.19 168 SER B CA 1
ATOM 3695 C C . SER B 1 168 ? 5.895 22.906 -8.422 1 97.19 168 SER B C 1
ATOM 3697 O O . SER B 1 168 ? 6.309 23.641 -7.523 1 97.19 168 SER B O 1
ATOM 3699 N N . PRO B 1 169 ? 5.793 23.281 -9.695 1 97.56 169 PRO B N 1
ATOM 3700 C CA . PRO B 1 169 ? 6.055 24.672 -10.031 1 97.56 169 PRO B CA 1
ATOM 3701 C C . PRO B 1 169 ? 5.172 25.641 -9.242 1 97.56 169 PRO B C 1
ATOM 3703 O O . PRO B 1 169 ? 5.629 26.719 -8.844 1 97.56 169 PRO B O 1
ATOM 3706 N N . ASP B 1 170 ? 4.004 25.266 -9.047 1 94.81 170 ASP B N 1
ATOM 3707 C CA . ASP B 1 170 ? 3.066 26.094 -8.312 1 94.81 170 ASP B CA 1
ATOM 3708 C C . ASP B 1 170 ? 3.562 26.359 -6.887 1 94.81 170 ASP B C 1
ATOM 3710 O O . ASP B 1 170 ? 3.551 27.484 -6.414 1 94.81 170 ASP B O 1
ATOM 3714 N N . TYR B 1 171 ? 3.986 25.359 -6.254 1 94.88 171 TYR B N 1
ATOM 3715 C CA . TYR B 1 171 ? 4.516 25.516 -4.902 1 94.88 171 TYR B CA 1
ATOM 3716 C C . TYR B 1 171 ? 5.695 26.469 -4.883 1 94.88 171 TYR B C 1
ATOM 3718 O O . TYR B 1 171 ? 5.766 27.359 -4.035 1 94.88 171 TYR B O 1
ATOM 3726 N N . LEU B 1 172 ? 6.582 26.266 -5.785 1 96.62 172 LEU B N 1
ATOM 3727 C CA . LEU B 1 172 ? 7.809 27.062 -5.812 1 96.62 172 LEU B CA 1
ATOM 3728 C C . LEU B 1 172 ? 7.512 28.516 -6.152 1 96.62 172 LEU B C 1
ATOM 3730 O O . LEU B 1 172 ? 8.195 29.422 -5.676 1 96.62 172 LEU B O 1
ATOM 3734 N N . SER B 1 173 ? 6.488 28.688 -6.945 1 96.62 173 SER B N 1
ATOM 3735 C CA . SER B 1 173 ? 6.098 30.062 -7.273 1 96.62 173 SER B CA 1
ATOM 3736 C C . SER B 1 173 ? 5.574 30.797 -6.047 1 96.62 173 SER B C 1
ATOM 3738 O O . SER B 1 173 ? 5.758 32 -5.922 1 96.62 173 SER B O 1
ATOM 3740 N N . ARG B 1 174 ? 5.047 30.109 -5.141 1 94.38 174 ARG B N 1
ATOM 3741 C CA . ARG B 1 174 ? 4.457 30.703 -3.945 1 94.38 174 ARG B CA 1
ATOM 3742 C C . ARG B 1 174 ? 5.48 30.812 -2.82 1 94.38 174 ARG B C 1
ATOM 3744 O O . ARG B 1 174 ? 5.473 31.766 -2.055 1 94.38 174 ARG B O 1
ATOM 3751 N N . GLN B 1 175 ? 6.355 29.844 -2.75 1 95.12 175 GLN B N 1
ATOM 3752 C CA . GLN B 1 175 ? 7.176 29.734 -1.551 1 95.12 175 GLN B CA 1
ATOM 3753 C C . GLN B 1 175 ? 8.648 29.984 -1.864 1 95.12 175 GLN B C 1
ATOM 3755 O O . GLN B 1 175 ? 9.477 30.062 -0.956 1 95.12 175 GLN B O 1
ATOM 3760 N N . GLY B 1 176 ? 9 30.125 -3.154 1 96.06 176 GLY B N 1
ATOM 3761 C CA . GLY B 1 176 ? 10.391 30.297 -3.551 1 96.06 176 GLY B CA 1
ATOM 3762 C C . GLY B 1 176 ? 11.102 28.969 -3.797 1 96.06 176 GLY B C 1
ATOM 3763 O O . GLY B 1 176 ? 10.586 27.906 -3.438 1 96.06 176 GLY B O 1
ATOM 3764 N N . VAL B 1 177 ? 12.258 29.062 -4.41 1 96.56 177 VAL B N 1
ATOM 3765 C CA . VAL B 1 177 ? 13.086 27.906 -4.715 1 96.56 177 VAL B CA 1
ATOM 3766 C C . VAL B 1 177 ? 14.234 27.812 -3.709 1 96.56 177 VAL B C 1
ATOM 3768 O O . VAL B 1 177 ? 15.008 28.75 -3.551 1 96.56 177 VAL B O 1
ATOM 3771 N N . PRO B 1 178 ? 14.305 26.688 -3.037 1 95.62 178 PRO B N 1
ATOM 3772 C CA . PRO B 1 178 ? 15.445 26.562 -2.129 1 95.62 178 PRO B CA 1
ATOM 3773 C C . PRO B 1 178 ? 16.781 26.453 -2.871 1 95.62 178 PRO B C 1
ATOM 3775 O O . PRO B 1 178 ? 16.906 25.656 -3.801 1 95.62 178 PRO B O 1
ATOM 3778 N N . GLU B 1 179 ? 17.766 27.141 -2.387 1 93.31 179 GLU B N 1
ATOM 3779 C CA . GLU B 1 179 ? 19.062 27.172 -3.061 1 93.31 179 GLU B CA 1
ATOM 3780 C C . GLU B 1 179 ? 20.078 26.266 -2.352 1 93.31 179 GLU B C 1
ATOM 3782 O O . GLU B 1 179 ? 21.078 25.875 -2.939 1 93.31 179 GLU B O 1
ATOM 3787 N N . THR B 1 180 ? 19.875 26.125 -1.126 1 93 180 THR B N 1
ATOM 3788 C CA . THR B 1 180 ? 20.719 25.234 -0.324 1 93 180 THR B CA 1
ATOM 3789 C C . THR B 1 180 ? 19.859 24.312 0.542 1 93 180 THR B C 1
ATOM 3791 O O . THR B 1 180 ? 18.688 24.609 0.807 1 93 180 THR B O 1
ATOM 3794 N N . PRO B 1 181 ? 20.406 23.25 1.012 1 93.12 181 PRO B N 1
ATOM 3795 C CA . PRO B 1 181 ? 19.672 22.344 1.882 1 93.12 181 PRO B CA 1
ATOM 3796 C C . PRO B 1 181 ? 19.156 23.031 3.15 1 93.12 181 PRO B C 1
ATOM 3798 O O . PRO B 1 181 ? 18.062 22.703 3.633 1 93.12 181 PRO B O 1
ATOM 3801 N N . ASP B 1 182 ? 19.844 23.938 3.652 1 92.06 182 ASP B N 1
ATOM 3802 C CA . ASP B 1 182 ? 19.438 24.641 4.867 1 92.06 182 ASP B CA 1
ATOM 3803 C C . ASP B 1 182 ? 18.125 25.406 4.66 1 92.06 182 ASP B C 1
ATOM 3805 O O . ASP B 1 182 ? 17.359 25.594 5.602 1 92.06 182 ASP B O 1
ATOM 3809 N N . ALA B 1 183 ? 17.938 25.812 3.441 1 94.31 183 ALA B N 1
ATOM 3810 C CA . ALA B 1 183 ? 16.734 26.578 3.105 1 94.31 183 ALA B CA 1
ATOM 3811 C C . ALA B 1 183 ? 15.484 25.719 3.279 1 94.31 183 ALA B C 1
ATOM 3813 O O . ALA B 1 183 ? 14.375 26.25 3.326 1 94.31 183 ALA B O 1
ATOM 3814 N N . LEU B 1 184 ? 15.625 24.391 3.406 1 93.62 184 LEU B N 1
ATOM 3815 C CA . LEU B 1 184 ? 14.484 23.484 3.561 1 93.62 184 LEU B CA 1
ATOM 3816 C C . LEU B 1 184 ? 13.75 23.75 4.867 1 93.62 184 LEU B C 1
ATOM 3818 O O . LEU B 1 184 ? 12.578 23.406 5.008 1 93.62 184 LEU B O 1
ATOM 3822 N N . SER B 1 185 ? 14.43 24.344 5.812 1 91.12 185 SER B N 1
ATOM 3823 C CA . SER B 1 185 ? 13.805 24.688 7.09 1 91.12 185 SER B CA 1
ATOM 3824 C C . SER B 1 185 ? 12.688 25.703 6.914 1 91.12 185 SER B C 1
ATOM 3826 O O . SER B 1 185 ? 11.82 25.828 7.777 1 91.12 185 SER B O 1
ATOM 3828 N N . GLN B 1 186 ? 12.719 26.406 5.797 1 92.62 186 GLN B N 1
ATOM 3829 C CA . GLN B 1 186 ? 11.711 27.422 5.512 1 92.62 186 GLN B CA 1
ATOM 3830 C C . GLN B 1 186 ? 10.648 26.891 4.555 1 92.62 186 GLN B C 1
ATOM 3832 O O . GLN B 1 186 ? 9.805 27.656 4.074 1 92.62 186 GLN B O 1
ATOM 3837 N N . HIS B 1 187 ? 10.734 25.625 4.227 1 94.44 187 HIS B N 1
ATOM 3838 C CA . HIS B 1 187 ? 9.812 25.016 3.283 1 94.44 187 HIS B CA 1
ATOM 3839 C C . HIS B 1 187 ? 9 23.906 3.947 1 94.44 187 HIS B C 1
ATOM 3841 O O . HIS B 1 187 ? 9.391 23.391 4.996 1 94.44 187 HIS B O 1
ATOM 3847 N N . GLN B 1 188 ? 7.855 23.703 3.363 1 92.31 188 GLN B N 1
ATOM 3848 C CA . GLN B 1 188 ? 7.082 22.516 3.725 1 92.31 188 GLN B CA 1
ATOM 3849 C C . GLN B 1 188 ? 7.637 21.266 3.043 1 92.31 188 GLN B C 1
ATOM 3851 O O . GLN B 1 188 ? 7.723 21.219 1.814 1 92.31 188 GLN B O 1
ATOM 3856 N N . CYS B 1 189 ? 8.008 20.328 3.875 1 93.62 189 CYS B N 1
ATOM 3857 C CA . CYS B 1 189 ? 8.523 19.078 3.324 1 93.62 189 CYS B CA 1
ATOM 3858 C C . CYS B 1 189 ? 7.516 17.938 3.512 1 93.62 189 CYS B C 1
ATOM 3860 O O . CYS B 1 189 ? 6.852 17.859 4.547 1 93.62 189 CYS B O 1
ATOM 3862 N N . ILE B 1 190 ? 7.324 17.188 2.494 1 92.12 190 ILE B N 1
ATOM 3863 C CA . ILE B 1 190 ? 6.504 15.977 2.512 1 92.12 190 ILE B CA 1
ATOM 3864 C C . ILE B 1 190 ? 7.375 14.766 2.857 1 92.12 190 ILE B C 1
ATOM 3866 O O . ILE B 1 190 ? 8.195 14.336 2.043 1 92.12 190 ILE B O 1
ATOM 3870 N N . VAL B 1 191 ? 7.125 14.188 3.975 1 89.31 191 VAL B N 1
ATOM 3871 C CA . VAL B 1 191 ? 8.102 13.273 4.551 1 89.31 191 VAL B CA 1
ATOM 3872 C C . VAL B 1 191 ? 7.586 11.836 4.445 1 89.31 191 VAL B C 1
ATOM 3874 O O . VAL B 1 191 ? 6.398 11.578 4.668 1 89.31 191 VAL B O 1
ATOM 3877 N N . TYR B 1 192 ? 8.492 11 4.023 1 84.06 192 TYR B N 1
ATOM 3878 C CA . TYR B 1 192 ? 8.234 9.57 4.102 1 84.06 192 TYR B CA 1
ATOM 3879 C C . TYR B 1 192 ? 8.5 9.039 5.508 1 84.06 192 TYR B C 1
ATOM 3881 O O . TYR B 1 192 ? 9.617 9.172 6.027 1 84.06 192 TYR B O 1
ATOM 3889 N N . SER B 1 193 ? 7.477 8.523 6.141 1 71.81 193 SER B N 1
ATOM 3890 C CA . SER B 1 193 ? 7.641 8.125 7.535 1 71.81 193 SER B CA 1
ATOM 3891 C C . SER B 1 193 ? 7.082 6.723 7.777 1 71.81 193 SER B C 1
ATOM 3893 O O . SER B 1 193 ? 5.867 6.543 7.871 1 71.81 193 SER B O 1
ATOM 3895 N N . PRO B 1 194 ? 7.953 5.758 7.785 1 58.59 194 PRO B N 1
ATOM 3896 C CA . PRO B 1 194 ? 7.449 4.473 8.273 1 58.59 194 PRO B CA 1
ATOM 3897 C C . PRO B 1 194 ? 7.191 4.473 9.781 1 58.59 194 PRO B C 1
ATOM 3899 O O . PRO B 1 194 ? 6.395 3.67 10.273 1 58.59 194 PRO B O 1
ATOM 3902 N N . VAL B 1 195 ? 7.992 5.273 10.625 1 48.62 195 VAL B N 1
ATOM 3903 C CA . VAL B 1 195 ? 7.832 5.391 12.07 1 48.62 195 VAL B CA 1
ATOM 3904 C C . VAL B 1 195 ? 7.922 6.859 12.484 1 48.62 195 VAL B C 1
ATOM 3906 O O . VAL B 1 195 ? 8.484 7.684 11.758 1 48.62 195 VAL B O 1
ATOM 3909 N N . ARG B 1 196 ? 7.199 7.219 13.43 1 48.5 196 ARG B N 1
ATOM 3910 C CA . ARG B 1 196 ? 7.137 8.57 13.984 1 48.5 196 ARG B CA 1
ATOM 3911 C C . ARG B 1 196 ? 8.523 9.055 14.391 1 48.5 196 ARG B C 1
ATOM 3913 O O . ARG B 1 196 ? 8.992 8.766 15.492 1 48.5 196 ARG B O 1
ATOM 3920 N N . ALA B 1 197 ? 9.438 9.305 13.586 1 53.56 197 ALA B N 1
ATOM 3921 C CA . ALA B 1 197 ? 10.766 9.789 13.961 1 53.56 197 ALA B CA 1
ATOM 3922 C C . ALA B 1 197 ? 11.102 11.086 13.234 1 53.56 197 ALA B C 1
ATOM 3924 O O . ALA B 1 197 ? 10.391 11.492 12.312 1 53.56 197 ALA B O 1
ATOM 3925 N N . VAL B 1 198 ? 11.898 11.82 13.914 1 49.5 198 VAL B N 1
ATOM 3926 C CA . VAL B 1 198 ? 12.562 12.922 13.227 1 49.5 198 VAL B CA 1
ATOM 3927 C C . VAL B 1 198 ? 13.133 12.445 11.891 1 49.5 198 VAL B C 1
ATOM 3929 O O . VAL B 1 198 ? 13.828 11.43 11.836 1 49.5 198 VAL B O 1
ATOM 3932 N N . HIS B 1 199 ? 12.625 13.281 10.828 1 77 199 HIS B N 1
ATOM 3933 C CA . HIS B 1 199 ? 13.078 12.914 9.492 1 77 199 HIS B CA 1
ATOM 3934 C C . HIS B 1 199 ? 14.156 13.867 8.992 1 77 199 HIS B C 1
ATOM 3936 O O . HIS B 1 199 ? 14.109 15.062 9.281 1 77 199 HIS B O 1
ATOM 3942 N N . SER B 1 200 ? 15.156 13.32 8.492 1 84.19 200 SER B N 1
ATOM 3943 C CA . SER B 1 200 ? 16.219 14.102 7.875 1 84.19 200 SER B CA 1
ATOM 3944 C C . SER B 1 200 ? 16.5 13.633 6.449 1 84.19 200 SER B C 1
ATOM 3946 O O . SER B 1 200 ? 16.281 12.469 6.121 1 84.19 200 SER B O 1
ATOM 3948 N N . TRP B 1 201 ? 16.859 14.609 5.664 1 89.12 201 TRP B N 1
ATOM 3949 C CA . TRP B 1 201 ? 17.359 14.305 4.332 1 89.12 201 TRP B CA 1
ATOM 3950 C C . TRP B 1 201 ? 18.875 14.523 4.262 1 89.12 201 TRP B C 1
ATOM 3952 O O . TRP B 1 201 ? 19.406 15.422 4.914 1 89.12 201 TRP B O 1
ATOM 3962 N N . ARG B 1 202 ? 19.562 13.68 3.557 1 87.94 202 ARG B N 1
ATOM 3963 C CA . ARG B 1 202 ? 21.016 13.688 3.436 1 87.94 202 ARG B CA 1
ATOM 3964 C C . ARG B 1 202 ? 21.453 14.047 2.018 1 87.94 202 ARG B C 1
ATOM 3966 O O . ARG B 1 202 ? 20.875 13.562 1.045 1 87.94 202 ARG B O 1
ATOM 3973 N N . PHE B 1 203 ? 22.484 14.93 2.002 1 90.88 203 PHE B N 1
ATOM 3974 C CA . PHE B 1 203 ? 23.031 15.391 0.727 1 90.88 203 PHE B CA 1
ATOM 3975 C C . PHE B 1 203 ? 24.547 15.25 0.697 1 90.88 203 PHE B C 1
ATOM 3977 O O . PHE B 1 203 ? 25.203 15.375 1.729 1 90.88 203 PHE B O 1
ATOM 3984 N N . GLN B 1 204 ? 24.984 14.875 -0.497 1 90.38 204 GLN B N 1
ATOM 3985 C CA . GLN B 1 204 ? 26.422 14.969 -0.771 1 90.38 204 GLN B CA 1
ATOM 3986 C C . GLN B 1 204 ? 26.734 16.188 -1.621 1 90.38 204 GLN B C 1
ATOM 3988 O O . GLN B 1 204 ? 26.078 16.453 -2.625 1 90.38 204 GLN B O 1
ATOM 3993 N N . TYR B 1 205 ? 27.703 16.984 -1.133 1 89.19 205 TYR B N 1
ATOM 3994 C CA . TYR B 1 205 ? 28.125 18.188 -1.843 1 89.19 205 TYR B CA 1
ATOM 3995 C C . TYR B 1 205 ? 29.625 18.422 -1.659 1 89.19 205 TYR B C 1
ATOM 3997 O O . TYR B 1 205 ? 30.094 18.594 -0.534 1 89.19 205 TYR B O 1
ATOM 4005 N N . GLN B 1 206 ? 30.312 18.406 -2.834 1 89.75 206 GLN B N 1
ATOM 4006 C CA . GLN B 1 206 ? 31.75 18.656 -2.828 1 89.75 206 GLN B CA 1
ATOM 4007 C C . GLN B 1 206 ? 32.469 17.781 -1.799 1 89.75 206 GLN B C 1
ATOM 4009 O O . GLN B 1 206 ? 33.25 18.266 -1 1 89.75 206 GLN B O 1
ATOM 4014 N N . GLY B 1 207 ? 32.094 16.547 -1.698 1 87.19 207 GLY B N 1
ATOM 4015 C CA . GLY B 1 207 ? 32.719 15.547 -0.855 1 87.19 207 GLY B CA 1
ATOM 4016 C C . GLY B 1 207 ? 32.25 15.578 0.583 1 87.19 207 GLY B C 1
ATOM 4017 O O . GLY B 1 207 ? 32.688 14.773 1.406 1 87.19 207 GLY B O 1
ATOM 4018 N N . ASN B 1 208 ? 31.328 16.516 0.821 1 90.38 208 ASN B N 1
ATOM 4019 C CA . ASN B 1 208 ? 30.812 16.625 2.182 1 90.38 208 ASN B CA 1
ATOM 4020 C C . ASN B 1 208 ? 29.391 16.109 2.289 1 90.38 208 ASN B C 1
ATOM 4022 O O . ASN B 1 208 ? 28.625 16.172 1.323 1 90.38 208 ASN B O 1
ATOM 4026 N N . THR B 1 209 ? 29.156 15.602 3.541 1 90.94 209 THR B N 1
ATOM 4027 C CA . THR B 1 209 ? 27.797 15.156 3.834 1 90.94 209 THR B CA 1
ATOM 4028 C C . THR B 1 209 ? 27.031 16.219 4.613 1 90.94 209 THR B C 1
ATOM 4030 O O . THR B 1 209 ? 27.531 16.75 5.613 1 90.94 209 THR B O 1
ATOM 4033 N N . ILE B 1 210 ? 25.859 16.562 4.082 1 90.75 210 ILE B N 1
ATOM 4034 C CA . ILE B 1 210 ? 24.969 17.516 4.73 1 90.75 210 ILE B CA 1
ATOM 4035 C C . ILE B 1 210 ? 23.672 16.812 5.156 1 90.75 210 ILE B C 1
ATOM 4037 O O . ILE B 1 210 ? 23.047 16.109 4.355 1 90.75 210 ILE B O 1
ATOM 4041 N N . VAL B 1 211 ? 23.328 16.922 6.391 1 89.81 211 VAL B N 1
ATOM 4042 C CA . VAL B 1 211 ? 22.094 16.344 6.906 1 89.81 211 VAL B CA 1
ATOM 4043 C C . VAL B 1 211 ? 21.188 17.453 7.445 1 89.81 211 VAL B C 1
ATOM 4045 O O . VAL B 1 211 ? 21.594 18.25 8.281 1 89.81 211 VAL B O 1
ATOM 4048 N N . VAL B 1 212 ? 19.969 17.484 6.973 1 89.88 212 VAL B N 1
ATOM 4049 C CA . VAL B 1 212 ? 19.062 18.562 7.367 1 89.88 212 VAL B CA 1
ATOM 4050 C C . VAL B 1 212 ? 17.766 17.953 7.891 1 89.88 212 VAL B C 1
ATOM 4052 O O . VAL B 1 212 ? 17.172 17.094 7.246 1 89.88 212 VAL B O 1
ATOM 4055 N N . PRO B 1 213 ? 17.391 18.406 9.047 1 87.5 213 PRO B N 1
ATOM 4056 C CA . PRO B 1 213 ? 16.047 18.016 9.492 1 87.5 213 PRO B CA 1
ATOM 4057 C C . PRO B 1 213 ? 14.938 18.594 8.609 1 87.5 213 PRO B C 1
ATOM 4059 O O . PRO B 1 213 ? 15.039 19.734 8.164 1 87.5 213 PRO B O 1
ATOM 4062 N N . VAL B 1 214 ? 13.992 17.797 8.289 1 88.94 214 VAL B N 1
ATOM 4063 C CA . VAL B 1 214 ? 12.891 18.25 7.449 1 88.94 214 VAL B CA 1
ATOM 4064 C C . VAL B 1 214 ? 11.562 18.016 8.164 1 88.94 214 VAL B C 1
ATOM 4066 O O . VAL B 1 214 ? 11.43 17.047 8.938 1 88.94 214 VAL B O 1
ATOM 4069 N N . ARG B 1 215 ? 10.664 18.953 7.926 1 85.81 215 ARG B N 1
ATOM 4070 C CA . ARG B 1 215 ? 9.336 18.875 8.523 1 85.81 215 ARG B CA 1
ATOM 4071 C C . ARG B 1 215 ? 8.281 19.469 7.598 1 85.81 215 ARG B C 1
ATOM 4073 O O . ARG B 1 215 ? 8.609 20.234 6.688 1 85.81 215 ARG B O 1
ATOM 4080 N N . GLY B 1 216 ? 7.102 19.094 7.906 1 87.25 216 GLY B N 1
ATOM 4081 C CA . GLY B 1 216 ? 5.973 19.625 7.156 1 87.25 216 GLY B CA 1
ATOM 4082 C C . GLY B 1 216 ? 4.641 19.047 7.605 1 87.25 216 GLY B C 1
ATOM 4083 O O . GLY B 1 216 ? 4.59 18.203 8.5 1 87.25 216 GLY B O 1
ATOM 4084 N N . PRO B 1 217 ? 3.682 19.562 6.953 1 86.56 217 PRO B N 1
ATOM 4085 C CA . PRO B 1 217 ? 2.334 19.234 7.422 1 86.56 217 PRO B CA 1
ATOM 4086 C C . PRO B 1 217 ? 1.867 17.859 6.957 1 86.56 217 PRO B C 1
ATOM 4088 O O . PRO B 1 217 ? 0.811 17.391 7.383 1 86.56 217 PRO B O 1
ATOM 4091 N N . PHE B 1 218 ? 2.613 17.203 6.156 1 90.12 218 PHE B N 1
ATOM 4092 C CA . PHE B 1 218 ? 2.168 15.961 5.547 1 90.12 218 PHE B CA 1
ATOM 4093 C C . PHE B 1 218 ? 3.266 14.898 5.609 1 90.12 218 PHE B C 1
ATOM 4095 O O . PHE B 1 218 ? 4.414 15.172 5.254 1 90.12 218 PHE B O 1
ATOM 4102 N N . GLN B 1 219 ? 2.855 13.742 6.082 1 89.69 219 GLN B N 1
ATOM 4103 C CA . GLN B 1 219 ? 3.736 12.578 6.035 1 89.69 219 GLN B CA 1
ATOM 4104 C C . GLN B 1 219 ? 2.959 11.312 5.707 1 89.69 219 GLN B C 1
ATOM 4106 O O . GLN B 1 219 ? 1.758 11.227 5.973 1 89.69 219 GLN B O 1
ATOM 4111 N N . SER B 1 220 ? 3.607 10.414 5.102 1 89.31 220 SER B N 1
ATOM 4112 C CA . SER B 1 220 ? 3 9.125 4.781 1 89.31 220 SER B CA 1
ATOM 4113 C C . SER B 1 220 ? 4.051 8.023 4.707 1 89.31 220 SER B C 1
ATOM 4115 O O . SER B 1 220 ? 5.25 8.297 4.664 1 89.31 220 SER B O 1
ATOM 4117 N N . ASP B 1 221 ? 3.547 6.824 4.672 1 86.44 221 ASP B N 1
ATOM 4118 C CA . ASP B 1 221 ? 4.426 5.672 4.496 1 86.44 221 ASP B CA 1
ATOM 4119 C C . ASP B 1 221 ? 4.398 5.176 3.055 1 86.44 221 ASP B C 1
ATOM 4121 O O . ASP B 1 221 ? 4.68 4.004 2.791 1 86.44 221 ASP B O 1
ATOM 4125 N N . SER B 1 222 ? 4.031 6.066 2.213 1 85.69 222 SER B N 1
ATOM 4126 C CA . SER B 1 222 ? 3.906 5.707 0.804 1 85.69 222 SER B CA 1
ATOM 4127 C C . SER B 1 222 ? 4.527 6.773 -0.095 1 85.69 222 SER B C 1
ATOM 4129 O O . SER B 1 222 ? 4.113 7.934 -0.066 1 85.69 222 SER B O 1
ATOM 4131 N N . GLY B 1 223 ? 5.418 6.289 -0.934 1 88.06 223 GLY B N 1
ATOM 4132 C CA . GLY B 1 223 ? 6.004 7.199 -1.905 1 88.06 223 GLY B CA 1
ATOM 4133 C C . GLY B 1 223 ? 4.992 7.762 -2.885 1 88.06 223 GLY B C 1
ATOM 4134 O O . GLY B 1 223 ? 5.082 8.93 -3.277 1 88.06 223 GLY B O 1
ATOM 4135 N N . ASP B 1 224 ? 3.996 7.035 -3.193 1 87.12 224 ASP B N 1
ATOM 4136 C CA . ASP B 1 224 ? 2.963 7.477 -4.125 1 87.12 224 ASP B CA 1
ATOM 4137 C C . ASP B 1 224 ? 2.133 8.609 -3.531 1 87.12 224 ASP B C 1
ATOM 4139 O O . ASP B 1 224 ? 1.757 9.547 -4.238 1 87.12 224 ASP B O 1
ATOM 4143 N N . MET B 1 225 ? 1.852 8.375 -2.291 1 87 225 MET B N 1
ATOM 4144 C CA . MET B 1 225 ? 1.119 9.445 -1.616 1 87 225 MET B CA 1
ATOM 4145 C C . MET B 1 225 ? 1.923 10.742 -1.62 1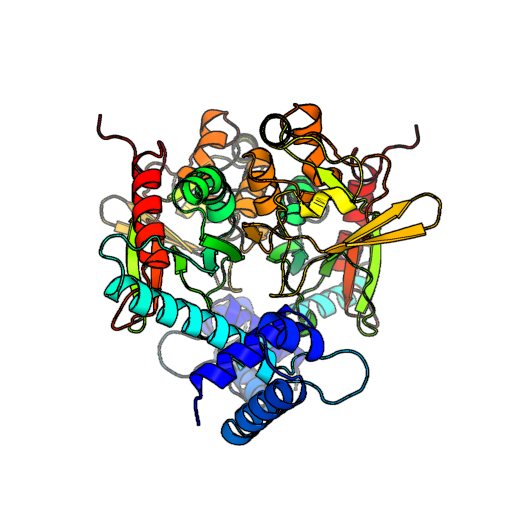 87 225 MET B C 1
ATOM 4147 O O . MET B 1 225 ? 1.373 11.812 -1.869 1 87 225 MET B O 1
ATOM 4151 N N . ASN B 1 226 ? 3.182 10.57 -1.365 1 91.38 226 ASN B N 1
ATOM 4152 C CA . ASN B 1 226 ? 4.043 11.75 -1.353 1 91.38 226 ASN B CA 1
ATOM 4153 C C . ASN B 1 226 ? 4.137 12.391 -2.734 1 91.38 226 ASN B C 1
ATOM 4155 O O . ASN B 1 226 ? 4.152 13.617 -2.854 1 91.38 226 ASN B O 1
ATOM 4159 N N . LEU B 1 227 ? 4.203 11.562 -3.719 1 93.06 227 LEU B N 1
ATOM 4160 C CA . LEU B 1 227 ? 4.242 12.055 -5.09 1 93.06 227 LEU B CA 1
ATOM 4161 C C . LEU B 1 227 ? 3.004 12.883 -5.406 1 93.06 227 LEU B C 1
ATOM 4163 O O . LEU B 1 227 ? 3.115 14.008 -5.902 1 93.06 227 LEU B O 1
ATOM 4167 N N . GLU B 1 228 ? 1.866 12.359 -5.074 1 89.88 228 GLU B N 1
ATOM 4168 C CA . GLU B 1 228 ? 0.614 13.055 -5.348 1 89.88 228 GLU B CA 1
ATOM 4169 C C . GLU B 1 228 ? 0.53 14.367 -4.562 1 89.88 228 GLU B C 1
ATOM 4171 O O . GLU B 1 228 ? 0.058 15.375 -5.086 1 89.88 228 GLU B O 1
ATOM 4176 N N . ALA B 1 229 ? 0.98 14.305 -3.33 1 90.75 229 ALA B N 1
ATOM 4177 C CA . ALA B 1 229 ? 0.986 15.508 -2.496 1 90.75 229 ALA B CA 1
ATOM 4178 C C . ALA B 1 229 ? 1.889 16.578 -3.092 1 90.75 229 ALA B C 1
ATOM 4180 O O . ALA B 1 229 ? 1.531 17.766 -3.107 1 90.75 229 ALA B O 1
ATOM 4181 N N . ALA B 1 230 ? 3.025 16.188 -3.59 1 94.81 230 ALA B N 1
ATOM 4182 C CA . ALA B 1 230 ? 3.957 17.141 -4.203 1 94.81 230 ALA B CA 1
ATOM 4183 C C . ALA B 1 230 ? 3.363 17.75 -5.461 1 94.81 230 ALA B C 1
ATOM 4185 O O . ALA B 1 230 ? 3.441 18.969 -5.66 1 94.81 230 ALA B O 1
ATOM 4186 N N . ILE B 1 231 ? 2.766 16.906 -6.262 1 94.38 231 ILE B N 1
ATOM 4187 C CA . ILE B 1 231 ? 2.143 17.375 -7.496 1 94.38 231 ILE B CA 1
ATOM 4188 C C . ILE B 1 231 ? 1.033 18.375 -7.176 1 94.38 231 ILE B C 1
ATOM 4190 O O . ILE B 1 231 ? 0.861 19.359 -7.883 1 94.38 231 ILE B O 1
ATOM 4194 N N . ALA B 1 232 ? 0.371 18.141 -6.094 1 89.88 232 ALA B N 1
ATOM 4195 C CA . ALA B 1 232 ? -0.737 18.984 -5.676 1 89.88 232 ALA B CA 1
ATOM 4196 C C . ALA B 1 232 ? -0.225 20.297 -5.07 1 89.88 232 ALA B C 1
ATOM 4198 O O . ALA B 1 232 ? -1.014 21.172 -4.707 1 89.88 232 ALA B O 1
ATOM 4199 N N . GLY B 1 233 ? 1.037 20.375 -4.875 1 92.31 233 GLY B N 1
ATOM 4200 C CA . GLY B 1 233 ? 1.615 21.625 -4.438 1 92.31 233 GLY B CA 1
ATOM 4201 C C . GLY B 1 233 ? 1.727 21.75 -2.928 1 92.31 233 GLY B C 1
ATOM 4202 O O . GLY B 1 233 ? 1.704 22.844 -2.381 1 92.31 233 GLY B O 1
ATOM 4203 N N . MET B 1 234 ? 1.918 20.609 -2.273 1 92.06 234 MET B N 1
ATOM 4204 C CA . MET B 1 234 ? 1.928 20.641 -0.813 1 92.06 234 MET B CA 1
ATOM 4205 C C . MET B 1 234 ? 3.318 20.969 -0.283 1 92.06 234 MET B C 1
ATOM 4207 O O . MET B 1 234 ? 3.469 21.375 0.873 1 92.06 234 MET B O 1
ATOM 4211 N N . GLY B 1 235 ? 4.262 20.703 -1.096 1 95 235 GLY B N 1
ATOM 4212 C CA . GLY B 1 235 ? 5.613 20.953 -0.622 1 95 235 GLY B CA 1
ATOM 4213 C C . GLY B 1 235 ? 6.672 20.234 -1.443 1 95 235 GLY B C 1
ATOM 4214 O O . GLY B 1 235 ? 6.445 19.922 -2.611 1 95 235 GLY B O 1
ATOM 4215 N N . ILE B 1 236 ? 7.848 20.109 -0.776 1 96 236 ILE B N 1
ATOM 4216 C CA . ILE B 1 236 ? 9.016 19.453 -1.365 1 96 236 ILE B CA 1
ATOM 4217 C C . ILE B 1 236 ? 9.133 18.031 -0.839 1 96 236 ILE B C 1
ATOM 4219 O O . ILE B 1 236 ? 8.938 17.781 0.355 1 96 236 ILE B O 1
ATOM 4223 N N . THR B 1 237 ? 9.344 17.078 -1.714 1 95.5 237 THR B N 1
ATOM 4224 C CA . THR B 1 237 ? 9.547 15.703 -1.274 1 95.5 237 THR B CA 1
ATOM 4225 C C . THR B 1 237 ? 10.766 15.094 -1.958 1 95.5 237 THR B C 1
ATOM 4227 O O . THR B 1 237 ? 11.289 15.656 -2.922 1 95.5 237 THR B O 1
ATOM 4230 N N . GLU B 1 238 ? 11.32 14.039 -1.362 1 94 238 GLU B N 1
ATOM 4231 C CA . GLU B 1 238 ? 12.422 13.25 -1.91 1 94 238 GLU B CA 1
ATOM 4232 C C . GLU B 1 238 ? 11.938 11.898 -2.408 1 94 238 GLU B C 1
ATOM 4234 O O . GLU B 1 238 ? 11.398 11.102 -1.633 1 94 238 GLU B O 1
ATOM 4239 N N . LEU B 1 239 ? 12.086 11.695 -3.705 1 93.75 239 LEU B N 1
ATOM 4240 C CA . LEU B 1 239 ? 11.609 10.461 -4.312 1 93.75 239 LEU B CA 1
ATOM 4241 C C . LEU B 1 239 ? 12.617 9.93 -5.332 1 93.75 239 LEU B C 1
ATOM 4243 O O . LEU B 1 239 ? 13.422 10.695 -5.867 1 93.75 239 LEU B O 1
ATOM 4247 N N . PRO B 1 240 ? 12.531 8.602 -5.621 1 92.56 240 PRO B N 1
ATOM 4248 C CA . PRO B 1 240 ? 13.398 8.047 -6.66 1 92.56 240 PRO B CA 1
ATOM 4249 C C . PRO B 1 240 ? 13.109 8.625 -8.047 1 92.56 240 PRO B C 1
ATOM 4251 O O . PRO B 1 240 ? 11.953 8.906 -8.375 1 92.56 240 PRO B O 1
ATOM 4254 N N . VAL B 1 241 ? 14.141 8.602 -8.883 1 91.75 241 VAL B N 1
ATOM 4255 C CA . VAL B 1 241 ? 14.062 9.172 -10.227 1 91.75 241 VAL B CA 1
ATOM 4256 C C . VAL B 1 241 ? 12.969 8.469 -11.023 1 91.75 241 VAL B C 1
ATOM 4258 O O . VAL B 1 241 ? 12.156 9.125 -11.68 1 91.75 241 VAL B O 1
ATOM 4261 N N . TRP B 1 242 ? 12.898 7.191 -10.961 1 90.19 242 TRP B N 1
ATOM 4262 C CA . TRP B 1 242 ? 11.977 6.426 -11.789 1 90.19 242 TRP B CA 1
ATOM 4263 C C . TRP B 1 242 ? 10.531 6.738 -11.422 1 90.19 242 TRP B C 1
ATOM 4265 O O . TRP B 1 242 ? 9.617 6.562 -12.234 1 90.19 242 TRP B O 1
ATOM 4275 N N . MET B 1 243 ? 10.305 7.191 -10.219 1 91.44 243 MET B N 1
ATOM 4276 C CA . MET B 1 243 ? 8.938 7.488 -9.789 1 91.44 243 MET B CA 1
ATOM 4277 C C . MET B 1 243 ? 8.492 8.852 -10.289 1 91.44 243 MET B C 1
ATOM 4279 O O . MET B 1 243 ? 7.293 9.086 -10.484 1 91.44 243 MET B O 1
ATOM 4283 N N . VAL B 1 244 ? 9.438 9.758 -10.484 1 93.94 244 VAL B N 1
ATOM 4284 C CA . VAL B 1 244 ? 9.047 11.148 -10.719 1 93.94 244 VAL B CA 1
ATOM 4285 C C . VAL B 1 244 ? 9.312 11.523 -12.172 1 93.94 244 VAL B C 1
ATOM 4287 O O . VAL B 1 244 ? 8.992 12.641 -12.602 1 93.94 244 VAL B O 1
ATOM 4290 N N . GLU B 1 245 ? 9.805 10.609 -12.945 1 91.44 245 GLU B N 1
ATOM 4291 C CA . GLU B 1 245 ? 10.242 10.898 -14.305 1 91.44 245 GLU B CA 1
ATOM 4292 C C . GLU B 1 245 ? 9.109 11.469 -15.141 1 91.44 245 GLU B C 1
ATOM 4294 O O . GLU B 1 245 ? 9.289 12.461 -15.852 1 91.44 245 GLU B O 1
ATOM 4299 N N . GLN B 1 246 ? 7.988 10.891 -15.109 1 89.31 246 GLN B N 1
ATOM 4300 C CA . GLN B 1 246 ? 6.859 11.344 -15.914 1 89.31 246 GLN B CA 1
ATOM 4301 C C . GLN B 1 246 ? 6.418 12.742 -15.5 1 89.31 246 GLN B C 1
ATOM 4303 O O . GLN B 1 246 ? 6.141 13.594 -16.344 1 89.31 246 GLN B O 1
ATOM 4308 N N . ALA B 1 247 ? 6.324 12.945 -14.227 1 94.12 247 ALA B N 1
ATOM 4309 C CA . ALA B 1 247 ? 5.895 14.242 -13.719 1 94.12 247 ALA B CA 1
ATOM 4310 C C . ALA B 1 247 ? 6.918 15.32 -14.039 1 94.12 247 ALA B C 1
ATOM 4312 O O . ALA B 1 247 ? 6.562 16.484 -14.242 1 94.12 247 ALA B O 1
ATOM 4313 N N . LEU B 1 248 ? 8.18 14.945 -14.094 1 95.44 248 LEU B N 1
ATOM 4314 C CA . LEU B 1 248 ? 9.219 15.875 -14.508 1 95.44 248 LEU B CA 1
ATOM 4315 C C . LEU B 1 248 ? 9.109 16.203 -15.992 1 95.44 248 LEU B C 1
ATOM 4317 O O . LEU B 1 248 ? 9.195 17.375 -16.391 1 95.44 248 LEU B O 1
ATOM 4321 N N . SER B 1 249 ? 8.836 15.195 -16.75 1 94.25 249 SER B N 1
ATOM 4322 C CA . SER B 1 249 ? 8.773 15.328 -18.203 1 94.25 249 SER B CA 1
ATOM 4323 C C . SER B 1 249 ? 7.586 16.188 -18.625 1 94.25 249 SER B C 1
ATOM 4325 O O . SER B 1 249 ? 7.68 16.969 -19.578 1 94.25 249 SER B O 1
ATOM 4327 N N . ASP B 1 250 ? 6.543 16.062 -17.891 1 94.25 250 ASP B N 1
ATOM 4328 C CA . ASP B 1 250 ? 5.359 16.812 -18.297 1 94.25 250 ASP B CA 1
ATOM 4329 C C . ASP B 1 250 ? 5.234 18.125 -17.516 1 94.25 250 ASP B C 1
ATOM 4331 O O . ASP B 1 250 ? 4.23 18.828 -17.641 1 94.25 250 ASP B O 1
ATOM 4335 N N . GLY B 1 251 ? 6.129 18.391 -16.688 1 95.88 251 GLY B N 1
ATOM 4336 C CA . GLY B 1 251 ? 6.238 19.688 -16.062 1 95.88 251 GLY B CA 1
ATOM 4337 C C . GLY B 1 251 ? 5.41 19.828 -14.797 1 95.88 251 GLY B C 1
ATOM 4338 O O . GLY B 1 251 ? 5.305 20.906 -14.227 1 95.88 251 GLY B O 1
ATOM 4339 N N . ARG B 1 252 ? 4.883 18.797 -14.32 1 96.25 252 ARG B N 1
ATOM 4340 C CA . ARG B 1 252 ? 4.105 18.828 -13.094 1 96.25 252 ARG B CA 1
ATOM 4341 C C . ARG B 1 252 ? 5.012 18.984 -11.875 1 96.25 252 ARG B C 1
ATOM 4343 O O . ARG B 1 252 ? 4.586 19.469 -10.828 1 96.25 252 ARG B O 1
ATOM 4350 N N . LEU B 1 253 ? 6.234 18.484 -12.055 1 97.81 253 LEU B N 1
ATOM 4351 C CA . LEU B 1 253 ? 7.25 18.625 -11.016 1 97.81 253 LEU B CA 1
ATOM 4352 C C . LEU B 1 253 ? 8.547 19.188 -11.586 1 97.81 253 LEU B C 1
ATOM 4354 O O . LEU B 1 253 ? 8.797 19.078 -12.789 1 97.81 253 LEU B O 1
ATOM 4358 N N . VAL B 1 254 ? 9.273 19.797 -10.75 1 97.94 254 VAL B N 1
ATOM 4359 C CA . VAL B 1 254 ? 10.617 20.25 -11.07 1 97.94 254 VAL B CA 1
ATOM 4360 C C . VAL B 1 254 ? 11.586 19.844 -9.969 1 97.94 254 VAL B C 1
ATOM 4362 O O . VAL B 1 254 ? 11.211 19.781 -8.797 1 97.94 254 VAL B O 1
ATOM 4365 N N . GLN B 1 255 ? 12.812 19.547 -10.375 1 97.12 255 GLN B N 1
ATOM 4366 C CA . GLN B 1 255 ? 13.852 19.188 -9.414 1 97.12 255 GLN B CA 1
ATOM 4367 C C . GLN B 1 255 ? 14.367 20.422 -8.68 1 97.12 255 GLN B C 1
ATOM 4369 O O . GLN B 1 255 ? 14.562 21.469 -9.289 1 97.12 255 GLN B O 1
ATOM 4374 N N . VAL B 1 256 ? 14.547 20.281 -7.43 1 96.69 256 VAL B N 1
ATOM 4375 C CA . VAL B 1 256 ? 15.164 21.344 -6.641 1 96.69 256 VAL B CA 1
ATOM 4376 C C . VAL B 1 256 ? 16.469 20.828 -6.027 1 96.69 256 VAL B C 1
ATOM 4378 O O . VAL B 1 256 ? 16.672 19.625 -5.887 1 96.69 256 VAL B O 1
ATOM 4381 N N . LEU B 1 257 ? 17.422 21.781 -5.789 1 95.25 257 LEU B N 1
ATOM 4382 C CA . LEU B 1 257 ? 18.703 21.484 -5.176 1 95.25 257 LEU B CA 1
ATOM 4383 C C . LEU B 1 257 ? 19.484 20.469 -6.016 1 95.25 257 LEU B C 1
ATOM 4385 O O . LEU B 1 257 ? 20.047 19.516 -5.48 1 95.25 257 LEU B O 1
ATOM 4389 N N . ALA B 1 258 ? 19.469 20.672 -7.242 1 92.88 258 ALA B N 1
ATOM 4390 C CA . ALA B 1 258 ? 20.062 19.734 -8.203 1 92.88 258 ALA B CA 1
ATOM 4391 C C . ALA B 1 258 ? 21.562 19.625 -8.008 1 92.88 258 ALA B C 1
ATOM 4393 O O . ALA B 1 258 ? 22.172 18.609 -8.359 1 92.88 258 ALA B O 1
ATOM 4394 N N . SER B 1 259 ? 22.156 20.609 -7.473 1 91.94 259 SER B N 1
ATOM 4395 C CA . SER B 1 259 ? 23.609 20.594 -7.273 1 91.94 259 SER B CA 1
ATOM 4396 C C . SER B 1 259 ? 23.984 19.766 -6.055 1 91.94 259 SER B C 1
ATOM 4398 O O . SER B 1 259 ? 25.156 19.453 -5.859 1 91.94 259 SER B O 1
ATOM 4400 N N . TYR B 1 260 ? 23.031 19.453 -5.301 1 91.19 260 TYR B N 1
ATOM 4401 C CA . TYR B 1 260 ? 23.234 18.641 -4.113 1 91.19 260 TYR B CA 1
ATOM 4402 C C . TYR B 1 260 ? 22.75 17.203 -4.352 1 91.19 260 TYR B C 1
ATOM 4404 O O . TYR B 1 260 ? 21.578 16.969 -4.629 1 91.19 260 TYR B O 1
ATOM 4412 N N . GLN B 1 261 ? 23.688 16.312 -4.23 1 87.75 261 GLN B N 1
ATOM 4413 C CA . GLN B 1 261 ? 23.344 14.93 -4.523 1 87.75 261 GLN B CA 1
ATOM 4414 C C . GLN B 1 261 ? 22.594 14.289 -3.357 1 87.75 261 GLN B C 1
ATOM 4416 O O . GLN B 1 261 ? 23.125 14.188 -2.252 1 87.75 261 GLN B O 1
ATOM 4421 N N . ALA B 1 262 ? 21.391 13.891 -3.668 1 88.12 262 ALA B N 1
ATOM 4422 C CA . ALA B 1 262 ? 20.609 13.195 -2.652 1 88.12 262 ALA B CA 1
ATOM 4423 C C . ALA B 1 262 ? 21.062 11.75 -2.498 1 88.12 262 ALA B C 1
ATOM 4425 O O . ALA B 1 262 ? 21.984 11.305 -3.191 1 88.12 262 ALA B O 1
ATOM 4426 N N . ASP B 1 263 ? 20.391 11.078 -1.576 1 82.75 263 ASP B N 1
ATOM 4427 C CA . ASP B 1 263 ? 20.781 9.711 -1.221 1 82.75 263 ASP B CA 1
ATOM 4428 C C . ASP B 1 263 ? 20.531 8.75 -2.381 1 82.75 263 ASP B C 1
ATOM 4430 O O . ASP B 1 263 ? 19.766 9.062 -3.299 1 82.75 263 ASP B O 1
ATOM 4434 N N . ASN B 1 264 ? 21.328 7.711 -2.408 1 84.81 264 ASN B N 1
ATOM 4435 C CA . ASN B 1 264 ? 21.125 6.547 -3.268 1 84.81 264 ASN B CA 1
ATOM 4436 C C . ASN B 1 264 ? 20.875 5.281 -2.451 1 84.81 264 ASN B C 1
ATOM 4438 O O . ASN B 1 264 ? 21.781 4.789 -1.773 1 84.81 264 ASN B O 1
ATOM 4442 N N . VAL B 1 265 ? 19.656 4.883 -2.5 1 84.62 265 VAL B N 1
ATOM 4443 C CA . VAL B 1 265 ? 19.266 3.723 -1.708 1 84.62 265 VAL B CA 1
ATOM 4444 C C . VAL B 1 265 ? 18.969 2.545 -2.631 1 84.62 265 VAL B C 1
ATOM 4446 O O . VAL B 1 265 ? 17.844 2.424 -3.145 1 84.62 265 VAL B O 1
ATOM 4449 N N . PRO B 1 266 ? 19.891 1.662 -2.777 1 88.31 266 PRO B N 1
ATOM 4450 C CA . PRO B 1 266 ? 19.703 0.601 -3.77 1 88.31 266 PRO B CA 1
ATOM 4451 C C . PRO B 1 266 ? 18.5 -0.291 -3.461 1 88.31 266 PRO B C 1
ATOM 4453 O O . PRO B 1 266 ? 18.172 -0.495 -2.293 1 88.31 266 PRO B O 1
ATOM 4456 N N . PHE B 1 267 ? 17.891 -0.771 -4.504 1 91.62 267 PHE B N 1
ATOM 4457 C CA . PHE B 1 267 ? 16.875 -1.806 -4.387 1 91.62 267 PHE B CA 1
ATOM 4458 C C . PHE B 1 267 ? 17.5 -3.193 -4.477 1 91.62 267 PHE B C 1
ATOM 4460 O O . PHE B 1 267 ? 18.391 -3.43 -5.305 1 91.62 267 PHE B O 1
ATOM 4467 N N . ASN B 1 268 ? 16.953 -4.043 -3.58 1 91.69 268 ASN B N 1
ATOM 4468 C CA . ASN B 1 268 ? 17.469 -5.41 -3.51 1 91.69 268 ASN B CA 1
ATOM 4469 C C . ASN B 1 268 ? 16.328 -6.426 -3.443 1 91.69 268 ASN B C 1
ATOM 4471 O O . ASN B 1 268 ? 15.227 -6.098 -3.01 1 91.69 268 ASN B O 1
ATOM 4475 N N . ALA B 1 269 ? 16.641 -7.559 -3.973 1 93.12 269 ALA B N 1
ATOM 4476 C CA . ALA B 1 269 ? 15.812 -8.734 -3.715 1 93.12 269 ALA B CA 1
ATOM 4477 C C . ALA B 1 269 ? 16.375 -9.555 -2.559 1 93.12 269 ALA B C 1
ATOM 4479 O O . ALA B 1 269 ? 17.562 -9.844 -2.514 1 93.12 269 ALA B O 1
ATOM 4480 N N . LEU B 1 270 ? 15.531 -9.828 -1.611 1 90.94 270 LEU B N 1
ATOM 4481 C CA . LEU B 1 270 ? 15.891 -10.656 -0.463 1 90.94 270 LEU B CA 1
ATOM 4482 C C . LEU B 1 270 ? 15.109 -11.969 -0.473 1 90.94 270 LEU B C 1
ATOM 4484 O O . LEU B 1 270 ? 13.906 -11.984 -0.76 1 90.94 270 LEU B O 1
ATOM 4488 N N . TYR B 1 271 ? 15.773 -12.969 -0.201 1 89.19 271 TYR B N 1
ATOM 4489 C CA . TYR B 1 271 ? 15.102 -14.258 -0.053 1 89.19 271 TYR B CA 1
ATOM 4490 C C . TYR B 1 271 ? 15.859 -15.156 0.919 1 89.19 271 TYR B C 1
ATOM 4492 O O . TYR B 1 271 ? 17.047 -14.953 1.167 1 89.19 271 TYR B O 1
ATOM 4500 N N . PRO B 1 272 ? 15.109 -16.016 1.566 1 82.06 272 PRO B N 1
ATOM 4501 C CA . PRO B 1 272 ? 15.734 -16.844 2.59 1 82.06 272 PRO B CA 1
ATOM 4502 C C . PRO B 1 272 ? 16.922 -17.656 2.051 1 82.06 272 PRO B C 1
ATOM 4504 O O . PRO B 1 272 ? 16.875 -18.125 0.917 1 82.06 272 PRO B O 1
ATOM 4507 N N . GLN B 1 273 ? 17.891 -17.625 2.947 1 74.94 273 GLN B N 1
ATOM 4508 C CA . GLN B 1 273 ? 19.047 -18.453 2.643 1 74.94 273 GLN B CA 1
ATOM 4509 C C . GLN B 1 273 ? 18.719 -19.938 2.84 1 74.94 273 GLN B C 1
ATOM 4511 O O . GLN B 1 273 ? 18.125 -20.312 3.85 1 74.94 273 GLN B O 1
ATOM 4516 N N . SER B 1 274 ? 18.719 -20.578 1.824 1 67.25 274 SER B N 1
ATOM 4517 C CA . SER B 1 274 ? 18.547 -22.031 1.909 1 67.25 274 SER B CA 1
ATOM 4518 C C . SER B 1 274 ? 19.609 -22.766 1.084 1 67.25 274 SER B C 1
ATOM 4520 O O . SER B 1 274 ? 20.312 -22.141 0.292 1 67.25 274 SER B O 1
ATOM 4522 N N . ARG B 1 275 ? 19.922 -24.016 1.509 1 56.22 275 ARG B N 1
ATOM 4523 C CA . ARG B 1 275 ? 20.875 -24.812 0.754 1 56.22 275 ARG B CA 1
ATOM 4524 C C . ARG B 1 275 ? 20.578 -24.766 -0.741 1 56.22 275 ARG B C 1
ATOM 4526 O O . ARG B 1 275 ? 21.5 -24.703 -1.561 1 56.22 275 ARG B O 1
ATOM 4533 N N . HIS B 1 276 ? 19.297 -24.781 -1.005 1 67.75 276 HIS B N 1
ATOM 4534 C CA . HIS B 1 276 ? 18.906 -24.672 -2.408 1 67.75 276 HIS B CA 1
ATOM 4535 C C . HIS B 1 276 ? 17.859 -23.594 -2.605 1 67.75 276 HIS B C 1
ATOM 4537 O O . HIS B 1 276 ? 16.828 -23.594 -1.931 1 67.75 276 HIS B O 1
ATOM 4543 N N . VAL B 1 277 ? 18.156 -22.672 -3.449 1 77.69 277 VAL B N 1
ATOM 4544 C CA . VAL B 1 277 ? 17.188 -21.672 -3.83 1 77.69 277 VAL B CA 1
ATOM 4545 C C . VAL B 1 277 ? 16.156 -22.266 -4.793 1 77.69 277 VAL B C 1
ATOM 4547 O O . VAL B 1 277 ? 16.531 -22.812 -5.84 1 77.69 277 VAL B O 1
ATOM 4550 N N . PRO B 1 278 ? 14.898 -22.234 -4.434 1 81.94 278 PRO B N 1
ATOM 4551 C CA . PRO B 1 278 ? 13.898 -22.781 -5.344 1 81.94 278 PRO B CA 1
ATOM 4552 C C . PRO B 1 278 ? 13.977 -22.188 -6.746 1 81.94 278 PRO B C 1
ATOM 4554 O O . PRO B 1 278 ? 14.258 -21 -6.902 1 81.94 278 PRO B O 1
ATOM 4557 N N . LEU B 1 279 ? 13.766 -22.969 -7.715 1 83 279 LEU B N 1
ATOM 4558 C CA . LEU B 1 279 ? 13.898 -22.578 -9.117 1 83 279 LEU B CA 1
ATOM 4559 C C . LEU B 1 279 ? 12.984 -21.406 -9.445 1 83 279 LEU B C 1
ATOM 4561 O O . LEU B 1 279 ? 13.359 -20.516 -10.203 1 83 279 LEU B O 1
ATOM 4565 N N . LYS B 1 280 ? 11.758 -21.375 -8.898 1 89.88 280 LYS B N 1
ATOM 4566 C CA . LYS B 1 280 ? 10.812 -20.281 -9.164 1 89.88 280 LYS B CA 1
ATOM 4567 C C . LYS B 1 280 ? 11.383 -18.953 -8.703 1 89.88 280 LYS B C 1
ATOM 4569 O O . LYS B 1 280 ? 11.172 -17.922 -9.359 1 89.88 280 LYS B O 1
ATOM 4574 N N . VAL B 1 281 ? 12.117 -18.969 -7.648 1 92.06 281 VAL B N 1
ATOM 4575 C CA . VAL B 1 281 ? 12.727 -17.766 -7.109 1 92.06 281 VAL B CA 1
ATOM 4576 C C . VAL B 1 281 ? 13.859 -17.297 -8.023 1 92.06 281 VAL B C 1
ATOM 4578 O O . VAL B 1 281 ? 13.922 -16.125 -8.391 1 92.06 281 VAL B O 1
ATOM 4581 N N . ARG B 1 282 ? 14.672 -18.234 -8.453 1 87.88 282 ARG B N 1
ATOM 4582 C CA . ARG B 1 282 ? 15.789 -17.906 -9.336 1 87.88 282 ARG B CA 1
ATOM 4583 C C . ARG B 1 282 ? 15.297 -17.375 -10.672 1 87.88 282 ARG B C 1
ATOM 4585 O O . ARG B 1 282 ? 15.812 -16.375 -11.18 1 87.88 282 ARG B O 1
ATOM 4592 N N . CYS B 1 283 ? 14.305 -18.031 -11.172 1 92.06 283 CYS B N 1
ATOM 4593 C CA . CYS B 1 283 ? 13.766 -17.625 -12.461 1 92.06 283 CYS B CA 1
ATOM 4594 C C . CYS B 1 283 ? 13.156 -16.219 -12.375 1 92.06 283 CYS B C 1
ATOM 4596 O O . CYS B 1 283 ? 13.312 -15.422 -13.305 1 92.06 283 CYS B O 1
ATOM 4598 N N . PHE B 1 284 ? 12.508 -15.945 -11.273 1 95.69 284 PHE B N 1
ATOM 4599 C CA . PHE B 1 284 ? 11.898 -14.633 -11.117 1 95.69 284 PHE B CA 1
ATOM 4600 C C . PHE B 1 284 ? 12.969 -13.547 -11.023 1 95.69 284 PHE B C 1
ATOM 4602 O O . PHE B 1 284 ? 12.867 -12.516 -11.68 1 95.69 284 PHE B O 1
ATOM 4609 N N . ILE B 1 285 ? 13.961 -13.812 -10.266 1 93.75 285 ILE B N 1
ATOM 4610 C CA . ILE B 1 285 ? 15.016 -12.828 -10.055 1 93.75 285 ILE B CA 1
ATOM 4611 C C . ILE B 1 285 ? 15.75 -12.562 -11.367 1 93.75 285 ILE B C 1
ATOM 4613 O O . ILE B 1 285 ? 16.016 -11.414 -11.711 1 93.75 285 ILE B O 1
ATOM 4617 N N . ASP B 1 286 ? 16.031 -13.617 -12.078 1 91.31 286 ASP B N 1
ATOM 4618 C CA . ASP B 1 286 ? 16.703 -13.469 -13.359 1 91.31 286 ASP B CA 1
ATOM 4619 C C . ASP B 1 286 ? 15.852 -12.68 -14.344 1 91.31 286 ASP B C 1
ATOM 4621 O O . ASP B 1 286 ? 16.344 -11.797 -15.047 1 91.31 286 ASP B O 1
ATOM 4625 N N . PHE B 1 287 ? 14.641 -13.016 -14.383 1 94.75 287 PHE B N 1
ATOM 4626 C CA . PHE B 1 287 ? 13.695 -12.32 -15.25 1 94.75 287 PHE B CA 1
ATOM 4627 C C . PHE B 1 287 ? 13.617 -10.844 -14.891 1 94.75 287 PHE B C 1
ATOM 4629 O O . PHE B 1 287 ? 13.664 -9.977 -15.773 1 94.75 287 PHE B O 1
ATOM 4636 N N . LEU B 1 288 ? 13.461 -10.57 -13.625 1 95.31 288 LEU B N 1
ATOM 4637 C CA . LEU B 1 288 ? 13.336 -9.195 -13.156 1 95.31 288 LEU B CA 1
ATOM 4638 C C . LEU B 1 288 ? 14.578 -8.383 -13.508 1 95.31 288 LEU B C 1
ATOM 4640 O O . LEU B 1 288 ? 14.469 -7.242 -13.969 1 95.31 288 LEU B O 1
ATOM 4644 N N . LYS B 1 289 ? 15.68 -8.938 -13.336 1 92.19 289 LYS B N 1
ATOM 4645 C CA . LYS B 1 289 ? 16.922 -8.258 -13.672 1 92.19 289 LYS B CA 1
ATOM 4646 C C . LYS B 1 289 ? 16.984 -7.918 -15.156 1 92.19 289 LYS B C 1
ATOM 4648 O O . LYS B 1 289 ? 17.438 -6.836 -15.539 1 92.19 289 LYS B O 1
ATOM 4653 N N . GLU B 1 290 ? 16.562 -8.852 -15.945 1 91.75 290 GLU B N 1
ATOM 4654 C CA . GLU B 1 290 ? 16.5 -8.641 -17.391 1 91.75 290 GLU B CA 1
ATOM 4655 C C . GLU B 1 290 ? 15.602 -7.453 -17.734 1 91.75 290 GLU B C 1
ATOM 4657 O O . GLU B 1 290 ? 15.984 -6.598 -18.531 1 91.75 290 GLU B O 1
ATOM 4662 N N . LYS B 1 291 ? 14.43 -7.367 -17.141 1 93.31 291 LYS B N 1
ATOM 4663 C CA . LYS B 1 291 ? 13.461 -6.316 -17.438 1 93.31 291 LYS B CA 1
ATOM 4664 C C . LYS B 1 291 ? 13.938 -4.965 -16.922 1 93.31 291 LYS B C 1
ATOM 4666 O O . LYS B 1 291 ? 13.742 -3.939 -17.578 1 93.31 291 LYS B O 1
ATOM 4671 N N . LEU B 1 292 ? 14.539 -5.012 -15.766 1 92.25 292 LEU B N 1
ATOM 4672 C CA . LEU B 1 292 ? 15.031 -3.773 -15.164 1 92.25 292 LEU B CA 1
ATOM 4673 C C . LEU B 1 292 ? 16.188 -3.193 -15.984 1 92.25 292 LEU B C 1
ATOM 4675 O O . LEU B 1 292 ? 16.312 -1.973 -16.094 1 92.25 292 LEU B O 1
ATOM 4679 N N . ALA B 1 293 ? 16.969 -4.023 -16.562 1 88.12 293 ALA B N 1
ATOM 4680 C CA . ALA B 1 293 ? 18.094 -3.59 -17.406 1 88.12 293 ALA B CA 1
ATOM 4681 C C . ALA B 1 293 ? 17.594 -2.867 -18.656 1 88.12 293 ALA B C 1
ATOM 4683 O O . ALA B 1 293 ? 18.297 -2.025 -19.219 1 88.12 293 ALA B O 1
ATOM 4684 N N . GLN B 1 294 ? 16.375 -3.121 -19.016 1 86 294 GLN B N 1
ATOM 4685 C CA . GLN B 1 294 ? 15.789 -2.541 -20.219 1 86 294 GLN B CA 1
ATOM 4686 C C . GLN B 1 294 ? 14.938 -1.317 -19.891 1 86 294 GLN B C 1
ATOM 4688 O O . GLN B 1 294 ? 14.477 -0.615 -20.797 1 86 294 GLN B O 1
ATOM 4693 N N . HIS B 1 295 ? 14.805 -1.077 -18.641 1 85.19 295 HIS B N 1
ATOM 4694 C CA . HIS B 1 295 ? 13.922 0.014 -18.25 1 85.19 295 HIS B CA 1
ATOM 4695 C C . HIS B 1 295 ? 14.609 1.365 -18.406 1 85.19 295 HIS B C 1
ATOM 4697 O O . HIS B 1 295 ? 15.672 1.595 -17.828 1 85.19 295 HIS B O 1
ATOM 4703 N N . PRO B 1 296 ? 14.094 2.252 -19.094 1 76.88 296 PRO B N 1
ATOM 4704 C CA . PRO B 1 296 ? 14.773 3.494 -19.469 1 76.88 296 PRO B CA 1
ATOM 4705 C C . PRO B 1 296 ? 15.117 4.363 -18.266 1 76.88 296 PRO B C 1
ATOM 4707 O O . PRO B 1 296 ? 16.094 5.121 -18.297 1 76.88 296 PRO B O 1
ATOM 4710 N N . HIS B 1 297 ? 14.43 4.301 -17.219 1 76.62 297 HIS B N 1
ATOM 4711 C CA . HIS B 1 297 ? 14.656 5.238 -16.125 1 76.62 297 HIS B CA 1
ATOM 4712 C C . HIS B 1 297 ? 15.305 4.547 -14.93 1 76.62 297 HIS B C 1
ATOM 4714 O O . HIS B 1 297 ? 15.516 5.168 -13.891 1 76.62 297 HIS B O 1
ATOM 4720 N N . ILE B 1 298 ? 15.484 3.363 -15.031 1 81.25 298 ILE B N 1
ATOM 4721 C CA . ILE B 1 298 ? 16.172 2.611 -13.984 1 81.25 298 ILE B CA 1
ATOM 4722 C C . ILE B 1 298 ? 17.609 2.314 -14.414 1 81.25 298 ILE B C 1
ATOM 4724 O O . ILE B 1 298 ? 18.547 2.461 -13.625 1 81.25 298 ILE B O 1
ATOM 4728 N N . SER B 1 299 ? 17.75 1.814 -15.625 1 71.19 299 SER B N 1
ATOM 4729 C CA . SER B 1 299 ? 19.078 1.583 -16.188 1 71.19 299 SER B CA 1
ATOM 4730 C C . SER B 1 299 ? 19.281 2.4 -17.469 1 71.19 299 SER B C 1
ATOM 4732 O O . SER B 1 299 ? 18.969 1.938 -18.562 1 71.19 299 SER B O 1
ATOM 4734 N N . PRO B 1 300 ? 19.516 3.695 -17.344 1 58.09 300 PRO B N 1
ATOM 4735 C CA . PRO B 1 300 ? 19.734 4.473 -18.562 1 58.09 300 PRO B CA 1
ATOM 4736 C C . PRO B 1 300 ? 20.812 3.881 -19.453 1 58.09 300 PRO B C 1
ATOM 4738 O O . PRO B 1 300 ? 21.797 3.33 -18.953 1 58.09 300 PRO B O 1
ATOM 4741 N N . ASN B 1 301 ? 20.422 3.184 -20.578 1 44.91 301 ASN B N 1
ATOM 4742 C CA . ASN B 1 301 ? 21.359 2.66 -21.578 1 44.91 301 ASN B CA 1
ATOM 4743 C C . ASN B 1 301 ? 22.578 3.564 -21.734 1 44.91 301 ASN B C 1
ATOM 4745 O O . ASN B 1 301 ? 22.438 4.789 -21.781 1 44.91 301 ASN B O 1
ATOM 4749 N N . SER B 1 302 ? 23.75 3.16 -21.203 1 37.5 302 SER B N 1
ATOM 4750 C CA . SER B 1 302 ? 24.969 3.672 -21.797 1 37.5 302 SER B CA 1
ATOM 4751 C C . SER B 1 302 ? 24.922 3.609 -23.312 1 37.5 302 SER B C 1
ATOM 4753 O O . SER B 1 302 ? 25 2.527 -23.906 1 37.5 302 SER B O 1
ATOM 4755 N N . GLY B 1 303 ? 23.953 4.051 -24.062 1 27.64 303 GLY B N 1
ATOM 4756 C CA . GLY B 1 303 ? 24.453 4.363 -25.406 1 27.64 303 GLY B CA 1
ATOM 4757 C C . GLY B 1 303 ? 25.5 5.465 -25.406 1 27.64 303 GLY B C 1
ATOM 4758 O O . GLY B 1 303 ? 25.531 6.293 -24.5 1 27.64 303 GLY B O 1
#

Radius of gyration: 26.55 Å; Cα contacts (8 Å, |Δi|>4): 1079; chains: 2; bounding box: 66×74×68 Å